Protein 9A7H (pdb70)

B-factor: mean 0.94, std 0.08, range [0.53, 0.99]

Structure (mmCIF, N/CA/C/O backbone):
data_9A7H
#
_entry.id   9A7H
#
loop_
_entity.id
_entity.type
_entity.pdbx_description
1 POLYMER YUND_BACSU
2 POLYMER SP5S_BACSU
#
loop_
_atom_site.group_PDB
_atom_site.id
_atom_site.type_symbol
_atom_site.label_atom_id
_atom_site.label_alt_id
_atom_site.label_comp_id
_atom_site.label_asym_id
_atom_site.label_entity_id
_atom_site.label_seq_id
_atom_site.pdbx_PDB_ins_code
_atom_site.Cartn_x
_atom_site.Cartn_y
_atom_site.Cartn_z
_atom_site.occupancy
_atom_site.B_iso_or_equiv
_atom_site.auth_seq_id
_atom_site.auth_comp_id
_atom_site.auth_asym_id
_atom_site.auth_atom_id
_atom_site.pdbx_PDB_model_num
ATOM 1 N N . MET A 1 1 ? -35.875 22.452 13.143 1.000 0.760 1 MET A N 1
ATOM 2 C CA . MET A 1 1 ? -35.747 23.200 11.864 1.000 0.760 1 MET A CA 1
ATOM 3 C C . MET A 1 1 ? -34.798 22.393 10.994 1.000 0.760 1 MET A C 1
ATOM 4 O O . MET A 1 1 ? -33.962 21.709 11.566 1.000 0.760 1 MET A O 1
ATOM 20 N N . LYS A 1 2 ? -34.957 22.365 9.663 1.000 0.860 2 LYS A N 1
ATOM 21 C CA . LYS A 1 2 ? -34.082 21.544 8.808 1.000 0.860 2 LYS A CA 1
ATOM 22 C C . LYS A 1 2 ? -32.822 22.315 8.445 1.000 0.860 2 LYS A C 1
ATOM 23 O O . LYS A 1 2 ? -32.936 23.408 7.901 1.000 0.860 2 LYS A O 1
ATOM 42 N N . GLU A 1 3 ? -31.668 21.732 8.734 1.000 0.920 3 GLU A N 1
ATOM 43 C CA . GLU A 1 3 ? -30.354 22.335 8.506 1.000 0.920 3 GLU A CA 1
ATOM 44 C C . GLU A 1 3 ? -29.423 21.313 7.858 1.000 0.920 3 GLU A C 1
ATOM 45 O O . GLU A 1 3 ? -29.615 20.103 8.018 1.000 0.920 3 GLU A O 1
ATOM 57 N N . LYS A 1 4 ? -28.438 21.806 7.108 1.000 0.950 4 LYS A N 1
ATOM 58 C CA . LYS A 1 4 ? -27.481 20.972 6.389 1.000 0.950 4 LYS A CA 1
ATOM 59 C C . LYS A 1 4 ? -26.095 21.092 7.001 1.000 0.950 4 LYS A C 1
ATOM 60 O O . LYS A 1 4 ? -25.618 22.188 7.296 1.000 0.950 4 LYS A O 1
ATOM 79 N N . LEU A 1 5 ? -25.474 19.933 7.166 1.000 0.960 5 LEU A N 1
ATOM 80 C CA . LEU A 1 5 ? -24.077 19.761 7.519 1.000 0.960 5 LEU A CA 1
ATOM 81 C C . LEU A 1 5 ? -23.358 19.114 6.333 1.000 0.960 5 LEU A C 1
ATOM 82 O O . LEU A 1 5 ? -23.871 18.165 5.734 1.000 0.960 5 LEU A O 1
ATOM 98 N N . ARG A 1 6 ? -22.173 19.630 6.006 1.000 0.980 6 ARG A N 1
ATOM 99 C CA . ARG A 1 6 ? -21.314 19.143 4.922 1.000 0.980 6 ARG A CA 1
ATOM 100 C C . ARG A 1 6 ? -20.038 18.556 5.500 1.000 0.980 6 ARG A C 1
ATOM 101 O O . ARG A 1 6 ? -19.325 19.256 6.215 1.000 0.980 6 ARG A O 1
ATOM 122 N N . LEU A 1 7 ? -19.737 17.308 5.166 1.000 0.990 7 LEU A N 1
ATOM 123 C CA . LEU A 1 7 ? -18.461 16.671 5.484 1.000 0.990 7 LEU A CA 1
ATOM 124 C C . LEU A 1 7 ? -17.722 16.419 4.170 1.000 0.990 7 LEU A C 1
ATOM 125 O O . LEU A 1 7 ? -18.135 15.568 3.387 1.000 0.990 7 LEU A O 1
ATOM 141 N N . TYR A 1 8 ? -16.662 17.175 3.909 1.000 0.990 8 TYR A N 1
ATOM 142 C CA . TYR A 1 8 ? -15.752 16.907 2.799 1.000 0.990 8 TYR A CA 1
ATOM 143 C C . TYR A 1 8 ? -14.657 15.959 3.251 1.000 0.990 8 TYR A C 1
ATOM 144 O O . TYR A 1 8 ? -14.233 16.020 4.406 1.000 0.990 8 TYR A O 1
ATOM 162 N N . HIS A 1 9 ? -14.179 15.116 2.344 1.000 0.990 9 HIS A N 1
ATOM 163 C CA . HIS A 1 9 ? -13.070 14.235 2.661 1.000 0.990 9 HIS A CA 1
ATOM 164 C C . HIS A 1 9 ? -12.156 13.943 1.479 1.000 0.990 9 HIS A C 1
ATOM 165 O O . HIS A 1 9 ? -12.590 13.864 0.325 1.000 0.990 9 HIS A O 1
ATOM 179 N N . THR A 1 10 ? -10.885 13.759 1.814 1.000 0.990 10 THR A N 1
ATOM 180 C CA . THR A 1 10 ? -9.863 13.128 0.982 1.000 0.990 10 THR A CA 1
ATOM 181 C C . THR A 1 10 ? -9.441 11.821 1.634 1.000 0.990 10 THR A C 1
ATOM 182 O O . THR A 1 10 ? -9.550 11.655 2.846 1.000 0.990 10 THR A O 1
ATOM 193 N N . ASN A 1 11 ? -8.988 10.871 0.834 1.000 0.990 11 ASN A N 1
ATOM 194 C CA . ASN A 1 11 ? -8.418 9.627 1.319 1.000 0.990 11 ASN A CA 1
ATOM 195 C C . ASN A 1 11 ? -7.390 9.129 0.310 1.000 0.990 11 ASN A C 1
ATOM 196 O O . ASN A 1 11 ? -7.507 9.432 -0.882 1.000 0.990 11 ASN A O 1
ATOM 207 N N . ASP A 1 12 ? -6.397 8.376 0.785 1.000 0.980 12 ASP A N 1
ATOM 208 C CA . ASP A 1 12 ? -5.423 7.715 -0.079 1.000 0.980 12 ASP A CA 1
ATOM 209 C C . ASP A 1 12 ? -4.781 8.686 -1.082 1.000 0.980 12 ASP A C 1
ATOM 210 O O . ASP A 1 12 ? -4.699 8.404 -2.283 1.000 0.980 12 ASP A O 1
ATOM 219 N N . LEU A 1 13 ? -4.334 9.859 -0.620 1.000 0.990 13 LEU A N 1
ATOM 220 C CA . LEU A 1 13 ? -3.596 10.771 -1.494 1.000 0.990 13 LEU A CA 1
ATOM 221 C C . LEU A 1 13 ? -2.296 10.110 -1.974 1.000 0.990 13 LEU A C 1
ATOM 222 O O . LEU A 1 13 ? -1.893 10.330 -3.114 1.000 0.990 13 LEU A O 1
ATOM 238 N N . HIS A 1 14 ? -1.653 9.295 -1.127 1.000 0.980 14 HIS A N 1
ATOM 239 C CA . HIS A 1 14 ? -0.345 8.675 -1.365 1.000 0.980 14 HIS A CA 1
ATOM 240 C C . HIS A 1 14 ? 0.665 9.694 -1.899 1.000 0.980 14 HIS A C 1
ATOM 241 O O . HIS A 1 14 ? 1.357 9.432 -2.872 1.000 0.980 14 HIS A O 1
ATOM 255 N N . SER A 1 15 ? 0.704 10.904 -1.336 1.000 0.990 15 SER A N 1
ATOM 256 C CA . SER A 1 15 ? 1.584 11.987 -1.801 1.000 0.990 15 SER A CA 1
ATOM 257 C C . SER A 1 15 ? 1.484 12.370 -3.292 1.000 0.990 15 SER A C 1
ATOM 258 O O . SER A 1 15 ? 2.380 13.031 -3.818 1.000 0.990 15 SER A O 1
ATOM 266 N N . HIS A 1 16 ? 0.398 12.028 -3.988 1.000 0.980 16 HIS A N 1
ATOM 267 C CA . HIS A 1 16 ? 0.110 12.543 -5.329 1.000 0.980 16 HIS A CA 1
ATO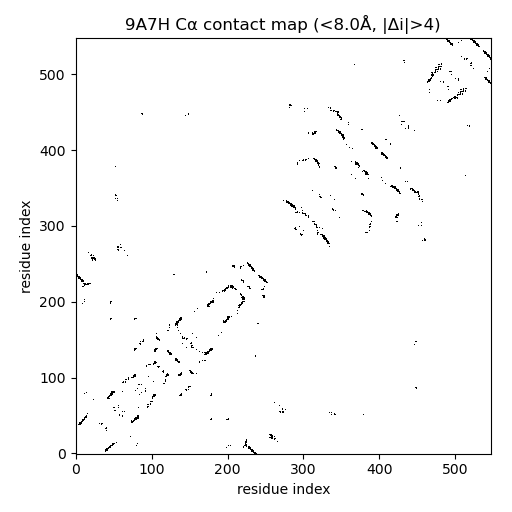M 268 C C . HIS A 1 16 ? -0.364 13.998 -5.259 1.000 0.980 16 HIS A C 1
ATOM 269 O O . HIS A 1 16 ? -1.555 14.312 -5.201 1.000 0.980 16 HIS A O 1
ATOM 283 N N . PHE A 1 17 ? 0.599 14.917 -5.217 1.000 0.980 17 PHE A N 1
ATOM 284 C CA . PHE A 1 17 ? 0.337 16.341 -5.026 1.000 0.980 17 PHE A CA 1
ATOM 285 C C . PHE A 1 17 ? -0.200 17.059 -6.273 1.000 0.980 17 PHE A C 1
ATOM 286 O O . PHE A 1 17 ? -0.555 18.233 -6.185 1.000 0.980 17 PHE A O 1
ATOM 303 N N . GLU A 1 18 ? -0.303 16.393 -7.427 1.000 0.970 18 GLU A N 1
ATOM 304 C CA . GLU A 1 18 ? -0.643 17.013 -8.713 1.000 0.970 18 GLU A CA 1
ATOM 305 C C . GLU A 1 18 ? -2.020 17.693 -8.698 1.000 0.970 18 GLU A C 1
ATOM 306 O O . GLU A 1 18 ? -2.176 18.800 -9.216 1.000 0.970 18 GLU A O 1
ATOM 318 N N . ASN A 1 19 ? -3.015 17.052 -8.075 1.000 0.980 19 ASN A N 1
ATOM 319 C CA . ASN A 1 19 ? -4.360 17.612 -7.919 1.000 0.980 19 ASN A CA 1
ATOM 320 C C . ASN A 1 19 ? -4.551 18.353 -6.590 1.000 0.980 19 ASN A C 1
ATOM 321 O O . ASN A 1 19 ? -5.578 19.007 -6.413 1.000 0.980 19 ASN A O 1
ATOM 332 N N . TRP A 1 20 ? -3.586 18.321 -5.667 1.000 0.990 20 TRP A N 1
ATOM 333 C CA . TRP A 1 20 ? -3.751 18.933 -4.347 1.000 0.990 20 TRP A CA 1
ATOM 334 C C . TRP A 1 20 ? -4.075 20.441 -4.402 1.000 0.990 20 TRP A C 1
ATOM 335 O O . TRP A 1 20 ? -5.016 20.867 -3.731 1.000 0.990 20 TRP A O 1
ATOM 356 N N . PRO A 1 21 ? -3.438 21.269 -5.261 1.000 0.990 21 PRO A N 1
ATOM 357 C CA . PRO A 1 21 ? -3.855 22.662 -5.439 1.000 0.990 21 PRO A CA 1
ATOM 358 C C . PRO A 1 21 ? -5.306 22.838 -5.907 1.000 0.990 21 PRO A C 1
ATOM 359 O O . PRO A 1 21 ? -5.934 23.834 -5.545 1.000 0.990 21 PRO A O 1
ATOM 370 N N . LYS A 1 22 ? -5.841 21.901 -6.704 1.000 0.990 22 LYS A N 1
ATOM 371 C CA . LYS A 1 22 ? -7.249 21.905 -7.137 1.000 0.990 22 LYS A CA 1
ATOM 372 C C . LYS A 1 22 ? -8.182 21.520 -5.999 1.000 0.990 22 LYS A C 1
ATOM 373 O O . LYS A 1 22 ? -9.222 22.147 -5.844 1.000 0.990 22 LYS A O 1
ATOM 392 N N . ILE A 1 23 ? -7.793 20.528 -5.199 1.000 0.990 23 ILE A N 1
ATOM 393 C CA . ILE A 1 23 ? -8.530 20.087 -4.008 1.000 0.990 23 ILE A CA 1
ATOM 394 C C . ILE A 1 23 ? -8.677 21.247 -3.022 1.000 0.990 23 ILE A C 1
ATOM 395 O O . ILE A 1 23 ? -9.789 21.524 -2.571 1.000 0.990 23 ILE A O 1
ATOM 411 N N . VAL A 1 24 ? -7.581 21.964 -2.741 1.000 0.990 24 VAL A N 1
ATOM 412 C CA . VAL A 1 24 ? -7.594 23.138 -1.853 1.000 0.990 24 VAL A CA 1
ATOM 413 C C . VAL A 1 24 ? -8.541 24.211 -2.388 1.000 0.990 24 VAL A C 1
ATOM 414 O O . VAL A 1 24 ? -9.428 24.654 -1.662 1.000 0.990 24 VAL A O 1
ATOM 427 N N . ASP A 1 25 ? -8.420 24.582 -3.665 1.000 0.990 25 ASP A N 1
ATOM 428 C CA . ASP A 1 25 ? -9.303 25.588 -4.269 1.000 0.990 25 ASP A CA 1
ATOM 429 C C . ASP A 1 25 ? -10.781 25.151 -4.260 1.000 0.990 25 ASP A C 1
ATOM 430 O O . ASP A 1 25 ? -11.650 25.935 -3.874 1.000 0.990 25 ASP A O 1
ATOM 439 N N . TYR A 1 26 ? -11.071 23.890 -4.603 1.000 0.990 26 TYR A N 1
ATOM 440 C CA . TYR A 1 26 ? -12.423 23.327 -4.576 1.000 0.990 26 TYR A CA 1
ATOM 441 C C . TYR A 1 26 ? -13.036 23.402 -3.173 1.000 0.990 26 TYR A C 1
ATOM 442 O O . TYR A 1 26 ? -14.144 23.917 -3.007 1.000 0.990 26 TYR A O 1
ATOM 460 N N . ILE A 1 27 ? -12.317 22.943 -2.147 1.000 0.990 27 ILE A N 1
ATOM 461 C CA . ILE A 1 27 ? -12.808 22.931 -0.764 1.000 0.990 27 ILE A CA 1
ATOM 462 C C . ILE A 1 27 ? -12.981 24.351 -0.227 1.000 0.990 27 ILE A C 1
ATOM 463 O O . ILE A 1 27 ? -13.980 24.641 0.432 1.000 0.990 27 ILE A O 1
ATOM 479 N N . GLU A 1 28 ? -12.052 25.259 -0.514 1.000 0.980 28 GLU A N 1
ATOM 480 C CA . GLU A 1 28 ? -12.173 26.655 -0.100 1.000 0.980 28 GLU A CA 1
ATOM 481 C C . GLU A 1 28 ? -13.361 27.362 -0.761 1.000 0.980 28 GLU A C 1
ATOM 482 O O . GLU A 1 28 ? -14.081 28.110 -0.092 1.000 0.980 28 GLU A O 1
ATOM 494 N N . GLN A 1 29 ? -13.588 27.133 -2.059 1.000 0.980 29 GLN A N 1
ATOM 495 C CA . GLN A 1 29 ? -14.762 27.648 -2.768 1.000 0.980 29 GLN A CA 1
ATOM 496 C C . GLN A 1 29 ? -16.045 27.082 -2.159 1.000 0.980 29 GLN A C 1
ATOM 497 O O . GLN A 1 29 ? -16.948 27.847 -1.819 1.000 0.980 29 GLN A O 1
ATOM 511 N N . LYS A 1 30 ? -16.100 25.768 -1.909 1.000 0.980 30 LYS A N 1
ATOM 512 C CA . LYS A 1 30 ? -17.263 25.131 -1.281 1.000 0.980 30 LYS A CA 1
ATOM 513 C C . LYS A 1 30 ? -17.515 25.618 0.139 1.000 0.980 30 LYS A C 1
ATOM 514 O O . LYS A 1 30 ? -18.658 25.902 0.476 1.000 0.980 30 LYS A O 1
ATOM 533 N N . ARG A 1 31 ? -16.477 25.816 0.954 1.000 0.970 31 ARG A N 1
ATOM 534 C CA . ARG A 1 31 ? -16.608 26.443 2.280 1.000 0.970 31 ARG A CA 1
ATOM 535 C C . ARG A 1 31 ? -17.231 27.838 2.190 1.000 0.970 31 ARG A C 1
ATOM 536 O O . ARG A 1 31 ? -18.104 28.148 2.996 1.000 0.970 31 ARG A O 1
ATOM 557 N N . LYS A 1 32 ? -16.822 28.669 1.221 1.000 0.970 32 LYS A N 1
ATOM 558 C CA . LYS A 1 32 ? -17.395 30.014 1.006 1.000 0.970 32 LYS A CA 1
ATOM 559 C C . LYS A 1 32 ? -18.860 29.948 0.559 1.000 0.970 32 LYS A C 1
ATOM 560 O O . LYS A 1 32 ? -19.678 30.687 1.104 1.000 0.970 32 LYS A O 1
ATOM 579 N N . GLU A 1 33 ? -19.187 29.065 -0.387 1.000 0.970 33 GLU A N 1
ATOM 580 C CA . GLU A 1 33 ? -20.563 28.817 -0.846 1.000 0.970 33 GLU A CA 1
ATOM 581 C C . GLU A 1 33 ? -21.463 28.408 0.335 1.000 0.970 33 GLU A C 1
ATOM 582 O O . GLU A 1 33 ? -22.418 29.114 0.657 1.000 0.970 33 GLU A O 1
ATOM 594 N N . HIS A 1 34 ? -21.091 27.359 1.072 1.000 0.960 34 HIS A N 1
ATOM 595 C CA . HIS A 1 34 ? -21.871 26.844 2.205 1.000 0.960 34 HIS A CA 1
ATOM 596 C C . HIS A 1 34 ? -21.987 27.842 3.360 1.000 0.960 34 HIS A C 1
ATOM 597 O O . HIS A 1 34 ? -23.051 27.976 3.961 1.000 0.960 34 HIS A O 1
ATOM 611 N N . GLN A 1 35 ? -20.929 28.610 3.649 1.000 0.930 35 GLN A N 1
ATOM 612 C CA . GLN A 1 35 ? -20.983 29.678 4.652 1.000 0.930 35 GLN A CA 1
ATOM 613 C C . GLN A 1 35 ? -21.999 30.765 4.270 1.000 0.930 35 GLN A C 1
ATOM 614 O O . GLN A 1 35 ? -22.652 31.322 5.157 1.000 0.930 35 GLN A O 1
ATOM 628 N N . SER A 1 36 ? -22.143 31.061 2.974 1.000 0.940 36 SER A N 1
ATOM 629 C CA . SER A 1 36 ? -23.128 32.028 2.481 1.000 0.940 36 SER A CA 1
ATOM 630 C C . SER A 1 36 ? -24.573 31.533 2.628 1.000 0.940 36 SER A C 1
ATOM 631 O O . SER A 1 36 ? -25.457 32.338 2.923 1.000 0.940 36 SER A O 1
ATOM 639 N N . ASP A 1 37 ? -24.780 30.216 2.553 1.000 0.910 37 ASP A N 1
ATOM 640 C CA . ASP A 1 37 ? -26.066 29.550 2.795 1.000 0.910 37 ASP A CA 1
ATOM 641 C C . ASP A 1 37 ? -26.341 29.287 4.291 1.000 0.910 37 ASP A C 1
ATOM 642 O O . ASP A 1 37 ? -27.419 28.825 4.669 1.000 0.910 37 ASP A O 1
ATOM 651 N N . GLY A 1 38 ? -25.389 29.621 5.170 1.000 0.900 38 GLY A N 1
ATOM 652 C CA . GLY A 1 38 ? -25.484 29.383 6.611 1.000 0.900 38 GLY A CA 1
ATOM 653 C C . GLY A 1 38 ? -25.248 27.926 7.022 1.000 0.900 38 GLY A C 1
ATOM 654 O O . GLY A 1 38 ? -25.516 27.570 8.169 1.000 0.900 38 GLY A O 1
ATOM 658 N N . GLU A 1 39 ? -24.735 27.096 6.117 1.000 0.930 39 GLU A N 1
ATOM 659 C CA . GLU A 1 39 ? -24.418 25.689 6.352 1.000 0.930 39 GLU A CA 1
ATOM 660 C C . GLU A 1 39 ? -23.049 25.544 7.045 1.000 0.930 39 GLU A C 1
ATOM 661 O O . GLU A 1 39 ? -22.130 26.355 6.875 1.000 0.930 39 GLU A O 1
ATOM 673 N N . GLU A 1 40 ? -22.894 24.509 7.871 1.000 0.940 40 GLU A N 1
ATOM 674 C CA . GLU A 1 40 ? -21.606 24.173 8.485 1.000 0.940 40 GLU A CA 1
ATOM 675 C C . GLU A 1 40 ? -20.853 23.170 7.609 1.000 0.940 40 GLU A C 1
ATOM 676 O O . GLU A 1 40 ? -21.443 22.247 7.048 1.000 0.940 40 GLU A O 1
ATOM 688 N N . THR A 1 41 ? -19.545 23.375 7.454 1.000 0.970 41 THR A N 1
ATOM 689 C CA . THR A 1 41 ? -18.677 22.542 6.619 1.000 0.970 41 THR A CA 1
ATOM 690 C C . THR A 1 41 ? -17.488 22.082 7.434 1.000 0.970 41 THR A C 1
ATOM 691 O O . THR A 1 41 ? -16.790 22.917 8.007 1.000 0.970 41 THR A O 1
ATOM 702 N N . LEU A 1 42 ? -17.264 20.774 7.448 1.000 0.980 42 LEU A N 1
ATOM 703 C CA . LEU A 1 42 ? -16.113 20.126 8.056 1.000 0.980 42 LEU A CA 1
ATOM 704 C C . LEU A 1 42 ? -15.323 19.385 6.973 1.000 0.980 42 LEU A C 1
ATOM 705 O O . LEU A 1 42 ? -15.912 18.943 5.985 1.000 0.980 42 LEU A O 1
ATOM 721 N N . VAL A 1 43 ? -14.010 19.267 7.137 1.000 0.990 43 VAL A N 1
ATOM 722 C CA . VAL A 1 43 ? -13.112 18.622 6.164 1.000 0.990 43 VAL A CA 1
ATOM 723 C C . VAL A 1 43 ? -12.250 17.584 6.870 1.000 0.990 43 VAL A C 1
ATOM 724 O O . VAL A 1 43 ? -11.682 17.894 7.909 1.000 0.990 43 VAL A O 1
ATOM 737 N N . PHE A 1 44 ? -12.116 16.385 6.310 1.000 0.990 44 PHE A N 1
ATOM 738 C CA . PHE A 1 44 ? -11.323 15.306 6.902 1.000 0.990 44 PHE A CA 1
ATOM 739 C C . PHE A 1 44 ? -10.363 14.678 5.899 1.000 0.990 44 PHE A C 1
ATOM 740 O O . PHE A 1 44 ? -10.654 14.635 4.707 1.000 0.990 44 PHE A O 1
ATOM 757 N N . ASP A 1 45 ? -9.250 14.148 6.393 1.000 0.990 45 ASP A N 1
ATOM 758 C CA . ASP A 1 45 ? -8.421 13.219 5.628 1.000 0.990 45 ASP A CA 1
ATOM 759 C C . ASP A 1 45 ? -8.464 11.825 6.265 1.000 0.990 45 ASP A C 1
ATOM 760 O O . ASP A 1 45 ? -8.338 11.685 7.482 1.000 0.990 45 ASP A O 1
ATOM 769 N N . ILE A 1 46 ? -8.715 10.788 5.468 1.000 0.990 46 ILE A N 1
ATOM 770 C CA . ILE A 1 46 ? -8.959 9.431 5.979 1.000 0.990 46 ILE A CA 1
ATOM 771 C C . ILE A 1 46 ? -7.692 8.565 5.914 1.000 0.990 46 ILE A C 1
ATOM 772 O O . ILE A 1 46 ? -7.789 7.349 5.891 1.000 0.990 46 ILE A O 1
ATOM 788 N N . GLY A 1 47 ? -6.494 9.153 5.916 1.000 0.980 47 GLY A N 1
ATOM 789 C CA . GLY A 1 47 ? -5.234 8.412 5.985 1.000 0.980 47 GLY A CA 1
ATOM 790 C C . GLY A 1 47 ? -4.694 7.965 4.626 1.000 0.980 47 GLY A C 1
ATOM 791 O O . GLY A 1 47 ? -5.324 8.156 3.581 1.000 0.980 47 GLY A O 1
ATOM 795 N N . ASP A 1 48 ? -3.484 7.395 4.648 1.000 0.980 48 ASP A N 1
ATOM 796 C CA . ASP A 1 48 ? -2.613 7.245 3.478 1.000 0.980 48 ASP A CA 1
ATOM 797 C C . ASP A 1 48 ? -2.469 8.577 2.723 1.000 0.980 48 ASP A C 1
ATOM 798 O O . ASP A 1 48 ? -2.468 8.643 1.490 1.000 0.980 48 ASP A O 1
ATOM 807 N N . HIS A 1 49 ? -2.364 9.679 3.467 1.000 0.990 49 HIS A N 1
ATOM 808 C CA . HIS A 1 49 ? -2.093 10.981 2.879 1.000 0.990 49 HIS A CA 1
ATOM 809 C C . HIS A 1 49 ? -0.633 11.063 2.428 1.000 0.990 49 HIS A C 1
ATOM 810 O O . HIS A 1 49 ? -0.318 11.695 1.413 1.000 0.990 49 HIS A O 1
ATOM 824 N N . LEU A 1 50 ? 0.266 10.423 3.180 1.000 0.980 50 LEU A N 1
ATOM 825 C CA . LEU A 1 50 ? 1.676 10.308 2.835 1.000 0.980 50 LEU A CA 1
ATOM 826 C C . LEU A 1 50 ? 1.985 8.995 2.115 1.000 0.980 50 LEU A C 1
ATOM 827 O O . LEU A 1 50 ? 1.427 7.954 2.425 1.000 0.980 50 LEU A O 1
ATOM 843 N N . ASP A 1 51 ? 2.922 9.047 1.176 1.000 0.980 51 ASP A N 1
ATOM 844 C CA . ASP A 1 51 ? 3.643 7.902 0.631 1.000 0.980 51 ASP A CA 1
ATOM 845 C C . ASP A 1 51 ? 5.075 8.349 0.307 1.000 0.980 51 ASP A C 1
ATOM 846 O O . ASP A 1 51 ? 5.319 9.317 -0.422 1.000 0.980 51 ASP A O 1
ATOM 855 N N . ARG A 1 52 ? 6.046 7.636 0.877 1.000 0.980 52 ARG A N 1
ATOM 856 C CA . ARG A 1 52 ? 7.477 7.920 0.733 1.000 0.980 52 ARG A CA 1
ATOM 857 C C . ARG A 1 52 ? 8.025 7.628 -0.668 1.000 0.980 52 ARG A C 1
ATOM 858 O O . ARG A 1 52 ? 9.187 7.935 -0.931 1.000 0.980 52 ARG A O 1
ATOM 879 N N . PHE A 1 53 ? 7.212 7.115 -1.596 1.000 0.970 53 PHE A N 1
ATOM 880 C CA . PHE A 1 53 ? 7.573 7.106 -3.016 1.000 0.970 53 PHE A CA 1
ATOM 881 C C . PHE A 1 53 ? 7.792 8.513 -3.576 1.000 0.970 53 PHE A C 1
ATOM 882 O O . PHE A 1 53 ? 8.529 8.657 -4.547 1.000 0.970 53 PHE A O 1
ATOM 899 N N . GLN A 1 54 ? 7.162 9.538 -2.995 1.000 0.980 54 GLN A N 1
ATOM 900 C CA . GLN A 1 54 ? 7.338 10.923 -3.410 1.000 0.980 54 GLN A CA 1
ATOM 901 C C . GLN A 1 54 ? 8.498 11.544 -2.613 1.000 0.980 54 GLN A C 1
ATOM 902 O O . GLN A 1 54 ? 8.558 11.449 -1.386 1.000 0.980 54 GLN A O 1
ATOM 916 N N . PHE A 1 55 ? 9.458 12.157 -3.308 1.000 0.980 55 PHE A N 1
ATOM 917 C CA . PHE A 1 55 ? 10.737 12.581 -2.724 1.000 0.980 55 PHE A CA 1
ATOM 918 C C . PHE A 1 55 ? 10.626 13.714 -1.683 1.000 0.980 55 PHE A C 1
ATOM 919 O O . PHE A 1 55 ? 11.444 13.786 -0.772 1.000 0.980 55 PHE A O 1
ATOM 936 N N . VAL A 1 56 ? 9.612 14.576 -1.757 1.000 0.990 56 VAL A N 1
ATOM 937 C CA . VAL A 1 56 ? 9.276 15.575 -0.727 1.000 0.990 56 VAL A CA 1
ATOM 938 C C . VAL A 1 56 ? 8.821 14.894 0.555 1.000 0.990 56 VAL A C 1
ATOM 939 O O . VAL A 1 56 ? 9.266 15.253 1.649 1.000 0.990 56 VAL A O 1
ATOM 952 N N . THR A 1 57 ? 7.963 13.883 0.437 1.000 0.990 57 THR A N 1
ATOM 953 C CA . THR A 1 57 ? 7.523 13.078 1.581 1.000 0.990 57 THR A CA 1
ATOM 954 C C . THR A 1 57 ? 8.684 12.293 2.171 1.000 0.990 57 THR A C 1
ATOM 955 O O . THR A 1 57 ? 8.840 12.291 3.389 1.000 0.990 57 THR A O 1
ATOM 966 N N . GLU A 1 58 ? 9.541 11.709 1.330 1.000 0.980 58 GLU A N 1
ATOM 967 C CA . GLU A 1 58 ? 10.784 11.056 1.753 1.000 0.980 58 GLU A CA 1
ATOM 968 C C . GLU A 1 58 ? 11.690 12.018 2.528 1.000 0.980 58 GLU A C 1
ATOM 969 O O . GLU A 1 58 ? 12.089 11.733 3.655 1.000 0.980 58 GLU A O 1
ATOM 981 N N . ALA A 1 59 ? 11.985 13.187 1.956 1.000 0.980 59 ALA A N 1
ATOM 982 C CA . ALA A 1 59 ? 12.886 14.163 2.555 1.000 0.980 59 ALA A CA 1
ATOM 983 C C . ALA A 1 59 ? 12.368 14.700 3.896 1.000 0.980 59 ALA A C 1
ATOM 984 O O . ALA A 1 59 ? 13.155 15.129 4.743 1.000 0.980 59 ALA A O 1
ATOM 991 N N . THR A 1 60 ? 11.053 14.709 4.105 1.000 0.980 60 THR A N 1
ATOM 992 C CA . THR A 1 60 ? 10.419 15.297 5.293 1.000 0.980 60 THR A CA 1
ATOM 993 C C . THR A 1 60 ? 9.838 14.273 6.260 1.000 0.980 60 THR A C 1
ATOM 994 O O . THR A 1 60 ? 9.281 14.688 7.274 1.000 0.980 60 THR A O 1
ATOM 1005 N N . PHE A 1 61 ? 9.954 12.972 5.964 1.000 0.980 61 PHE A N 1
ATOM 1006 C CA . PHE A 1 61 ? 9.244 11.901 6.672 1.000 0.980 61 PHE A CA 1
ATOM 1007 C C . PHE A 1 61 ? 7.746 12.206 6.849 1.000 0.980 61 PHE A C 1
ATOM 1008 O O . PHE A 1 61 ? 7.165 11.962 7.898 1.000 0.980 61 PHE A O 1
ATOM 1025 N N . GLY A 1 62 ? 7.122 12.803 5.829 1.000 0.980 62 GLY A N 1
ATOM 1026 C CA . GLY A 1 62 ? 5.701 13.164 5.849 1.000 0.980 62 GLY A CA 1
ATOM 1027 C C . GLY A 1 62 ? 5.345 14.496 6.510 1.000 0.980 62 GLY A C 1
ATOM 1028 O O . GLY A 1 62 ? 4.189 14.899 6.438 1.000 0.980 62 GLY A O 1
ATOM 1032 N N . LYS A 1 63 ? 6.285 15.252 7.088 1.000 0.990 63 LYS A N 1
ATOM 1033 C CA . LYS A 1 63 ? 5.949 16.555 7.703 1.000 0.990 63 LYS A CA 1
ATOM 1034 C C . LYS A 1 63 ? 5.397 17.568 6.694 1.000 0.990 63 LYS A C 1
ATOM 1035 O O . LYS A 1 63 ? 4.468 18.296 7.018 1.000 0.990 63 LYS A O 1
ATOM 1054 N N . ALA A 1 64 ? 5.874 17.551 5.445 1.000 0.990 64 ALA A N 1
ATOM 1055 C CA . ALA A 1 64 ? 5.281 18.376 4.388 1.000 0.990 64 ALA A CA 1
ATOM 1056 C C . ALA A 1 64 ? 3.808 18.015 4.121 1.000 0.990 64 ALA A C 1
ATOM 1057 O O . ALA A 1 64 ? 3.002 18.894 3.836 1.000 0.990 64 ALA A O 1
ATOM 1064 N N . ASN A 1 65 ? 3.439 16.737 4.241 1.000 0.990 65 ASN A N 1
ATOM 1065 C CA . ASN A 1 65 ? 2.057 16.284 4.110 1.000 0.990 65 ASN A CA 1
ATOM 1066 C C . ASN A 1 65 ? 1.184 16.844 5.247 1.000 0.990 65 ASN A C 1
ATOM 1067 O O . ASN A 1 65 ? 0.067 17.282 4.986 1.000 0.990 65 ASN A O 1
ATOM 1078 N N . VAL A 1 66 ? 1.699 16.902 6.480 1.000 0.990 66 VAL A N 1
ATOM 1079 C CA . VAL A 1 66 ? 1.001 17.533 7.616 1.000 0.990 66 VAL A CA 1
ATOM 1080 C C . VAL A 1 66 ? 0.841 19.041 7.402 1.000 0.990 66 VAL A C 1
ATOM 1081 O O . VAL A 1 66 ? -0.254 19.565 7.598 1.000 0.990 66 VAL A O 1
ATOM 1094 N N . ASP A 1 67 ? 1.870 19.732 6.900 1.000 0.990 67 ASP A N 1
ATOM 1095 C CA . ASP A 1 67 ? 1.777 21.153 6.538 1.000 0.990 67 ASP A CA 1
ATOM 1096 C C . ASP A 1 67 ? 0.688 21.418 5.478 1.000 0.990 67 ASP A C 1
ATOM 1097 O O . ASP A 1 67 ? -0.022 22.424 5.551 1.000 0.990 67 ASP A O 1
ATOM 1106 N N . LEU A 1 68 ? 0.530 20.525 4.491 1.000 0.990 68 LEU A N 1
ATOM 1107 C CA . LEU A 1 68 ? -0.531 20.622 3.482 1.000 0.990 68 LEU A CA 1
ATOM 1108 C C . LEU A 1 68 ? -1.931 20.532 4.108 1.000 0.990 68 LEU A C 1
ATOM 1109 O O . LEU A 1 68 ? -2.813 21.310 3.737 1.000 0.990 68 LEU A O 1
ATOM 1125 N N . LEU A 1 69 ? -2.121 19.627 5.070 1.000 0.990 69 LEU A N 1
ATOM 1126 C CA . LEU A 1 69 ? -3.376 19.473 5.810 1.000 0.990 69 LEU A CA 1
ATOM 1127 C C . LEU A 1 69 ? -3.646 20.669 6.739 1.000 0.990 69 LEU A C 1
ATOM 1128 O O . LEU A 1 69 ? -4.770 21.177 6.777 1.000 0.990 69 LEU A O 1
ATOM 1144 N N . ASN A 1 70 ? -2.613 21.178 7.420 1.000 0.990 70 ASN A N 1
ATOM 1145 C CA . ASN A 1 70 ? -2.689 22.393 8.237 1.000 0.990 70 ASN A CA 1
ATOM 1146 C C . ASN A 1 70 ? -3.142 23.598 7.403 1.000 0.990 70 ASN A C 1
ATOM 1147 O O . ASN A 1 70 ? -4.067 24.309 7.789 1.000 0.990 70 ASN A O 1
ATOM 1158 N N . ARG A 1 71 ? -2.539 23.796 6.223 1.000 0.980 71 ARG A N 1
ATOM 1159 C CA . ARG A 1 71 ? -2.862 24.901 5.302 1.000 0.980 71 ARG A CA 1
ATOM 1160 C C . ARG A 1 71 ? -4.277 24.827 4.733 1.000 0.980 71 ARG A C 1
ATOM 1161 O O . ARG A 1 71 ? -4.871 25.863 4.463 1.000 0.980 71 ARG A O 1
ATOM 1182 N N . LEU A 1 72 ? -4.823 23.622 4.567 1.000 0.990 72 LEU A N 1
ATOM 1183 C CA . LEU A 1 72 ? -6.229 23.426 4.205 1.000 0.990 72 LEU A CA 1
ATOM 1184 C C . LEU A 1 72 ? -7.174 23.607 5.408 1.000 0.990 72 LEU A C 1
ATOM 1185 O O . LEU A 1 72 ? -8.394 23.649 5.237 1.000 0.990 72 LEU A O 1
ATOM 1201 N N . HIS A 1 73 ? -6.640 23.740 6.624 1.000 0.980 73 HIS A N 1
ATOM 1202 C CA . HIS A 1 73 ? -7.394 23.847 7.871 1.000 0.980 73 HIS A CA 1
ATOM 1203 C C . HIS A 1 73 ? -8.420 22.716 8.019 1.000 0.980 73 HIS A C 1
ATOM 1204 O O . HIS A 1 73 ? -9.612 22.988 8.180 1.000 0.980 73 HIS A O 1
ATOM 1218 N N . ILE A 1 74 ? -7.998 21.454 7.873 1.000 0.990 74 ILE A N 1
ATOM 1219 C CA . ILE A 1 74 ? -8.901 20.308 8.064 1.000 0.990 74 ILE A CA 1
ATOM 1220 C C . ILE A 1 74 ? -9.414 20.239 9.514 1.000 0.990 74 ILE A C 1
ATOM 1221 O O . ILE A 1 74 ? -8.794 20.751 10.441 1.000 0.990 74 ILE A O 1
ATOM 1237 N N . ASP A 1 75 ? -10.560 19.602 9.714 1.000 0.990 75 ASP A N 1
ATOM 1238 C CA . ASP A 1 75 ? -11.216 19.439 11.013 1.000 0.990 75 ASP A CA 1
ATOM 1239 C C . ASP A 1 75 ? -10.785 18.158 11.749 1.000 0.990 75 ASP A C 1
ATOM 1240 O O . ASP A 1 75 ? -11.087 18.007 12.933 1.000 0.990 75 ASP A O 1
ATOM 1249 N N . GLY A 1 76 ? -10.071 17.254 11.076 1.000 0.990 76 GLY A N 1
ATOM 1250 C CA . GLY A 1 76 ? -9.452 16.072 11.670 1.000 0.990 76 GLY A CA 1
ATOM 1251 C C . GLY A 1 76 ? -8.928 15.095 10.622 1.000 0.990 76 GLY A C 1
ATOM 1252 O O . GLY A 1 76 ? -9.296 15.180 9.452 1.000 0.990 76 GLY A O 1
ATOM 1256 N N . ALA A 1 77 ? -8.094 14.149 11.041 1.000 0.990 77 ALA A N 1
ATOM 1257 C CA . ALA A 1 77 ? -7.617 13.080 10.169 1.000 0.990 77 ALA A CA 1
ATOM 1258 C C . ALA A 1 77 ? -7.570 11.727 10.884 1.000 0.990 77 ALA A C 1
ATOM 1259 O O . ALA A 1 77 ? -7.406 11.686 12.101 1.000 0.990 77 ALA A O 1
ATOM 1266 N N . ALA A 1 78 ? -7.676 10.635 10.132 1.000 0.990 78 ALA A N 1
ATOM 1267 C CA . ALA A 1 78 ? -7.208 9.316 10.559 1.000 0.990 78 ALA A CA 1
ATOM 1268 C C . ALA A 1 78 ? -5.792 9.064 10.010 1.000 0.990 78 ALA A C 1
ATOM 1269 O O . ALA A 1 78 ? -5.237 9.898 9.298 1.000 0.990 78 ALA A O 1
ATOM 1276 N N . ILE A 1 79 ? -5.203 7.916 10.343 1.000 0.990 79 ILE A N 1
ATOM 1277 C CA . ILE A 1 79 ? -3.944 7.468 9.739 1.000 0.990 79 ILE A CA 1
ATOM 1278 C C . ILE A 1 79 ? -4.178 6.192 8.940 1.000 0.990 79 ILE A C 1
ATOM 1279 O O . ILE A 1 79 ? -4.949 5.321 9.357 1.000 0.990 79 ILE A O 1
ATOM 1295 N N . GLY A 1 80 ? -3.477 6.058 7.825 1.000 0.980 80 GLY A N 1
ATOM 1296 C CA . GLY A 1 80 ? -3.418 4.821 7.075 1.000 0.980 80 GLY A CA 1
ATOM 1297 C C . GLY A 1 80 ? -2.183 4.005 7.418 1.000 0.980 80 GLY A C 1
ATOM 1298 O O . GLY A 1 80 ? -1.390 4.333 8.312 1.000 0.980 80 GLY A O 1
ATOM 1302 N N . ASN A 1 81 ? -2.018 2.900 6.702 1.000 0.960 81 ASN A N 1
ATOM 1303 C CA . ASN A 1 81 ? -0.827 2.075 6.848 1.000 0.960 81 ASN A CA 1
ATOM 1304 C C . ASN A 1 81 ? 0.426 2.801 6.347 1.000 0.960 81 ASN A C 1
ATOM 1305 O O . ASN A 1 81 ? 1.506 2.542 6.859 1.000 0.960 81 ASN A O 1
ATOM 1316 N N . ASN A 1 82 ? 0.344 3.716 5.384 1.000 0.970 82 ASN A N 1
ATOM 1317 C CA . ASN A 1 82 ? 1.529 4.443 4.950 1.000 0.970 82 ASN A CA 1
ATOM 1318 C C . ASN A 1 82 ? 2.076 5.327 6.068 1.000 0.970 82 ASN A C 1
ATOM 1319 O O . ASN A 1 82 ? 3.272 5.272 6.335 1.000 0.970 82 ASN A O 1
ATOM 1330 N N . GLU A 1 83 ? 1.240 6.044 6.815 1.000 0.980 83 GLU A N 1
ATOM 1331 C CA . GLU A 1 83 ? 1.702 6.694 8.045 1.000 0.980 83 GLU A CA 1
ATOM 1332 C C . GLU A 1 83 ? 2.236 5.661 9.054 1.000 0.980 83 GLU A C 1
ATOM 1333 O O . GLU A 1 83 ? 3.327 5.818 9.601 1.000 0.980 83 GLU A O 1
ATOM 1345 N N . GLY A 1 84 ? 1.471 4.591 9.289 1.000 0.970 84 GLY A N 1
ATOM 1346 C CA . GLY A 1 84 ? 1.699 3.661 10.394 1.000 0.970 84 GLY A CA 1
ATOM 1347 C C . GLY A 1 84 ? 2.893 2.713 10.257 1.000 0.970 84 GLY A C 1
ATOM 1348 O O . GLY A 1 84 ? 3.500 2.359 11.268 1.000 0.970 84 GLY A O 1
ATOM 1352 N N . ILE A 1 85 ? 3.213 2.275 9.034 1.000 0.960 85 ILE A N 1
ATOM 1353 C CA . ILE A 1 85 ? 4.191 1.205 8.780 1.000 0.960 85 ILE A CA 1
ATOM 1354 C C . ILE A 1 85 ? 5.309 1.558 7.789 1.000 0.960 85 ILE A C 1
ATOM 1355 O O . ILE A 1 85 ? 6.142 0.703 7.501 1.000 0.960 85 ILE A O 1
ATOM 1371 N N . THR A 1 86 ? 5.376 2.792 7.275 1.000 0.980 86 THR A N 1
ATOM 1372 C CA . THR A 1 86 ? 6.466 3.213 6.358 1.000 0.980 86 THR A CA 1
ATOM 1373 C C . THR A 1 86 ? 7.474 4.171 6.997 1.000 0.980 86 THR A C 1
ATOM 1374 O O . THR A 1 86 ? 8.484 4.534 6.381 1.000 0.980 86 THR A O 1
ATOM 1385 N N . LEU A 1 87 ? 7.216 4.582 8.238 1.000 0.980 87 LEU A N 1
ATOM 1386 C CA . LEU A 1 87 ? 8.060 5.484 9.006 1.000 0.980 87 LEU A CA 1
ATOM 1387 C C . LEU A 1 87 ? 8.800 4.725 10.115 1.000 0.980 87 LEU A C 1
ATOM 1388 O O . LEU A 1 87 ? 8.204 3.860 10.764 1.000 0.980 87 LEU A O 1
ATOM 1404 N N . PRO A 1 88 ? 10.073 5.071 10.385 1.000 0.980 88 PRO A N 1
ATOM 1405 C CA . PRO A 1 88 ? 10.722 4.708 11.638 1.000 0.980 88 PRO A CA 1
ATOM 1406 C C . PRO A 1 88 ? 9.883 5.133 12.847 1.000 0.980 88 PRO A C 1
ATOM 1407 O O . PRO A 1 88 ? 9.108 6.092 12.780 1.000 0.980 88 PRO A O 1
ATOM 1418 N N . HIS A 1 89 ? 10.064 4.436 13.969 1.000 0.980 89 HIS A N 1
ATOM 1419 C CA . HIS A 1 89 ? 9.271 4.644 15.179 1.000 0.980 89 HIS A CA 1
ATOM 1420 C C . HIS A 1 89 ? 9.244 6.115 15.618 1.000 0.980 89 HIS A C 1
ATOM 1421 O O . HIS A 1 89 ? 8.181 6.689 15.836 1.000 0.980 89 HIS A O 1
ATOM 1435 N N . GLU A 1 90 ? 10.420 6.729 15.713 1.000 0.980 90 GLU A N 1
ATOM 1436 C CA . GLU A 1 90 ? 10.624 8.112 16.128 1.000 0.980 90 GLU A CA 1
ATOM 1437 C C . GLU A 1 90 ? 10.022 9.132 15.156 1.000 0.980 90 GLU A C 1
ATOM 1438 O O . GLU A 1 90 ? 9.548 10.178 15.596 1.000 0.980 90 GLU A O 1
ATOM 1450 N N . GLU A 1 91 ? 9.988 8.822 13.858 1.000 0.980 91 GLU A N 1
ATOM 1451 C CA . GLU A 1 91 ? 9.417 9.716 12.851 1.000 0.980 91 GLU A CA 1
ATOM 1452 C C . GLU A 1 91 ? 7.887 9.692 12.907 1.000 0.980 91 GLU A C 1
ATOM 1453 O O . GLU A 1 91 ? 7.275 10.756 12.896 1.000 0.980 91 GLU A O 1
ATOM 1465 N N . LEU A 1 92 ? 7.250 8.523 13.081 1.000 0.980 92 LEU A N 1
ATOM 1466 C CA . LEU A 1 92 ? 5.803 8.472 13.336 1.000 0.980 92 LEU A CA 1
ATOM 1467 C C . LEU A 1 92 ? 5.450 9.084 14.699 1.000 0.980 92 LEU A C 1
ATOM 1468 O O . LEU A 1 92 ? 4.463 9.811 14.822 1.000 0.980 92 LEU A O 1
ATOM 1484 N N . ALA A 1 93 ? 6.266 8.838 15.726 1.000 0.980 93 ALA A N 1
ATOM 1485 C CA . ALA A 1 93 ? 6.059 9.414 17.051 1.000 0.980 93 ALA A CA 1
ATOM 1486 C C . ALA A 1 93 ? 6.057 10.953 17.028 1.000 0.980 93 ALA A C 1
ATOM 1487 O O . ALA A 1 93 ? 5.373 11.549 17.855 1.000 0.980 93 ALA A O 1
ATOM 1494 N N . ALA A 1 94 ? 6.754 11.568 16.064 1.000 0.980 94 ALA A N 1
ATOM 1495 C CA . ALA A 1 94 ? 6.865 13.017 15.901 1.000 0.980 94 ALA A CA 1
ATOM 1496 C C . ALA A 1 94 ? 6.142 13.588 14.659 1.000 0.980 94 ALA A C 1
ATOM 1497 O O . ALA A 1 94 ? 6.223 14.794 14.405 1.000 0.980 94 ALA A O 1
ATOM 1504 N N . LEU A 1 95 ? 5.462 12.760 13.853 1.000 0.990 95 LEU A N 1
ATOM 1505 C CA . LEU A 1 95 ? 4.884 13.168 12.562 1.000 0.990 95 LEU A CA 1
ATOM 1506 C C . LEU A 1 95 ? 3.896 14.329 12.726 1.000 0.990 95 LEU A C 1
ATOM 1507 O O . LEU A 1 95 ? 3.988 15.340 12.028 1.000 0.990 95 LEU A O 1
ATOM 1523 N N . TYR A 1 96 ? 2.991 14.195 13.694 1.000 0.990 96 TYR A N 1
ATOM 1524 C CA . TYR A 1 96 ? 1.878 15.114 13.923 1.000 0.990 96 TYR A CA 1
ATOM 1525 C C . TYR A 1 96 ? 2.107 16.098 15.082 1.000 0.990 96 TYR A C 1
ATOM 1526 O O . TYR A 1 96 ? 1.160 16.743 15.521 1.000 0.990 96 TYR A O 1
ATOM 1544 N N . ASP A 1 97 ? 3.346 16.281 15.557 1.000 0.970 97 ASP A N 1
ATOM 1545 C CA . ASP A 1 97 ? 3.669 17.207 16.666 1.000 0.970 97 ASP A CA 1
ATOM 1546 C C . ASP A 1 97 ? 3.209 18.655 16.422 1.000 0.970 97 ASP A C 1
ATOM 1547 O O . ASP A 1 97 ? 2.985 19.418 17.361 1.000 0.970 97 ASP A O 1
ATOM 1556 N N . HIS A 1 98 ? 3.091 19.036 15.150 1.000 0.970 98 HIS A N 1
ATOM 1557 C CA . HIS A 1 98 ? 2.693 20.366 14.692 1.000 0.970 98 HIS A CA 1
ATOM 1558 C C . HIS A 1 98 ? 1.355 20.353 13.939 1.000 0.970 98 HIS A C 1
ATOM 1559 O O . HIS A 1 98 ? 1.040 21.312 13.236 1.000 0.970 98 HIS A O 1
ATOM 1573 N N . ALA A 1 99 ? 0.575 19.274 14.042 1.000 0.990 99 ALA A N 1
ATOM 1574 C CA . ALA A 1 99 ? -0.759 19.237 13.463 1.000 0.990 99 ALA A CA 1
ATOM 1575 C C . ALA A 1 99 ? -1.672 20.255 14.165 1.000 0.990 99 ALA A C 1
ATOM 1576 O O . ALA A 1 99 ? -1.735 20.328 15.392 1.000 0.990 99 ALA A O 1
ATOM 1583 N N . GLU A 1 100 ? -2.409 21.031 13.377 1.000 0.990 100 GLU A N 1
ATOM 1584 C CA . GLU A 1 100 ? -3.395 22.011 13.848 1.000 0.990 100 GLU A CA 1
ATOM 1585 C C . GLU A 1 100 ? -4.813 21.416 13.918 1.000 0.990 100 GLU A C 1
ATOM 1586 O O . GLU A 1 100 ? -5.798 22.127 14.123 1.000 0.990 100 GLU A O 1
ATOM 1598 N N . PHE A 1 101 ? -4.918 20.097 13.765 1.000 0.990 101 PHE A N 1
ATOM 1599 C CA . PHE A 1 101 ? -6.151 19.326 13.724 1.000 0.990 101 PHE A CA 1
ATOM 1600 C C . PHE A 1 101 ? -6.024 18.071 14.596 1.000 0.990 101 PHE A C 1
ATOM 1601 O O . PHE A 1 101 ? -4.920 17.564 14.807 1.000 0.990 101 PHE A O 1
ATOM 1618 N N . PRO A 1 102 ? -7.141 17.540 15.118 1.000 0.990 102 PRO A N 1
ATOM 1619 C CA . PRO A 1 102 ? -7.112 16.287 15.853 1.000 0.990 102 PRO A CA 1
ATOM 1620 C C . PRO A 1 102 ? -6.779 15.120 14.916 1.000 0.990 102 PRO A C 1
ATOM 1621 O O . PRO A 1 102 ? -7.429 14.937 13.885 1.000 0.990 102 PRO A O 1
ATOM 1632 N N . VAL A 1 103 ? -5.814 14.291 15.311 1.000 0.990 103 VAL A N 1
ATOM 1633 C CA . VAL A 1 103 ? -5.557 12.997 14.668 1.000 0.990 103 VAL A CA 1
ATOM 1634 C C . VAL A 1 103 ? -6.278 11.917 15.460 1.000 0.990 103 VAL A C 1
ATOM 1635 O O . VAL A 1 103 ? -6.034 11.732 16.652 1.000 0.990 103 VAL A O 1
ATOM 1648 N N . ILE A 1 104 ? -7.209 11.230 14.814 1.000 0.990 104 ILE A N 1
ATOM 1649 C CA . ILE A 1 104 ? -8.168 10.335 15.446 1.000 0.990 104 ILE A CA 1
ATOM 1650 C C . ILE A 1 104 ? -7.801 8.901 15.082 1.000 0.990 104 ILE A C 1
ATOM 1651 O O . ILE A 1 104 ? -7.985 8.464 13.949 1.000 0.990 104 ILE A O 1
ATOM 1667 N N . VAL A 1 105 ? -7.269 8.165 16.054 1.000 0.990 105 VAL A N 1
ATOM 1668 C CA . VAL A 1 105 ? -6.948 6.743 15.914 1.000 0.990 105 VAL A CA 1
ATOM 1669 C C . VAL A 1 105 ? -7.065 6.061 17.271 1.000 0.990 105 VAL A C 1
ATOM 1670 O O . VAL A 1 105 ? -6.351 6.371 18.229 1.000 0.990 105 VAL A O 1
ATOM 1683 N N . SER A 1 106 ? -8.004 5.131 17.382 1.000 0.990 106 SER A N 1
ATOM 1684 C CA . SER A 1 106 ? -8.316 4.473 18.647 1.000 0.990 106 SER A CA 1
ATOM 1685 C C . SER A 1 106 ? -7.470 3.230 18.905 1.000 0.990 106 SER A C 1
ATOM 1686 O O . SER A 1 106 ? -7.203 2.928 20.070 1.000 0.990 106 SER A O 1
ATOM 1694 N N . ASN A 1 107 ? -7.010 2.558 17.844 1.000 0.990 107 ASN A N 1
ATOM 1695 C CA . ASN A 1 107 ? -6.403 1.230 17.895 1.000 0.990 107 ASN A CA 1
ATOM 1696 C C . ASN A 1 107 ? -4.869 1.200 17.758 1.000 0.990 107 ASN A C 1
ATOM 1697 O O . ASN A 1 107 ? -4.327 0.131 17.500 1.000 0.990 107 ASN A O 1
ATOM 1708 N N . LEU A 1 108 ? -4.163 2.326 17.936 1.000 0.990 108 LEU A N 1
ATOM 1709 C CA . LEU A 1 108 ? -2.694 2.407 17.889 1.000 0.990 108 LEU A CA 1
ATOM 1710 C C . LEU A 1 108 ? -2.101 2.793 19.256 1.000 0.990 108 LEU A C 1
ATOM 1711 O O . LEU A 1 108 ? -2.494 3.799 19.850 1.000 0.990 108 LEU A O 1
ATOM 1727 N N . PHE A 1 109 ? -1.110 2.028 19.718 1.000 0.990 109 PHE A N 1
ATOM 1728 C CA . PHE A 1 109 ? -0.413 2.217 20.993 1.000 0.990 109 PHE A CA 1
ATOM 1729 C C . PHE A 1 109 ? 1.096 1.980 20.850 1.000 0.990 109 PHE A C 1
ATOM 1730 O O . PHE A 1 109 ? 1.535 1.211 20.001 1.000 0.990 109 PHE A O 1
ATOM 1747 N N . ASP A 1 110 ? 1.905 2.598 21.702 1.000 0.970 110 ASP A N 1
ATOM 1748 C CA . ASP A 1 110 ? 3.315 2.256 21.890 1.000 0.970 110 ASP A CA 1
ATOM 1749 C C . ASP A 1 110 ? 3.475 0.895 22.616 1.000 0.970 110 ASP A C 1
ATOM 1750 O O . ASP A 1 110 ? 2.501 0.243 23.013 1.000 0.970 110 ASP A O 1
ATOM 1759 N N . LYS A 1 111 ? 4.717 0.442 22.838 1.000 0.960 111 LYS A N 1
ATOM 1760 C CA . LYS A 1 111 ? 4.992 -0.797 23.603 1.000 0.960 111 LYS A CA 1
ATOM 1761 C C . LYS A 1 111 ? 4.643 -0.730 25.091 1.000 0.960 111 LYS A C 1
ATOM 1762 O O . LYS A 1 111 ? 4.606 -1.766 25.750 1.000 0.960 111 LYS A O 1
ATOM 1781 N N . ASN A 1 112 ? 4.406 0.460 25.628 1.000 0.970 112 ASN A N 1
ATOM 1782 C CA . ASN A 1 112 ? 3.998 0.653 27.014 1.000 0.970 112 ASN A CA 1
ATOM 1783 C C . ASN A 1 112 ? 2.467 0.664 27.169 1.000 0.970 112 ASN A C 1
ATOM 1784 O O . ASN A 1 1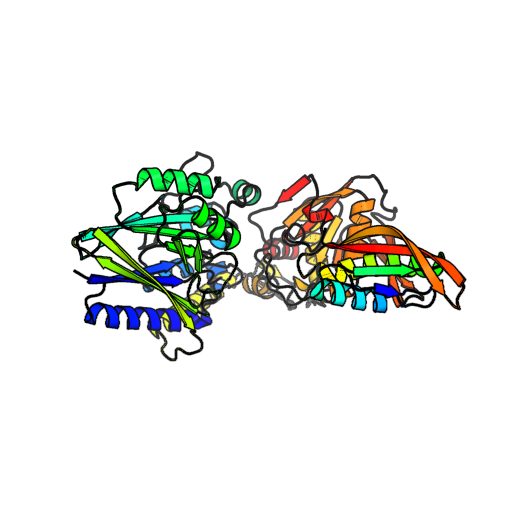12 ? 1.979 0.787 28.292 1.000 0.970 112 ASN A O 1
ATOM 1795 N N . GLY A 1 113 ? 1.712 0.530 26.073 1.000 0.970 113 GLY A N 1
ATOM 1796 C CA . GLY A 1 113 ? 0.251 0.593 26.065 1.000 0.970 113 GLY A CA 1
ATOM 1797 C C . GLY A 1 113 ? -0.307 2.018 26.063 1.000 0.970 113 GLY A C 1
ATOM 1798 O O . GLY A 1 113 ? -1.501 2.203 26.288 1.000 0.970 113 GLY A O 1
ATOM 1802 N N . ASN A 1 114 ? 0.526 3.032 25.815 1.000 0.970 114 ASN A N 1
ATOM 1803 C CA . ASN A 1 114 ? 0.080 4.413 25.680 1.000 0.970 114 ASN A CA 1
ATOM 1804 C C . ASN A 1 114 ? -0.236 4.724 24.222 1.000 0.970 114 ASN A C 1
ATOM 1805 O O . ASN A 1 114 ? 0.480 4.318 23.312 1.000 0.970 114 ASN A O 1
ATOM 1816 N N . ARG A 1 115 ? -1.281 5.510 23.990 1.000 0.960 115 ARG A N 1
ATOM 1817 C CA . ARG A 1 115 ? -1.546 6.080 22.667 1.000 0.960 115 ARG A CA 1
ATOM 1818 C C . ARG A 1 115 ? -0.479 7.139 22.331 1.000 0.960 115 ARG A C 1
ATOM 1819 O O . ARG A 1 115 ? -0.029 7.813 23.263 1.000 0.960 115 ARG A O 1
ATOM 1840 N N . PRO A 1 116 ? -0.086 7.321 21.052 1.000 0.970 116 PRO A N 1
ATOM 1841 C CA . PRO A 1 116 ? 0.776 8.434 20.660 1.000 0.970 116 PRO A CA 1
ATOM 1842 C C . PRO A 1 116 ? 0.241 9.768 21.190 1.000 0.970 116 PRO A C 1
ATOM 1843 O O . PRO A 1 116 ? -0.969 9.988 21.199 1.000 0.970 116 PRO A O 1
ATOM 1854 N N . SER A 1 117 ? 1.122 10.676 21.613 1.000 0.970 117 SER A N 1
ATOM 1855 C CA . SER A 1 117 ? 0.714 11.952 22.225 1.000 0.970 117 SER A CA 1
ATOM 1856 C C . SER A 1 117 ? -0.102 12.851 21.296 1.000 0.970 117 SER A C 1
ATOM 1857 O O . SER A 1 117 ? -0.887 13.665 21.776 1.000 0.970 117 SER A O 1
ATOM 1865 N N . TRP A 1 118 ? 0.079 12.705 19.984 1.000 0.980 118 TRP A N 1
ATOM 1866 C CA . TRP A 1 118 ? -0.662 13.430 18.952 1.000 0.980 118 TRP A CA 1
ATOM 1867 C C . TRP A 1 118 ? -2.020 12.796 18.601 1.000 0.980 118 TRP A C 1
ATOM 1868 O O . TRP A 1 118 ? -2.820 13.426 17.914 1.000 0.980 118 TRP A O 1
ATOM 1889 N N . ALA A 1 119 ? -2.302 11.571 19.059 1.000 0.980 119 ALA A N 1
ATOM 1890 C CA . ALA A 1 119 ? -3.514 10.829 18.718 1.000 0.980 119 ALA A CA 1
ATOM 1891 C C . ALA A 1 119 ? -4.577 10.885 19.823 1.000 0.980 119 ALA A C 1
ATOM 1892 O O . ALA A 1 119 ? -4.297 10.672 21.006 1.000 0.980 119 ALA A O 1
ATOM 1899 N N . VAL A 1 120 ? -5.837 11.055 19.424 1.000 0.990 120 VAL A N 1
ATOM 1900 C CA . VAL A 1 120 ? -7.014 10.909 20.291 1.000 0.990 120 VAL A CA 1
ATOM 1901 C C . VAL A 1 120 ? -7.854 9.696 19.872 1.000 0.990 120 VAL A C 1
ATOM 1902 O O . VAL A 1 120 ? -7.935 9.398 18.681 1.000 0.990 120 VAL A O 1
ATOM 1915 N N . PRO A 1 121 ? -8.501 8.981 20.817 1.000 0.980 121 PRO A N 1
ATOM 1916 C CA . PRO A 1 121 ? -9.338 7.829 20.467 1.000 0.980 121 PRO A CA 1
ATOM 1917 C C . PRO A 1 121 ? -10.606 8.228 19.701 1.000 0.980 121 PRO A C 1
ATOM 1918 O O . PRO A 1 121 ? -11.138 7.443 18.925 1.000 0.980 121 PRO A O 1
ATOM 1929 N N . TYR A 1 122 ? -11.095 9.443 19.932 1.000 0.990 122 TYR A N 1
ATOM 1930 C CA . TYR A 1 122 ? -12.227 10.059 19.253 1.000 0.990 122 TYR A CA 1
ATOM 1931 C C . TYR A 1 122 ? -12.173 11.574 19.459 1.000 0.990 122 TYR A C 1
ATOM 1932 O O . TYR A 1 122 ? -11.464 12.076 20.336 1.000 0.990 122 TYR A O 1
ATOM 1950 N N . HIS A 1 123 ? -12.963 12.307 18.684 1.000 0.990 123 HIS A N 1
ATOM 1951 C CA . HIS A 1 123 ? -13.139 13.745 18.831 1.000 0.990 123 HIS A CA 1
ATOM 1952 C C . HIS A 1 123 ? -14.626 14.105 18.796 1.000 0.990 123 HIS A C 1
ATOM 1953 O O . HIS A 1 123 ? -15.331 13.714 17.873 1.000 0.990 123 HIS A O 1
ATOM 1967 N N . ILE A 1 124 ? -15.118 14.856 19.785 1.000 0.990 124 ILE A N 1
ATOM 1968 C CA . ILE A 1 124 ? -16.506 15.343 19.808 1.000 0.990 124 ILE A CA 1
ATOM 1969 C C . ILE A 1 124 ? -16.509 16.842 19.528 1.000 0.990 124 ILE A C 1
ATOM 1970 O O . ILE A 1 124 ? -15.838 17.608 20.222 1.000 0.990 124 ILE A O 1
ATOM 1986 N N . LYS A 1 125 ? -17.308 17.263 18.546 1.000 0.970 125 LYS A N 1
ATOM 1987 C CA . LYS A 1 125 ? -17.480 18.664 18.157 1.000 0.970 125 LYS A CA 1
ATOM 1988 C C . LYS A 1 125 ? -18.923 19.111 18.371 1.000 0.970 125 LYS A C 1
ATOM 1989 O O . LYS A 1 125 ? -19.871 18.415 18.008 1.000 0.970 125 LYS A O 1
ATOM 2008 N N . SER A 1 126 ? -19.080 20.302 18.940 1.000 0.960 126 SER A N 1
ATOM 2009 C CA . SER A 1 126 ? -20.371 20.991 19.007 1.000 0.960 126 SER A CA 1
ATOM 2010 C C . SER A 1 126 ? -20.601 21.777 17.719 1.000 0.960 126 SER A C 1
ATOM 2011 O O . SER A 1 126 ? -19.764 22.601 17.350 1.000 0.960 126 SER A O 1
ATOM 2019 N N . LEU A 1 127 ? -21.736 21.537 17.064 1.000 0.940 127 LEU A N 1
ATOM 2020 C CA . LEU A 1 127 ? -22.163 22.222 15.846 1.000 0.940 127 LEU A CA 1
ATOM 2021 C C . LEU A 1 127 ? -22.832 23.562 16.170 1.000 0.940 127 LEU A C 1
ATOM 2022 O O . LEU A 1 127 ? -23.334 23.789 17.276 1.000 0.940 127 LEU A O 1
ATOM 2038 N N . LYS A 1 128 ? -22.915 24.449 15.176 1.000 0.910 128 LYS A N 1
ATOM 2039 C CA . LYS A 1 128 ? -23.554 25.774 15.305 1.000 0.910 128 LYS A CA 1
ATOM 2040 C C . LYS A 1 128 ? -25.024 25.699 15.711 1.000 0.910 128 LYS A C 1
ATOM 2041 O O . LYS A 1 128 ? -25.529 26.597 16.381 1.000 0.910 128 LYS A O 1
ATOM 2060 N N . ASN A 1 129 ? -25.700 24.624 15.325 1.000 0.900 129 ASN A N 1
ATOM 2061 C CA . ASN A 1 129 ? -27.100 24.374 15.654 1.000 0.900 129 ASN A CA 1
ATOM 2062 C C . ASN A 1 129 ? -27.303 23.766 17.057 1.000 0.900 129 ASN A C 1
ATOM 2063 O O . ASN A 1 129 ? -28.434 23.491 17.455 1.000 0.900 129 ASN A O 1
ATOM 2074 N N . GLY A 1 130 ? -26.218 23.553 17.811 1.000 0.920 130 GLY A N 1
ATOM 2075 C CA . GLY A 1 130 ? -26.238 22.987 19.159 1.000 0.920 130 GLY A CA 1
ATOM 2076 C C . GLY A 1 130 ? -26.353 21.461 19.216 1.000 0.920 130 GLY A C 1
ATOM 2077 O O . GLY A 1 130 ? -26.431 20.906 20.318 1.000 0.920 130 GLY A O 1
ATOM 2081 N N . MET A 1 131 ? -26.377 20.773 18.073 1.000 0.940 131 MET A N 1
ATOM 2082 C CA . MET A 1 131 ? -26.158 19.328 18.024 1.000 0.940 131 MET A CA 1
ATOM 2083 C C . MET A 1 131 ? -24.674 19.008 18.238 1.000 0.940 131 MET A C 1
ATOM 2084 O O . MET A 1 131 ? -23.803 19.858 18.043 1.000 0.940 131 MET A O 1
ATOM 2098 N N . SER A 1 132 ? -24.383 17.783 18.654 1.000 0.970 132 SER A N 1
ATOM 2099 C CA . SER A 1 132 ? -23.029 17.257 18.804 1.000 0.970 132 SER A CA 1
ATOM 2100 C C . SER A 1 132 ? -22.767 16.133 17.808 1.000 0.970 132 SER A C 1
ATOM 2101 O O . SER A 1 132 ? -23.642 15.320 17.515 1.000 0.970 132 SER A O 1
ATOM 2109 N N . ILE A 1 133 ? -21.540 16.083 17.297 1.000 0.980 133 ILE A N 1
ATOM 2110 C CA . ILE A 1 133 ? -21.059 15.048 16.382 1.000 0.980 133 ILE A CA 1
ATOM 2111 C C . ILE A 1 133 ? -19.778 14.431 16.948 1.000 0.980 133 ILE A C 1
ATOM 2112 O O . ILE A 1 133 ? -18.895 15.158 17.405 1.000 0.980 133 ILE A O 1
ATOM 2128 N N . ALA A 1 134 ? -19.693 13.103 16.962 1.000 0.990 134 ALA A N 1
ATOM 2129 C CA . ALA A 1 134 ? -18.497 12.359 17.340 1.000 0.990 134 ALA A CA 1
ATOM 2130 C C . ALA A 1 134 ? -17.803 11.808 16.095 1.000 0.990 134 ALA A C 1
ATOM 2131 O O . ALA A 1 134 ? -18.447 11.226 15.224 1.000 0.990 134 ALA A O 1
ATOM 2138 N N . PHE A 1 135 ? -16.487 11.956 16.059 1.000 0.990 135 PHE A N 1
ATOM 2139 C CA . PHE A 1 135 ? -15.599 11.378 15.065 1.000 0.990 135 PHE A CA 1
ATOM 2140 C C . PHE A 1 135 ? -14.768 10.295 15.738 1.000 0.990 135 PHE A C 1
ATOM 2141 O O . PHE A 1 135 ? -14.047 10.560 16.701 1.000 0.990 135 PHE A O 1
ATOM 2158 N N . LEU A 1 136 ? -14.909 9.077 15.243 1.000 0.990 136 LEU A N 1
ATOM 2159 C CA . LEU A 1 136 ? -14.120 7.908 15.606 1.000 0.990 136 LEU A CA 1
ATOM 2160 C C . LEU A 1 136 ? -13.068 7.688 14.519 1.000 0.990 136 LEU A C 1
ATOM 2161 O O . LEU A 1 136 ? -13.271 8.129 13.390 1.000 0.990 136 LEU A O 1
ATOM 2177 N N . GLY A 1 137 ? -11.977 6.992 14.818 1.000 0.990 137 GLY A N 1
ATOM 2178 C CA . GLY A 1 137 ? -10.955 6.723 13.810 1.000 0.990 137 GLY A CA 1
ATOM 2179 C C . GLY A 1 137 ? -10.185 5.445 14.082 1.000 0.990 137 GLY A C 1
ATOM 2180 O O . GLY A 1 137 ? -9.866 5.152 15.232 1.000 0.990 137 GLY A O 1
ATOM 2184 N N . VAL A 1 138 ? -9.891 4.687 13.030 1.000 0.990 138 VAL A N 1
ATOM 2185 C CA . VAL A 1 138 ? -9.154 3.418 13.103 1.000 0.990 138 VAL A CA 1
ATOM 2186 C C . VAL A 1 138 ? -8.240 3.244 11.903 1.000 0.990 138 VAL A C 1
ATOM 2187 O O . VAL A 1 138 ? -8.524 3.736 10.812 1.000 0.990 138 VAL A O 1
ATOM 2200 N N . THR A 1 139 ? -7.162 2.493 12.111 1.000 0.990 139 THR A N 1
ATOM 2201 C CA . THR A 1 139 ? -6.212 2.118 11.062 1.000 0.990 139 THR A CA 1
ATOM 2202 C C . THR A 1 139 ? -6.156 0.602 10.877 1.000 0.990 139 THR A C 1
ATOM 2203 O O . THR A 1 139 ? -6.412 -0.147 11.827 1.000 0.990 139 THR A O 1
ATOM 2214 N N . VAL A 1 140 ? -5.836 0.136 9.668 1.000 0.970 140 VAL A N 1
ATOM 2215 C CA . VAL A 1 140 ? -5.743 -1.296 9.343 1.000 0.970 140 VAL A CA 1
ATOM 2216 C C . VAL A 1 140 ? -4.704 -2.004 10.233 1.000 0.970 140 VAL A C 1
ATOM 2217 O O . VAL A 1 140 ? -3.542 -1.593 10.295 1.000 0.970 140 VAL A O 1
ATOM 2230 N N . PRO A 1 141 ? -5.073 -3.086 10.946 1.000 0.970 141 PRO A N 1
ATOM 2231 C CA . PRO A 1 141 ? -4.207 -3.675 11.959 1.000 0.970 141 PRO A CA 1
ATOM 2232 C C . PRO A 1 141 ? -3.201 -4.679 11.375 1.000 0.970 141 PRO A C 1
ATOM 2233 O O . PRO A 1 141 ? -3.315 -5.891 11.566 1.000 0.970 141 PRO A O 1
ATOM 2244 N N . TYR A 1 142 ? -2.156 -4.192 10.700 1.000 0.930 142 TYR A N 1
ATOM 2245 C CA . TYR A 1 142 ? -1.029 -5.027 10.252 1.000 0.930 142 TYR A CA 1
ATOM 2246 C C . TYR A 1 142 ? -0.103 -5.436 11.416 1.000 0.930 142 TYR A C 1
ATOM 2247 O O . TYR A 1 142 ? 1.059 -5.032 11.479 1.000 0.930 142 TYR A O 1
ATOM 2265 N N . TYR A 1 143 ? -0.622 -6.261 12.336 1.000 0.940 143 TYR A N 1
ATOM 2266 C CA . TYR A 1 143 ? 0.003 -6.639 13.613 1.000 0.940 143 TYR A CA 1
ATOM 2267 C C . TYR A 1 143 ? 1.526 -6.875 13.565 1.000 0.940 143 TYR A C 1
ATOM 2268 O O . TYR A 1 143 ? 2.232 -6.187 14.301 1.000 0.940 143 TYR A O 1
ATOM 2286 N N . PRO A 1 144 ? 2.077 -7.781 12.725 1.000 0.900 144 PRO A N 1
ATOM 2287 C CA . PRO A 1 144 ? 3.515 -8.066 12.748 1.000 0.900 144 PRO A CA 1
ATOM 2288 C C . PRO A 1 144 ? 4.378 -6.887 12.277 1.000 0.900 144 PRO A C 1
ATOM 2289 O O . PRO A 1 144 ? 5.508 -6.739 12.735 1.000 0.900 144 PRO A O 1
ATOM 2300 N N . VAL A 1 145 ? 3.857 -6.050 11.376 1.000 0.930 145 VAL A N 1
ATOM 2301 C CA . VAL A 1 145 ? 4.592 -4.922 10.790 1.000 0.930 145 VAL A CA 1
ATOM 2302 C C . VAL A 1 145 ? 4.645 -3.758 11.783 1.000 0.930 145 VAL A C 1
ATOM 2303 O O . VAL A 1 145 ? 5.724 -3.244 12.073 1.000 0.930 145 VAL A O 1
ATOM 2316 N N . TYR A 1 146 ? 3.507 -3.417 12.406 1.000 0.960 146 TYR A N 1
ATOM 2317 C CA . TYR A 1 146 ? 3.475 -2.456 13.517 1.000 0.960 146 TYR A CA 1
ATOM 2318 C C . TYR A 1 146 ? 4.355 -2.921 14.685 1.000 0.960 146 TYR A C 1
ATOM 2319 O O . TYR A 1 146 ? 5.084 -2.112 15.264 1.000 0.960 146 TYR A O 1
ATOM 2337 N N . ASP A 1 147 ? 4.340 -4.222 15.007 1.000 0.960 147 ASP A N 1
ATOM 2338 C CA . ASP A 1 147 ? 5.142 -4.772 16.100 1.000 0.960 147 ASP A CA 1
ATOM 2339 C C . ASP A 1 147 ? 6.644 -4.521 15.904 1.000 0.960 147 ASP A C 1
ATOM 2340 O O . ASP A 1 147 ? 7.299 -4.037 16.836 1.000 0.960 147 ASP A O 1
ATOM 2349 N N . LYS A 1 148 ? 7.151 -4.760 14.684 1.000 0.960 148 LYS A N 1
ATOM 2350 C CA . LYS A 1 148 ? 8.548 -4.513 14.291 1.000 0.960 148 LYS A CA 1
ATOM 2351 C C . LYS A 1 148 ? 8.953 -3.042 14.348 1.000 0.960 148 LYS A C 1
ATOM 2352 O O . LYS A 1 148 ? 10.117 -2.758 14.609 1.000 0.960 148 LYS A O 1
ATOM 2371 N N . LEU A 1 149 ? 8.006 -2.123 14.179 1.000 0.980 149 LEU A N 1
ATOM 2372 C CA . LEU A 1 149 ? 8.232 -0.678 14.264 1.000 0.980 149 LEU A CA 1
ATOM 2373 C C . LEU A 1 149 ? 8.015 -0.100 15.668 1.000 0.980 149 LEU A C 1
ATOM 2374 O O . LEU A 1 149 ? 7.893 1.111 15.836 1.000 0.980 149 LEU A O 1
ATOM 2390 N N . GLY A 1 150 ? 7.956 -0.938 16.704 1.000 0.980 150 GLY A N 1
ATOM 2391 C CA . GLY A 1 150 ? 7.816 -0.447 18.076 1.000 0.980 150 GLY A CA 1
ATOM 2392 C C . GLY A 1 150 ? 6.385 -0.048 18.455 1.000 0.980 150 GLY A C 1
ATOM 2393 O O . GLY A 1 150 ? 6.185 0.570 19.499 1.000 0.980 150 GLY A O 1
ATOM 2397 N N . TRP A 1 151 ? 5.390 -0.422 17.652 1.000 0.980 151 TRP A N 1
ATOM 2398 C CA . TRP A 1 151 ? 3.980 -0.121 17.892 1.000 0.980 151 TRP A CA 1
ATOM 2399 C C . TRP A 1 151 ? 3.190 -1.380 18.247 1.000 0.980 151 TRP A C 1
ATOM 2400 O O . TRP A 1 151 ? 3.634 -2.511 18.056 1.000 0.980 151 TRP A O 1
ATOM 2421 N N . THR A 1 152 ? 2.007 -1.177 18.797 1.000 0.980 152 THR A N 1
ATOM 2422 C CA . THR A 1 152 ? 0.994 -2.191 19.048 1.000 0.980 152 THR A CA 1
ATOM 2423 C C . THR A 1 152 ? -0.285 -1.681 18.415 1.000 0.980 152 THR A C 1
ATOM 2424 O O . THR A 1 152 ? -0.780 -0.618 18.785 1.000 0.980 152 THR A O 1
ATOM 2435 N N . VAL A 1 153 ? -0.820 -2.436 17.464 1.000 0.980 153 VAL A N 1
ATOM 2436 C CA . VAL A 1 153 ? -2.141 -2.172 16.896 1.000 0.980 153 VAL A CA 1
ATOM 2437 C C . VAL A 1 153 ? -3.121 -3.202 17.444 1.000 0.980 153 VAL A C 1
ATOM 2438 O O . VAL A 1 153 ? -2.757 -4.366 17.626 1.000 0.980 153 VAL A O 1
ATOM 2451 N N . THR A 1 154 ? -4.337 -2.779 17.769 1.000 0.980 154 THR A N 1
ATOM 2452 C CA . THR A 1 154 ? -5.394 -3.660 18.286 1.000 0.980 154 THR A CA 1
ATOM 2453 C C . THR A 1 154 ? -6.467 -3.907 17.233 1.00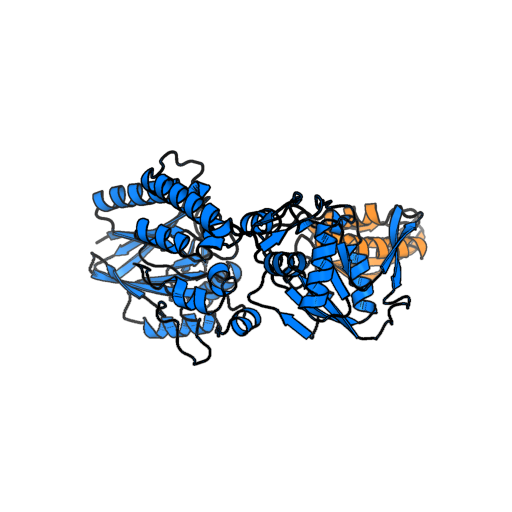0 0.980 154 THR A C 1
ATOM 2454 O O . THR A 1 154 ? -6.521 -3.218 16.210 1.000 0.980 154 THR A O 1
ATOM 2465 N N . ASP A 1 155 ? -7.336 -4.884 17.496 1.000 0.980 155 ASP A N 1
ATOM 2466 C CA . ASP A 1 155 ? -8.467 -5.185 16.621 1.000 0.980 155 ASP A CA 1
ATOM 2467 C C . ASP A 1 155 ? -9.335 -3.941 16.396 1.000 0.980 155 ASP A C 1
ATOM 2468 O O . ASP A 1 155 ? -9.731 -3.249 17.341 1.000 0.980 155 ASP A O 1
ATOM 2477 N N . ALA A 1 156 ? -9.590 -3.632 15.125 1.000 0.980 156 ALA A N 1
ATOM 2478 C CA . ALA A 1 156 ? -10.276 -2.407 14.748 1.000 0.980 156 ALA A CA 1
ATOM 2479 C C . ALA A 1 156 ? -11.762 -2.446 15.122 1.000 0.980 156 ALA A C 1
ATOM 2480 O O . ALA A 1 156 ? -12.284 -1.463 15.646 1.000 0.980 156 ALA A O 1
ATOM 2487 N N . LEU A 1 157 ? -12.441 -3.579 14.913 1.000 0.980 157 LEU A N 1
ATOM 2488 C CA . LEU A 1 157 ? -13.864 -3.715 15.219 1.000 0.980 157 LEU A CA 1
ATOM 2489 C C . LEU A 1 157 ? -14.118 -3.660 16.731 1.000 0.980 157 LEU A C 1
ATOM 2490 O O . LEU A 1 157 ? -15.096 -3.045 17.162 1.000 0.980 157 LEU A O 1
ATOM 2506 N N . GLU A 1 158 ? -13.259 -4.279 17.546 1.000 0.980 158 GLU A N 1
ATOM 2507 C CA . GLU A 1 158 ? -13.322 -4.133 19.005 1.000 0.980 158 GLU A CA 1
ATOM 2508 C C . GLU A 1 158 ? -13.085 -2.681 19.431 1.000 0.980 158 GLU A C 1
ATOM 2509 O O . GLU A 1 158 ? -13.891 -2.133 20.184 1.000 0.980 158 GLU A O 1
ATOM 2521 N N . SER A 1 159 ? -12.067 -2.018 18.876 1.000 0.980 159 SER A N 1
ATOM 2522 C CA . SER A 1 159 ? -11.764 -0.619 19.203 1.000 0.980 159 SER A CA 1
ATOM 2523 C C . SER A 1 159 ? -12.895 0.351 18.819 1.000 0.980 159 SER A C 1
ATOM 2524 O O . SER A 1 159 ? -13.202 1.294 19.555 1.000 0.980 159 SER A O 1
ATOM 2532 N N . ILE A 1 160 ? -13.591 0.093 17.707 1.000 0.980 160 ILE A N 1
ATOM 2533 C CA . ILE A 1 160 ? -14.801 0.834 17.324 1.000 0.980 160 ILE A CA 1
ATOM 2534 C C . ILE A 1 160 ? -15.898 0.647 18.376 1.000 0.980 160 ILE A C 1
ATOM 2535 O O . ILE A 1 160 ? -16.480 1.623 18.840 1.000 0.980 160 ILE A O 1
ATOM 2551 N N . LYS A 1 161 ? -16.188 -0.590 18.799 1.000 0.980 161 LYS A N 1
ATOM 2552 C CA . LYS A 1 161 ? -17.235 -0.858 19.803 1.000 0.980 161 LYS A CA 1
ATOM 2553 C C . LYS A 1 161 ? -16.934 -0.194 21.147 1.000 0.980 161 LYS A C 1
ATOM 2554 O O . LYS A 1 161 ? -17.852 0.307 21.799 1.000 0.980 161 LYS A O 1
ATOM 2573 N N . GLU A 1 162 ? -15.666 -0.179 21.552 1.000 0.980 162 GLU A N 1
ATOM 2574 C CA . GLU A 1 162 ? -15.209 0.503 22.765 1.000 0.980 162 GLU A CA 1
ATOM 2575 C C . GLU A 1 162 ? -15.426 2.015 22.678 1.000 0.980 162 GLU A C 1
ATOM 2576 O O . GLU A 1 162 ? -16.074 2.600 23.547 1.000 0.980 162 GLU A O 1
ATOM 2588 N N . THR A 1 163 ? -14.970 2.650 21.597 1.000 0.980 163 THR A N 1
ATOM 2589 C CA . THR A 1 163 ? -15.143 4.098 21.420 1.000 0.980 163 THR A CA 1
ATOM 2590 C C . THR A 1 163 ? -16.609 4.504 21.240 1.000 0.980 163 THR A C 1
ATOM 2591 O O . THR A 1 163 ? -17.020 5.542 21.761 1.000 0.980 163 THR A O 1
ATOM 2602 N N . ILE A 1 164 ? -17.444 3.662 20.618 1.000 0.980 164 ILE A N 1
ATOM 2603 C CA . ILE A 1 164 ? -18.906 3.840 20.559 1.000 0.980 164 ILE A CA 1
ATOM 2604 C C . ILE A 1 164 ? -19.517 3.886 21.961 1.000 0.980 164 ILE A C 1
ATOM 2605 O O . ILE A 1 164 ? -20.350 4.751 22.232 1.000 0.980 164 ILE A O 1
ATOM 2621 N N . LEU A 1 165 ? -19.117 2.980 22.863 1.000 0.970 165 LEU A N 1
ATOM 2622 C CA . LEU A 1 165 ? -19.594 2.975 24.249 1.000 0.970 165 LEU A CA 1
ATOM 2623 C C . LEU A 1 165 ? -19.210 4.259 24.992 1.000 0.970 165 LEU A C 1
ATOM 2624 O O . LEU A 1 165 ? -20.005 4.737 25.803 1.000 0.970 165 LEU A O 1
ATOM 2640 N N . GLU A 1 166 ? -18.036 4.825 24.703 1.000 0.970 166 GLU A N 1
ATOM 2641 C CA . GLU A 1 166 ? -17.579 6.080 25.304 1.000 0.970 166 GLU A CA 1
ATOM 2642 C C . GLU A 1 166 ? -18.356 7.299 24.798 1.000 0.970 166 GLU A C 1
ATOM 2643 O O . GLU A 1 166 ? -18.806 8.111 25.605 1.000 0.970 166 GLU A O 1
ATOM 2655 N N . VAL A 1 167 ? -18.575 7.432 23.486 1.000 0.970 167 VAL A N 1
ATOM 2656 C CA . VAL A 1 167 ? -19.294 8.590 22.913 1.000 0.970 167 VAL A CA 1
ATOM 2657 C C . VAL A 1 167 ? -20.817 8.478 23.046 1.000 0.970 167 VAL A C 1
ATOM 2658 O O . VAL A 1 167 ? -21.549 9.437 22.773 1.000 0.970 167 VAL A O 1
ATOM 2671 N N . LYS A 1 168 ? -21.317 7.319 23.492 1.000 0.900 168 LYS A N 1
ATOM 2672 C CA . LYS A 1 168 ? -22.745 7.039 23.645 1.000 0.900 168 LYS A CA 1
ATOM 2673 C C . LYS A 1 168 ? -23.423 8.069 24.547 1.000 0.900 168 LYS A C 1
ATOM 2674 O O . LYS A 1 168 ? -23.076 8.234 25.713 1.000 0.900 168 LYS A O 1
ATOM 2693 N N . GLY A 1 169 ? -24.443 8.740 24.011 1.000 0.910 169 GLY A N 1
ATOM 2694 C CA . GLY A 1 169 ? -25.194 9.781 24.722 1.000 0.910 169 GLY A CA 1
ATOM 2695 C C . GLY A 1 169 ? -24.493 11.143 24.802 1.000 0.910 169 GLY A C 1
ATOM 2696 O O . GLY A 1 169 ? -25.057 12.062 25.392 1.000 0.910 169 GLY A O 1
ATOM 2700 N N . GLN A 1 170 ? -23.301 11.287 24.212 1.000 0.950 170 GLN A N 1
ATOM 2701 C CA . GLN A 1 170 ? -22.569 12.557 24.115 1.000 0.950 170 GLN A CA 1
ATOM 2702 C C . GLN A 1 170 ? -22.684 13.196 22.724 1.000 0.950 170 GLN A C 1
ATOM 2703 O O . GLN A 1 170 ? -22.540 14.412 22.584 1.000 0.950 170 GLN A O 1
ATOM 2717 N N . ALA A 1 171 ? -22.972 12.388 21.706 1.000 0.960 171 ALA A N 1
ATOM 2718 C CA . ALA A 1 171 ? -23.127 12.813 20.323 1.000 0.960 171 ALA A CA 1
ATOM 2719 C C . ALA A 1 171 ? -24.518 12.468 19.776 1.000 0.960 171 ALA A C 1
ATOM 2720 O O . ALA A 1 171 ? -25.071 11.417 20.099 1.000 0.960 171 ALA A O 1
ATOM 2727 N N . ASP A 1 172 ? -25.068 13.354 18.943 1.000 0.970 172 ASP A N 1
ATOM 2728 C CA . ASP A 1 172 ? -26.294 13.109 18.175 1.000 0.970 172 ASP A CA 1
ATOM 2729 C C . ASP A 1 172 ? -26.007 12.460 16.808 1.000 0.970 172 ASP A C 1
ATOM 2730 O O . ASP A 1 172 ? -26.919 11.925 16.185 1.000 0.970 172 ASP A O 1
ATOM 2739 N N . ILE A 1 173 ? -24.763 12.566 16.326 1.000 0.980 173 ILE A N 1
ATOM 2740 C CA . ILE A 1 173 ? -24.285 12.020 15.049 1.000 0.980 173 ILE A CA 1
ATOM 2741 C C . ILE A 1 173 ? -22.940 11.329 15.293 1.000 0.980 173 ILE A C 1
ATOM 2742 O O . ILE A 1 173 ? -22.084 11.905 15.969 1.000 0.980 173 ILE A O 1
ATOM 2758 N N . ILE A 1 174 ? -22.721 10.138 14.732 1.000 0.990 174 ILE A N 1
ATOM 2759 C CA . ILE A 1 174 ? -21.444 9.410 14.838 1.000 0.990 174 ILE A CA 1
ATOM 2760 C C . ILE A 1 174 ? -20.861 9.145 13.446 1.000 0.990 174 ILE A C 1
ATOM 2761 O O . ILE A 1 174 ? -21.492 8.506 12.606 1.000 0.990 174 ILE A O 1
ATOM 2777 N N . VAL A 1 175 ? -19.633 9.607 13.212 1.000 0.990 175 VAL A N 1
ATOM 2778 C CA . VAL A 1 175 ? -18.879 9.398 11.970 1.000 0.990 175 VAL A CA 1
ATOM 2779 C C . VAL A 1 175 ? -17.621 8.593 12.270 1.000 0.990 175 VAL A C 1
ATOM 2780 O O . VAL A 1 175 ? -16.875 8.936 13.185 1.000 0.990 175 VAL A O 1
ATOM 2793 N N . LEU A 1 176 ? -17.364 7.542 11.499 1.000 0.990 176 LEU A N 1
ATOM 2794 C CA . LEU A 1 176 ? -16.121 6.778 11.556 1.000 0.990 176 LEU A CA 1
ATOM 2795 C C . LEU A 1 176 ? -15.205 7.201 10.405 1.000 0.990 176 LEU A C 1
ATOM 2796 O O . LEU A 1 176 ? -15.593 7.121 9.243 1.000 0.990 176 LEU A O 1
ATOM 2812 N N . LEU A 1 177 ? -13.991 7.627 10.735 1.000 0.990 177 LEU A N 1
ATOM 2813 C CA . LEU A 1 177 ? -12.891 7.808 9.795 1.000 0.990 177 LEU A CA 1
ATOM 2814 C C . LEU A 1 177 ? -12.148 6.469 9.700 1.000 0.990 177 LEU A C 1
ATOM 2815 O O . LEU A 1 177 ? -11.404 6.105 10.612 1.000 0.990 177 LEU A O 1
ATOM 2831 N N . SER A 1 178 ? -12.410 5.693 8.652 1.000 0.990 178 SER A N 1
ATOM 2832 C CA . SER A 1 178 ? -11.963 4.304 8.577 1.000 0.990 178 SER A CA 1
ATOM 2833 C C . SER A 1 178 ? -10.897 4.085 7.520 1.000 0.990 178 SER A C 1
ATOM 2834 O O . SER A 1 178 ? -11.142 4.273 6.327 1.000 0.990 178 SER A O 1
ATOM 2842 N N . HIS A 1 179 ? -9.739 3.598 7.962 1.000 0.990 179 HIS A N 1
ATOM 2843 C CA . HIS A 1 179 ? -8.688 3.094 7.086 1.000 0.990 179 HIS A CA 1
ATOM 2844 C C . HIS A 1 179 ? -8.602 1.565 7.120 1.000 0.990 179 HIS A C 1
ATOM 2845 O O . HIS A 1 179 ? -7.520 1.008 7.285 1.000 0.990 179 HIS A O 1
ATOM 2859 N N . LEU A 1 180 ? -9.751 0.882 7.027 1.000 0.970 180 LEU A N 1
ATOM 2860 C CA . LEU A 1 180 ? -9.839 -0.586 7.040 1.000 0.970 180 LEU A CA 1
ATOM 2861 C C . LEU A 1 180 ? -10.040 -1.199 5.655 1.000 0.970 180 LEU A C 1
ATOM 2862 O O . LEU A 1 180 ? -9.532 -2.284 5.389 1.000 0.970 180 LEU A O 1
ATOM 2878 N N . GLY A 1 181 ? -10.746 -0.505 4.764 1.000 0.950 181 GLY A N 1
ATOM 2879 C CA . GLY A 1 181 ? -11.108 -1.031 3.455 1.000 0.950 181 GLY A CA 1
ATOM 2880 C C . GLY A 1 181 ? -12.564 -1.465 3.371 1.000 0.950 181 GLY A C 1
ATOM 2881 O O . GLY A 1 181 ? -13.198 -1.817 4.363 1.000 0.950 181 GLY A O 1
ATOM 2885 N N . ILE A 1 182 ? -13.093 -1.491 2.146 1.000 0.950 182 ILE A N 1
ATOM 2886 C CA . ILE A 1 182 ? -14.541 -1.549 1.922 1.000 0.950 182 ILE A CA 1
ATOM 2887 C C . ILE A 1 182 ? -15.225 -2.796 2.499 1.000 0.950 182 ILE A C 1
ATOM 2888 O O . ILE A 1 182 ? -16.362 -2.715 2.952 1.000 0.950 182 ILE A O 1
ATOM 2904 N N . LEU A 1 183 ? -14.560 -3.958 2.495 1.000 0.890 183 LEU A N 1
ATOM 2905 C CA . LEU A 1 183 ? -15.152 -5.196 3.017 1.000 0.890 183 LEU A CA 1
ATOM 2906 C C . LEU A 1 183 ? -15.278 -5.152 4.542 1.000 0.890 183 LEU A C 1
ATOM 2907 O O . LEU A 1 183 ? -16.306 -5.556 5.088 1.000 0.890 183 LEU A O 1
ATOM 2923 N N . ASP A 1 184 ? -14.254 -4.635 5.214 1.000 0.940 184 ASP A N 1
ATOM 2924 C CA . ASP A 1 184 ? -14.255 -4.459 6.661 1.000 0.940 184 ASP A CA 1
ATOM 2925 C C . ASP A 1 184 ? -15.240 -3.359 7.073 1.000 0.940 184 ASP A C 1
ATOM 2926 O O . ASP A 1 184 ? -16.014 -3.554 8.007 1.000 0.940 184 ASP A O 1
ATOM 2935 N N . ASP A 1 185 ? -15.323 -2.261 6.319 1.000 0.970 185 ASP A N 1
ATOM 2936 C CA . ASP A 1 185 ? -16.280 -1.177 6.570 1.000 0.970 185 ASP A CA 1
ATOM 2937 C C . ASP A 1 185 ? -17.738 -1.606 6.375 1.000 0.970 185 ASP A C 1
ATOM 2938 O O . ASP A 1 185 ? -18.618 -1.229 7.154 1.000 0.970 185 ASP A O 1
ATOM 2947 N N . GLN A 1 186 ? -18.011 -2.461 5.386 1.000 0.950 186 GLN A N 1
ATOM 2948 C CA . GLN A 1 186 ? -19.319 -3.099 5.235 1.000 0.950 186 GLN A CA 1
ATOM 2949 C C . GLN A 1 186 ? -19.644 -3.998 6.437 1.000 0.950 186 GLN A C 1
ATOM 2950 O O . GLN A 1 186 ? -20.769 -3.970 6.940 1.000 0.950 186 GLN A O 1
ATOM 2964 N N . ALA A 1 187 ? -18.671 -4.766 6.934 1.000 0.950 187 ALA A N 1
ATOM 2965 C CA . ALA A 1 187 ? -18.856 -5.596 8.122 1.000 0.950 187 ALA A CA 1
ATOM 2966 C C . ALA A 1 187 ? -19.074 -4.754 9.394 1.000 0.950 187 ALA A C 1
ATOM 2967 O O . ALA A 1 187 ? -19.912 -5.111 10.226 1.000 0.950 187 ALA A O 1
ATOM 2974 N N . VAL A 1 188 ? -18.376 -3.621 9.533 1.000 0.980 188 VAL A N 1
ATOM 2975 C CA . VAL A 1 188 ? -18.576 -2.646 10.616 1.000 0.980 188 VAL A CA 1
ATOM 2976 C C . VAL A 1 188 ? -19.982 -2.059 10.555 1.000 0.980 188 VAL A C 1
ATOM 2977 O O . VAL A 1 188 ? -20.670 -2.062 11.572 1.000 0.980 188 VAL A O 1
ATOM 2990 N N . ALA A 1 189 ? -20.436 -1.609 9.384 1.000 0.980 189 ALA A N 1
ATOM 2991 C CA . ALA A 1 189 ? -21.774 -1.050 9.207 1.000 0.980 189 ALA A CA 1
ATOM 2992 C C . ALA A 1 189 ? -22.883 -2.044 9.583 1.000 0.980 189 ALA A C 1
ATOM 2993 O O . ALA A 1 189 ? -23.862 -1.680 10.236 1.000 0.980 189 ALA A O 1
ATOM 3000 N N . GLU A 1 190 ? -22.719 -3.319 9.227 1.000 0.970 190 GLU A N 1
ATOM 3001 C CA . GLU A 1 190 ? -23.666 -4.367 9.606 1.000 0.970 190 GLU A CA 1
ATOM 3002 C C . GLU A 1 190 ? -23.646 -4.630 11.124 1.000 0.970 190 GLU A C 1
ATOM 3003 O O . GLU A 1 190 ? -24.697 -4.810 11.742 1.000 0.970 190 GLU A O 1
ATOM 3015 N N . ALA A 1 191 ? -22.458 -4.625 11.738 1.000 0.970 191 ALA A N 1
ATOM 3016 C CA . ALA A 1 191 ? -22.259 -4.963 13.146 1.000 0.970 191 ALA A CA 1
ATOM 3017 C C . ALA A 1 191 ? -22.507 -3.808 14.135 1.000 0.970 191 ALA A C 1
ATOM 3018 O O . ALA A 1 191 ? -22.756 -4.079 15.312 1.000 0.970 191 ALA A O 1
ATOM 3025 N N . VAL A 1 192 ? -22.404 -2.552 13.692 1.000 0.970 192 VAL A N 1
ATOM 3026 C CA . VAL A 1 192 ? -22.453 -1.340 14.529 1.000 0.970 192 VAL A CA 1
ATOM 3027 C C . VAL A 1 192 ? -23.372 -0.287 13.883 1.000 0.970 192 VAL A C 1
ATOM 3028 O O . VAL A 1 192 ? -22.909 0.761 13.424 1.000 0.970 192 VAL A O 1
ATOM 3041 N N . PRO A 1 193 ? -24.695 -0.538 13.840 1.000 0.960 193 PRO A N 1
ATOM 3042 C CA . PRO A 1 193 ? -25.663 0.376 13.228 1.000 0.960 193 PRO A CA 1
ATOM 3043 C C . PRO A 1 193 ? -25.812 1.711 13.978 1.000 0.960 193 PRO A C 1
ATOM 3044 O O . PRO A 1 193 ? -26.547 2.584 13.524 1.000 0.960 193 PRO A O 1
ATOM 3055 N N . GLU A 1 194 ? -25.154 1.885 15.131 1.000 0.970 194 GLU A N 1
ATOM 3056 C CA . GLU A 1 194 ? -25.025 3.178 15.809 1.000 0.970 194 GLU A CA 1
ATOM 3057 C C . GLU A 1 194 ? -24.177 4.201 15.038 1.000 0.970 194 GLU A C 1
ATOM 3058 O O . GLU A 1 194 ? -24.273 5.392 15.329 1.000 0.970 194 GLU A O 1
ATOM 3070 N N . ILE A 1 195 ? -23.345 3.766 14.087 1.000 0.980 195 ILE A N 1
ATOM 3071 C CA . ILE A 1 195 ? -22.578 4.674 13.229 1.000 0.980 195 ILE A CA 1
ATOM 3072 C C . ILE A 1 195 ? -23.503 5.251 12.157 1.000 0.980 195 ILE A C 1
ATOM 3073 O O . ILE A 1 195 ? -24.218 4.528 11.468 1.000 0.980 195 ILE A O 1
ATOM 3089 N N . ASP A 1 196 ? -23.467 6.565 11.955 1.000 0.990 196 ASP A N 1
ATOM 3090 C CA . ASP A 1 196 ? -24.269 7.200 10.918 1.000 0.990 196 ASP A CA 1
ATOM 3091 C C . ASP A 1 196 ? -23.568 7.201 9.565 1.000 0.990 196 ASP A C 1
ATOM 3092 O O . ASP A 1 196 ? -24.204 6.946 8.535 1.000 0.990 196 ASP A O 1
ATOM 3101 N N . VAL A 1 197 ? -22.275 7.512 9.562 1.000 0.990 197 VAL A N 1
ATOM 3102 C CA . VAL A 1 197 ? -21.468 7.650 8.350 1.000 0.990 197 VAL A CA 1
ATOM 3103 C C . VAL A 1 197 ? -20.115 6.988 8.566 1.000 0.990 197 VAL A C 1
ATOM 3104 O O . VAL A 1 197 ? -19.482 7.198 9.597 1.000 0.990 197 VAL A O 1
ATOM 3117 N N . ILE A 1 198 ? -19.659 6.225 7.580 1.000 0.990 198 ILE A N 1
ATOM 3118 C CA . ILE A 1 198 ? -18.285 5.739 7.488 1.000 0.990 198 ILE A CA 1
ATOM 3119 C C . ILE A 1 198 ? -17.642 6.453 6.302 1.000 0.990 198 ILE A C 1
ATOM 3120 O O . ILE A 1 198 ? -18.104 6.329 5.168 1.000 0.990 198 ILE A O 1
ATOM 3136 N N . LEU A 1 199 ? -16.596 7.225 6.579 1.000 0.990 199 LEU A N 1
ATOM 3137 C CA . LEU A 1 199 ? -15.685 7.711 5.553 1.000 0.990 199 LEU A CA 1
ATOM 3138 C C . LEU A 1 199 ? -14.638 6.612 5.363 1.000 0.990 199 LEU A C 1
ATOM 3139 O O . LEU A 1 199 ? -13.844 6.360 6.265 1.000 0.990 199 LEU A O 1
ATOM 3155 N N . GLU A 1 200 ? -14.741 5.907 4.244 1.000 0.960 200 GLU A N 1
ATOM 3156 C CA . GLU A 1 200 ? -13.985 4.704 3.885 1.000 0.960 200 GLU A CA 1
ATOM 3157 C C . GLU A 1 200 ? -12.750 5.070 3.052 1.000 0.960 200 GLU A C 1
ATOM 3158 O O . GLU A 1 200 ? -12.726 6.088 2.358 1.000 0.960 200 GLU A O 1
ATOM 3170 N N . SER A 1 201 ? -11.705 4.247 3.153 1.000 0.970 201 SER A N 1
ATOM 3171 C CA . SER A 1 201 ? -10.430 4.420 2.449 1.000 0.970 201 SER A CA 1
ATOM 3172 C C . SER A 1 201 ? -9.690 3.078 2.310 1.000 0.970 201 SER A C 1
ATOM 3173 O O . SER A 1 201 ? -10.325 2.019 2.315 1.000 0.970 201 SER A O 1
ATOM 3181 N N . HIS A 1 202 ? -8.363 3.084 2.158 1.000 0.950 202 HIS A N 1
ATOM 3182 C CA . HIS A 1 202 ? -7.458 1.923 2.131 1.000 0.950 202 HIS A CA 1
ATOM 3183 C C . HIS A 1 202 ? -7.511 1.073 0.852 1.000 0.950 202 HIS A C 1
ATOM 3184 O O . HIS A 1 202 ? -6.488 0.698 0.280 1.000 0.950 202 HIS A O 1
ATOM 3198 N N . THR A 1 203 ? -8.715 0.750 0.377 1.000 0.900 203 THR A N 1
ATOM 3199 C CA . THR A 1 203 ? -8.927 -0.143 -0.782 1.000 0.900 203 THR A CA 1
ATOM 3200 C C . THR A 1 203 ? -9.178 0.587 -2.100 1.000 0.900 203 THR A C 1
ATOM 3201 O O . THR A 1 203 ? -9.338 -0.064 -3.133 1.000 0.900 203 THR A O 1
ATOM 3212 N N . HIS A 1 204 ? -9.170 1.923 -2.077 1.000 0.940 204 HIS A N 1
ATOM 3213 C CA . HIS A 1 204 ? -9.241 2.807 -3.252 1.000 0.940 204 HIS A CA 1
ATOM 3214 C C . HIS A 1 204 ? -10.539 2.696 -4.054 1.000 0.940 204 HIS A C 1
ATOM 3215 O O . HIS A 1 204 ? -10.532 2.862 -5.277 1.000 0.940 204 HIS A O 1
ATOM 3229 N N . HIS A 1 205 ? -11.651 2.381 -3.390 1.000 0.950 205 HIS A N 1
ATOM 3230 C CA . HIS A 1 205 ? -12.949 2.326 -4.051 1.000 0.950 205 HIS A CA 1
ATOM 3231 C C . HIS A 1 205 ? -13.474 3.732 -4.329 1.000 0.950 205 HIS A C 1
ATOM 3232 O O . HIS A 1 205 ? -13.246 4.672 -3.577 1.000 0.950 205 HIS A O 1
ATOM 3246 N N . LEU A 1 206 ? -14.205 3.873 -5.432 1.000 0.970 206 LEU A N 1
ATOM 3247 C CA . LEU A 1 206 ? -14.979 5.072 -5.708 1.000 0.970 206 LEU A CA 1
ATOM 3248 C C . LEU A 1 206 ? -16.446 4.773 -5.413 1.000 0.970 206 LEU A C 1
ATOM 3249 O O . LEU A 1 206 ? -17.052 3.939 -6.088 1.000 0.970 206 LEU A O 1
ATOM 3265 N N . LEU A 1 207 ? -17.015 5.466 -4.430 1.000 0.980 207 LEU A N 1
ATOM 3266 C CA . LEU A 1 207 ? -18.443 5.407 -4.134 1.000 0.980 207 LEU A CA 1
ATOM 3267 C C . LEU A 1 207 ? -19.111 6.704 -4.599 1.000 0.980 207 LEU A C 1
ATOM 3268 O O . LEU A 1 207 ? -19.373 7.588 -3.787 1.000 0.980 207 LEU A O 1
ATOM 3284 N N . GLU A 1 208 ? -19.390 6.809 -5.906 1.000 0.980 208 GLU A N 1
ATOM 3285 C CA . GLU A 1 208 ? -19.915 8.041 -6.527 1.000 0.980 208 GLU A CA 1
ATOM 3286 C C . GLU A 1 208 ? -21.165 8.596 -5.823 1.000 0.980 208 GLU A C 1
ATOM 3287 O O . GLU A 1 208 ? -21.233 9.798 -5.584 1.000 0.980 208 GLU A O 1
ATOM 3299 N N . ASP A 1 209 ? -22.102 7.724 -5.433 1.000 0.980 209 ASP A N 1
ATOM 3300 C CA . ASP A 1 209 ? -23.349 8.067 -4.723 1.000 0.980 209 ASP A CA 1
ATOM 3301 C C . ASP A 1 209 ? -23.373 7.551 -3.264 1.000 0.980 209 ASP A C 1
ATOM 3302 O O . ASP A 1 209 ? -24.413 7.547 -2.594 1.000 0.980 209 ASP A O 1
ATOM 3311 N N . GLY A 1 210 ? -22.231 7.070 -2.762 1.000 0.980 210 GLY A N 1
ATOM 3312 C CA . GLY A 1 210 ? -22.147 6.319 -1.509 1.000 0.980 210 GLY A CA 1
ATOM 3313 C C . GLY A 1 210 ? -22.767 4.920 -1.575 1.000 0.980 210 GLY A C 1
ATOM 3314 O O . GLY A 1 210 ? -23.266 4.458 -2.602 1.000 0.980 210 GLY A O 1
ATOM 3318 N N . GLN A 1 211 ? -22.761 4.232 -0.437 1.000 0.980 211 GLN A N 1
ATOM 3319 C CA . GLN A 1 211 ? -23.423 2.940 -0.257 1.000 0.980 211 GLN A CA 1
ATOM 3320 C C . GLN A 1 211 ? -24.111 2.910 1.108 1.000 0.980 211 GLN A C 1
ATOM 3321 O O . GLN A 1 211 ? -23.517 3.301 2.105 1.000 0.980 211 GLN A O 1
ATOM 3335 N N . VAL A 1 212 ? -25.355 2.431 1.186 1.000 0.980 212 VAL A N 1
ATOM 3336 C CA . VAL A 1 212 ? -26.044 2.258 2.475 1.000 0.980 212 VAL A CA 1
ATOM 3337 C C . VAL A 1 212 ? -26.006 0.790 2.889 1.000 0.980 212 VAL A C 1
ATOM 3338 O O . VAL A 1 212 ? -26.552 -0.058 2.183 1.000 0.980 212 VAL A O 1
ATOM 3351 N N . VAL A 1 213 ? -25.402 0.501 4.042 1.000 0.970 213 VAL A N 1
ATOM 3352 C CA . VAL A 1 213 ? -25.319 -0.841 4.646 1.000 0.970 213 VAL A CA 1
ATOM 3353 C C . VAL A 1 213 ? -25.893 -0.770 6.056 1.000 0.970 213 VAL A C 1
ATOM 3354 O O . VAL A 1 213 ? -25.463 0.054 6.851 1.000 0.970 213 VAL A O 1
ATOM 3367 N N . ASN A 1 214 ? -26.935 -1.557 6.340 1.000 0.970 214 ASN A N 1
ATOM 3368 C CA . ASN A 1 214 ? -27.673 -1.543 7.615 1.000 0.970 214 ASN A CA 1
ATOM 3369 C C . ASN A 1 214 ? -28.059 -0.134 8.141 1.000 0.970 214 ASN A C 1
ATOM 3370 O O . ASN A 1 214 ? -28.076 0.132 9.339 1.000 0.970 214 ASN A O 1
ATOM 3381 N N . GLY A 1 215 ? -28.366 0.799 7.232 1.000 0.980 215 GLY A N 1
ATOM 3382 C CA . GLY A 1 215 ? -28.700 2.188 7.570 1.000 0.980 215 GLY A CA 1
ATOM 3383 C C . GLY A 1 215 ? -27.499 3.124 7.759 1.000 0.980 215 GLY A C 1
ATOM 3384 O O . GLY A 1 215 ? -27.711 4.331 7.877 1.000 0.980 215 GLY A O 1
ATOM 3388 N N . VAL A 1 216 ? -26.264 2.620 7.726 1.000 0.990 216 VAL A N 1
ATOM 3389 C CA . VAL A 1 216 ? -25.008 3.389 7.755 1.000 0.990 216 VAL A CA 1
ATOM 3390 C C . VAL A 1 216 ? -24.631 3.817 6.336 1.000 0.990 216 VAL A C 1
ATOM 3391 O O . VAL A 1 216 ? -24.726 3.013 5.410 1.000 0.990 216 VAL A O 1
ATOM 3404 N N . LEU A 1 217 ? -24.231 5.077 6.142 1.000 0.990 217 LEU A N 1
ATOM 3405 C CA . LEU A 1 217 ? -23.775 5.576 4.840 1.000 0.990 217 LEU A CA 1
ATOM 3406 C C . LEU A 1 217 ? -22.254 5.449 4.731 1.000 0.990 217 LEU A C 1
ATOM 3407 O O . LEU A 1 217 ? -21.539 6.091 5.490 1.000 0.990 217 LEU A O 1
ATOM 3423 N N . LEU A 1 218 ? -21.776 4.680 3.764 1.000 0.990 218 LEU A N 1
ATOM 3424 C CA . LEU A 1 218 ? -20.372 4.605 3.380 1.000 0.990 218 LEU A CA 1
ATOM 3425 C C . LEU A 1 218 ? -20.103 5.611 2.254 1.000 0.990 218 LEU A C 1
ATOM 3426 O O . LEU A 1 218 ? -20.906 5.728 1.321 1.000 0.990 218 LEU A O 1
ATOM 3442 N N . ALA A 1 219 ? -18.980 6.321 2.338 1.000 0.990 219 ALA A N 1
ATOM 3443 C CA . ALA A 1 219 ? -18.508 7.263 1.327 1.000 0.990 219 ALA A CA 1
ATOM 3444 C C . ALA A 1 219 ? -16.988 7.152 1.157 1.000 0.990 219 ALA A C 1
ATOM 3445 O O . ALA A 1 219 ? -16.274 7.055 2.148 1.000 0.990 219 ALA A O 1
ATOM 3452 N N . SER A 1 220 ? -16.501 7.206 -0.085 1.000 0.980 220 SER A N 1
ATOM 3453 C CA . SER A 1 220 ? -15.075 7.093 -0.413 1.000 0.980 220 SER A CA 1
ATOM 3454 C C . SER A 1 220 ? -14.761 7.746 -1.748 1.000 0.980 220 SER A C 1
ATOM 3455 O O . SER A 1 220 ? -15.589 7.739 -2.667 1.000 0.980 220 SER A O 1
ATOM 3463 N N . ALA A 1 221 ? -13.581 8.354 -1.826 1.000 0.980 221 ALA A N 1
ATOM 3464 C CA . ALA A 1 221 ? -13.160 9.227 -2.913 1.000 0.980 221 ALA A CA 1
ATOM 3465 C C . ALA A 1 221 ? -11.976 8.647 -3.711 1.000 0.980 221 ALA A C 1
ATOM 3466 O O . ALA A 1 221 ? -11.092 9.385 -4.143 1.000 0.980 221 ALA A O 1
ATOM 3473 N N . GLU A 1 222 ? -11.979 7.333 -3.958 1.000 0.970 222 GLU A N 1
ATOM 3474 C CA . GLU A 1 222 ? -10.959 6.630 -4.746 1.000 0.970 222 GLU A CA 1
ATOM 3475 C C . GLU A 1 222 ? -9.548 6.784 -4.152 1.000 0.970 222 GLU A C 1
ATOM 3476 O O . GLU A 1 222 ? -9.273 6.197 -3.109 1.000 0.970 222 GLU A O 1
ATOM 3488 N N . LYS A 1 223 ? -8.641 7.495 -4.838 1.000 0.960 223 LYS A N 1
ATOM 3489 C CA . LYS A 1 223 ? -7.240 7.704 -4.449 1.000 0.960 223 LYS A CA 1
ATOM 3490 C C . LYS A 1 223 ? -6.581 8.835 -5.235 1.000 0.960 223 LYS A C 1
ATOM 3491 O O . LYS A 1 223 ? -7.155 9.376 -6.181 1.000 0.960 223 LYS A O 1
ATOM 3510 N N . TYR A 1 224 ? -5.332 9.133 -4.881 1.000 0.980 224 TYR A N 1
ATOM 3511 C CA . TYR A 1 224 ? -4.400 10.022 -5.589 1.000 0.980 224 TYR A CA 1
ATOM 3512 C C . TYR A 1 224 ? -4.941 11.442 -5.803 1.000 0.980 224 TYR A C 1
ATOM 3513 O O . TYR A 1 224 ? -4.525 12.163 -6.711 1.000 0.980 224 TYR A O 1
ATOM 3531 N N . GLY A 1 225 ? -5.926 11.842 -4.994 1.000 0.980 225 GLY A N 1
ATOM 3532 C CA . GLY A 1 225 ? -6.603 13.124 -5.143 1.000 0.980 225 GLY A CA 1
ATOM 3533 C C . GLY A 1 225 ? -7.367 13.268 -6.464 1.000 0.980 225 GLY A C 1
ATOM 3534 O O . GLY A 1 225 ? -7.580 14.389 -6.926 1.000 0.980 225 GLY A O 1
ATOM 3538 N N . HIS A 1 226 ? -7.756 12.168 -7.117 1.000 0.990 226 HIS A N 1
ATOM 3539 C CA . HIS A 1 226 ? -8.597 12.232 -8.314 1.000 0.990 226 HIS A CA 1
ATOM 3540 C C . HIS A 1 226 ? -10.003 12.747 -7.997 1.000 0.990 226 HIS A C 1
ATOM 3541 O O . HIS A 1 226 ? -10.600 13.439 -8.823 1.000 0.990 226 HIS A O 1
ATOM 3555 N N . TYR A 1 227 ? -10.513 12.437 -6.804 1.000 0.990 227 TYR A N 1
ATOM 3556 C CA . TYR A 1 227 ? -11.827 12.854 -6.341 1.000 0.990 227 TYR A CA 1
ATOM 3557 C C . TYR A 1 227 ? -11.750 13.508 -4.962 1.000 0.990 227 TYR A C 1
ATOM 3558 O O . TYR A 1 227 ? -10.870 13.213 -4.158 1.000 0.990 227 TYR A O 1
ATOM 3576 N N . VAL A 1 228 ? -12.708 14.393 -4.689 1.000 0.990 228 VAL A N 1
ATOM 3577 C CA . VAL A 1 228 ? -13.017 14.871 -3.335 1.000 0.990 228 VAL A CA 1
ATOM 3578 C C . VAL A 1 228 ? -14.425 14.419 -2.996 1.000 0.990 228 VAL A C 1
ATOM 3579 O O . VAL A 1 228 ? -15.364 14.729 -3.734 1.000 0.990 228 VAL A O 1
ATOM 3592 N N . GLY A 1 229 ? -14.577 13.701 -1.888 1.000 0.990 229 GLY A N 1
ATOM 3593 C CA . GLY A 1 229 ? -15.876 13.245 -1.417 1.000 0.990 229 GLY A CA 1
ATOM 3594 C C . GLY A 1 229 ? -16.613 14.317 -0.618 1.000 0.990 229 GLY A C 1
ATOM 3595 O O . GLY A 1 229 ? -16.005 15.197 -0.006 1.000 0.990 229 GLY A O 1
ATOM 3599 N N . CYS A 1 230 ? -17.942 14.264 -0.647 1.000 0.990 230 CYS A N 1
ATOM 3600 C CA . CYS A 1 230 ? -18.830 15.136 0.110 1.000 0.990 230 CYS A CA 1
ATOM 3601 C C . CYS A 1 230 ? -20.044 14.352 0.609 1.000 0.990 230 CYS A C 1
ATOM 3602 O O . CYS A 1 230 ? -20.870 13.886 -0.181 1.000 0.990 230 CYS A O 1
ATOM 3610 N N . VAL A 1 231 ? -20.177 14.268 1.930 1.000 0.990 231 VAL A N 1
ATOM 3611 C CA . VAL A 1 231 ? -21.370 13.765 2.605 1.000 0.990 231 VAL A CA 1
ATOM 3612 C C . VAL A 1 231 ? -22.240 14.946 3.041 1.000 0.990 231 VAL A C 1
ATOM 3613 O O . VAL A 1 231 ? -21.810 15.811 3.806 1.000 0.990 231 VAL A O 1
ATOM 3626 N N . GLU A 1 232 ? -23.485 14.979 2.563 1.000 0.980 232 GLU A N 1
ATOM 3627 C CA . GLU A 1 232 ? -24.529 15.906 3.010 1.000 0.980 232 GLU A CA 1
ATOM 3628 C C . GLU A 1 232 ? -25.400 15.216 4.063 1.000 0.980 232 GLU A C 1
ATOM 3629 O O . GLU A 1 232 ? -26.073 14.227 3.768 1.000 0.980 232 GLU A O 1
ATOM 3641 N N . ILE A 1 233 ? -25.438 15.771 5.275 1.000 0.980 233 ILE A N 1
ATOM 3642 C CA . ILE A 1 233 ? -26.325 15.322 6.352 1.000 0.980 233 ILE A CA 1
ATOM 3643 C C . ILE A 1 233 ? -27.381 16.406 6.594 1.000 0.980 233 ILE A C 1
ATOM 3644 O O . ILE A 1 233 ? -27.062 17.526 6.992 1.000 0.980 233 ILE A O 1
ATOM 3660 N N . THR A 1 234 ? -28.657 16.082 6.372 1.000 0.970 234 THR A N 1
ATOM 3661 C CA . THR A 1 234 ? -29.788 16.948 6.743 1.000 0.970 234 THR A CA 1
ATOM 3662 C C . THR A 1 234 ? -30.303 16.543 8.118 1.000 0.970 234 THR A C 1
ATOM 3663 O O . THR A 1 234 ? -30.742 15.407 8.305 1.000 0.970 234 THR A O 1
ATOM 3674 N N . VAL A 1 235 ? -30.331 17.480 9.064 1.000 0.960 235 VAL A N 1
ATOM 3675 C CA . VAL A 1 235 ? -30.743 17.247 10.460 1.000 0.960 235 VAL A CA 1
ATOM 3676 C C . VAL A 1 235 ? -32.003 18.035 10.827 1.000 0.960 235 VAL A C 1
ATOM 3677 O O . VAL A 1 235 ? -32.292 19.070 10.226 1.000 0.960 235 VAL A O 1
ATOM 3690 N N . ASP A 1 236 ? -32.778 17.553 11.803 1.000 0.930 236 ASP A N 1
ATOM 3691 C CA . ASP A 1 236 ? -33.758 18.364 12.535 1.000 0.930 236 ASP A CA 1
ATOM 3692 C C . ASP A 1 236 ? -33.175 18.773 13.890 1.000 0.930 236 ASP A C 1
ATOM 3693 O O . ASP A 1 236 ? -33.148 17.979 14.830 1.000 0.930 236 ASP A O 1
ATOM 3702 N N . SER A 1 237 ? -32.764 20.036 14.003 1.000 0.890 237 SER A N 1
ATOM 3703 C CA . SER A 1 237 ? -32.150 20.596 15.214 1.000 0.890 237 SER A CA 1
ATOM 3704 C C . SER A 1 237 ? -33.070 20.612 16.440 1.000 0.890 237 SER A C 1
ATOM 3705 O O . SER A 1 237 ? -32.594 20.664 17.571 1.000 0.890 237 SER A O 1
ATOM 3713 N N . VAL A 1 238 ? -34.393 20.534 16.253 1.000 0.900 238 VAL A N 1
ATOM 3714 C CA . VAL A 1 238 ? -35.347 20.514 17.375 1.000 0.900 238 VAL A CA 1
ATOM 3715 C C . VAL A 1 238 ? -35.484 19.104 17.937 1.000 0.900 238 VAL A C 1
ATOM 3716 O O . VAL A 1 238 ? -35.457 18.924 19.150 1.000 0.900 238 VAL A O 1
ATOM 3729 N N . GLN A 1 239 ? -35.635 18.110 17.059 1.000 0.900 239 GLN A N 1
ATOM 3730 C CA . GLN A 1 239 ? -35.728 16.701 17.457 1.000 0.900 239 GLN A CA 1
ATOM 3731 C C . GLN A 1 239 ? -34.355 16.074 17.739 1.000 0.900 239 GLN A C 1
ATOM 3732 O O . GLN A 1 239 ? -34.309 14.989 18.309 1.000 0.900 239 GLN A O 1
ATOM 3746 N N . ARG A 1 240 ? -33.262 16.762 17.367 1.000 0.910 240 ARG A N 1
ATOM 3747 C CA . ARG A 1 240 ? -31.869 16.288 17.437 1.000 0.910 240 ARG A CA 1
ATOM 3748 C C . ARG A 1 240 ? -31.692 14.954 16.711 1.000 0.910 240 ARG A C 1
ATOM 3749 O O . ARG A 1 240 ? -31.154 13.999 17.255 1.000 0.910 240 ARG A O 1
ATOM 3770 N N . SER A 1 241 ? -32.199 14.886 15.481 1.000 0.930 241 SER A N 1
ATOM 3771 C CA . SER A 1 241 ? -32.231 13.656 14.686 1.000 0.930 241 SER A CA 1
ATOM 3772 C C . SER A 1 241 ? -31.834 13.896 13.235 1.000 0.930 241 SER A C 1
ATOM 3773 O O . SER A 1 241 ? -32.119 14.954 12.668 1.000 0.930 241 SER A O 1
ATOM 3781 N N . ILE A 1 242 ? -31.251 12.884 12.596 1.000 0.960 242 ILE A N 1
ATOM 3782 C CA . ILE A 1 242 ? -30.950 12.904 11.161 1.000 0.960 242 ILE A CA 1
ATOM 3783 C C . ILE A 1 242 ? -32.234 12.657 10.356 1.000 0.960 242 ILE A C 1
ATOM 3784 O O . ILE A 1 242 ? -32.971 11.708 10.612 1.000 0.960 242 ILE A O 1
ATOM 3800 N N . ASN A 1 243 ? -32.496 13.514 9.367 1.000 0.950 243 ASN A N 1
ATOM 3801 C CA . ASN A 1 243 ? -33.578 13.342 8.392 1.000 0.950 243 ASN A CA 1
ATOM 3802 C C . ASN A 1 243 ? -33.107 12.601 7.136 1.000 0.950 243 ASN A C 1
ATOM 3803 O O . ASN A 1 243 ? -33.865 11.818 6.569 1.000 0.950 243 ASN A O 1
ATOM 3814 N N . SER A 1 244 ? -31.890 12.881 6.667 1.000 0.970 244 SER A N 1
ATOM 3815 C CA . SER A 1 244 ? -31.291 12.208 5.513 1.000 0.970 244 SER A CA 1
ATOM 3816 C C . SER A 1 244 ? -29.777 12.373 5.506 1.000 0.970 244 SER A C 1
ATOM 3817 O O . SER A 1 244 ? -29.248 13.331 6.069 1.000 0.970 244 SER A O 1
ATOM 3825 N N . LYS A 1 245 ? -29.098 11.452 4.828 1.000 0.980 245 LYS A N 1
ATOM 3826 C CA . LYS A 1 245 ? -27.657 11.467 4.592 1.000 0.980 245 LYS A CA 1
ATOM 3827 C C . LYS A 1 245 ? -27.390 10.935 3.186 1.000 0.980 245 LYS A C 1
ATOM 3828 O O . LYS A 1 245 ? -27.965 9.915 2.810 1.000 0.980 245 LYS A O 1
ATOM 3847 N N . THR A 1 246 ? -26.590 11.648 2.408 1.000 0.980 246 THR A N 1
ATOM 3848 C CA . THR A 1 246 ? -26.250 11.309 1.016 1.000 0.980 246 THR A CA 1
ATOM 3849 C C . THR A 1 246 ? -24.777 11.592 0.771 1.000 0.980 246 THR A C 1
ATOM 3850 O O . THR A 1 246 ? -24.255 12.552 1.336 1.000 0.980 246 THR A O 1
ATOM 3861 N N . ALA A 1 247 ? -24.122 10.805 -0.076 1.000 0.990 247 ALA A N 1
ATOM 3862 C CA . ALA A 1 247 ? -22.743 11.038 -0.487 1.000 0.990 247 ALA A CA 1
ATOM 3863 C C . ALA A 1 247 ? -22.681 11.423 -1.967 1.000 0.990 247 ALA A C 1
ATOM 3864 O O . ALA A 1 247 ? -23.599 11.147 -2.735 1.000 0.990 247 ALA A O 1
ATOM 3871 N N . SER A 1 248 ? -21.608 12.109 -2.330 1.000 0.990 248 SER A N 1
ATOM 3872 C CA . SER A 1 248 ? -21.278 12.511 -3.692 1.000 0.990 248 SER A CA 1
ATOM 3873 C C . SER A 1 248 ? -19.771 12.714 -3.799 1.000 0.990 248 SER A C 1
ATOM 3874 O O . SER A 1 248 ? -19.098 12.898 -2.782 1.000 0.990 248 SER A O 1
ATOM 3882 N N . VAL A 1 249 ? -19.239 12.745 -5.016 1.000 0.990 249 VAL A N 1
ATOM 3883 C CA . VAL A 1 249 ? -17.822 13.017 -5.286 1.000 0.990 249 VAL A CA 1
ATOM 3884 C C . VAL A 1 249 ? -17.678 14.082 -6.368 1.000 0.990 249 VAL A C 1
ATOM 3885 O O . VAL A 1 249 ? -18.501 14.178 -7.276 1.000 0.990 249 VAL A O 1
ATOM 3898 N N . GLN A 1 250 ? -16.618 14.882 -6.295 1.000 0.990 250 GLN A N 1
ATOM 3899 C CA . GLN A 1 250 ? -16.214 15.782 -7.373 1.000 0.990 250 GLN A CA 1
ATOM 3900 C C . GLN A 1 250 ? -14.944 15.250 -8.018 1.000 0.990 250 GLN A C 1
ATOM 3901 O O . GLN A 1 250 ? -13.927 15.113 -7.344 1.000 0.990 250 GLN A O 1
ATOM 3915 N N . ASN A 1 251 ? -14.983 15.028 -9.330 1.000 0.980 251 ASN A N 1
ATOM 3916 C CA . ASN A 1 251 ? -13.793 14.707 -10.106 1.000 0.980 251 ASN A CA 1
ATOM 3917 C C . ASN A 1 251 ? -12.904 15.952 -10.249 1.000 0.980 251 ASN A C 1
ATOM 3918 O O . ASN A 1 251 ? -13.341 16.981 -10.774 1.000 0.980 251 ASN A O 1
ATOM 3929 N N . MET A 1 252 ? -11.652 15.861 -9.806 1.000 0.980 252 MET A N 1
ATOM 3930 C CA . MET A 1 252 ? -10.673 16.951 -9.868 1.000 0.980 252 MET A CA 1
ATOM 3931 C C . MET A 1 252 ? -10.139 17.196 -11.285 1.000 0.980 252 MET A C 1
ATOM 3932 O O . MET A 1 252 ? -9.610 18.271 -11.576 1.000 0.980 252 MET A O 1
ATOM 3946 N N . ALA A 1 253 ? -10.310 16.249 -12.210 1.000 0.970 253 ALA A N 1
ATOM 3947 C CA . ALA A 1 253 ? -10.034 16.482 -13.625 1.000 0.970 253 ALA A CA 1
ATOM 3948 C C . ALA A 1 253 ? -10.997 17.514 -14.244 1.000 0.970 253 ALA A C 1
ATOM 3949 O O . ALA A 1 253 ? -10.614 18.210 -15.184 1.000 0.970 253 ALA A O 1
ATOM 3956 N N . GLU A 1 254 ? -12.214 17.644 -13.706 1.000 0.970 254 GLU A N 1
ATOM 3957 C CA . GLU A 1 254 ? -13.242 18.587 -14.176 1.000 0.970 254 GLU A CA 1
ATOM 3958 C C . GLU A 1 254 ? -13.138 19.968 -13.512 1.000 0.970 254 GLU A C 1
ATOM 3959 O O . GLU A 1 254 ? -13.723 20.940 -13.993 1.000 0.970 254 GLU A O 1
ATOM 3971 N N . TRP A 1 255 ? -12.371 20.077 -12.424 1.000 0.970 255 TRP A N 1
ATOM 3972 C CA . TRP A 1 255 ? -12.146 21.338 -11.731 1.000 0.970 255 TRP A CA 1
ATOM 3973 C C . TRP A 1 255 ? -10.987 22.119 -12.362 1.000 0.970 255 TRP A C 1
ATOM 3974 O O . TRP A 1 255 ? -9.879 21.603 -12.536 1.000 0.970 255 TRP A O 1
ATOM 3995 N N . THR A 1 256 ? -11.236 23.384 -12.709 1.000 0.960 256 THR A N 1
ATOM 3996 C CA . THR A 1 256 ? -10.245 24.251 -13.372 1.000 0.960 256 THR A CA 1
ATOM 3997 C C . THR A 1 256 ? -9.505 25.192 -12.427 1.000 0.960 256 THR A C 1
ATOM 3998 O O . THR A 1 256 ? -8.506 25.778 -12.836 1.000 0.960 256 THR A O 1
ATOM 4009 N N . GLY A 1 257 ? -10.020 25.410 -11.215 1.000 0.970 257 GLY A N 1
ATOM 4010 C CA . GLY A 1 257 ? -9.419 26.316 -10.238 1.000 0.970 257 GLY A CA 1
ATOM 4011 C C . GLY A 1 257 ? -8.251 25.669 -9.496 1.000 0.970 257 GLY A C 1
ATOM 4012 O O . GLY A 1 257 ? -8.193 24.449 -9.361 1.000 0.970 257 GLY A O 1
ATOM 4016 N N . GLU A 1 258 ? -7.295 26.485 -9.054 1.000 0.980 258 GLU A N 1
ATOM 4017 C CA . GLU A 1 258 ? -6.087 26.019 -8.373 1.000 0.980 258 GLU A CA 1
ATOM 4018 C C . GLU A 1 258 ? -5.597 27.048 -7.355 1.000 0.980 258 GLU A C 1
ATOM 4019 O O . GLU A 1 258 ? -5.462 28.236 -7.665 1.000 0.980 258 GLU A O 1
ATOM 4031 N N . SER A 1 259 ? -5.238 26.572 -6.163 1.000 0.980 259 SER A N 1
ATOM 4032 C CA . SER A 1 259 ? -4.611 27.405 -5.145 1.000 0.980 259 SER A CA 1
ATOM 4033 C C . SER A 1 259 ? -3.174 27.734 -5.543 1.000 0.980 259 SER A C 1
ATOM 4034 O O . SER A 1 259 ? -2.268 26.895 -5.497 1.000 0.980 259 SER A O 1
ATOM 4042 N N . ALA A 1 260 ? -2.954 28.990 -5.934 1.000 0.980 260 ALA A N 1
ATOM 4043 C CA . ALA A 1 260 ? -1.624 29.504 -6.247 1.000 0.980 260 ALA A CA 1
ATOM 4044 C C . ALA A 1 260 ? -0.683 29.453 -5.031 1.000 0.980 260 ALA A C 1
ATOM 4045 O O . ALA A 1 260 ? 0.515 29.232 -5.199 1.000 0.980 260 ALA A O 1
ATOM 4052 N N . GLU A 1 261 ? -1.219 29.620 -3.817 1.000 0.980 261 GLU A N 1
ATOM 4053 C CA . GLU A 1 261 ? -0.443 29.509 -2.581 1.000 0.980 261 GLU A CA 1
ATOM 4054 C C . GLU A 1 261 ? 0.031 28.071 -2.358 1.000 0.980 261 GLU A C 1
ATOM 4055 O O . GLU A 1 261 ? 1.217 27.846 -2.125 1.000 0.980 261 GLU A O 1
ATOM 4067 N N . THR A 1 262 ? -0.861 27.090 -2.515 1.000 0.980 262 THR A N 1
ATOM 4068 C CA . THR A 1 262 ? -0.511 25.670 -2.391 1.000 0.980 262 THR A CA 1
ATOM 4069 C C . THR A 1 262 ? 0.525 25.259 -3.434 1.000 0.980 262 THR A C 1
ATOM 4070 O O . THR A 1 262 ? 1.464 24.540 -3.102 1.000 0.980 262 THR A O 1
ATOM 4081 N N . LYS A 1 263 ? 0.425 25.761 -4.673 1.000 0.980 263 LYS A N 1
ATOM 4082 C CA . LYS A 1 263 ? 1.465 25.552 -5.696 1.000 0.980 263 LYS A CA 1
ATOM 4083 C C . LYS A 1 263 ? 2.808 26.151 -5.302 1.000 0.980 263 LYS A C 1
ATOM 4084 O O . LYS A 1 263 ? 3.831 25.495 -5.461 1.000 0.980 263 LYS A O 1
ATOM 4103 N N . ALA A 1 264 ? 2.816 27.392 -4.814 1.000 0.990 264 ALA A N 1
ATOM 4104 C CA . ALA A 1 264 ? 4.045 28.048 -4.379 1.000 0.990 264 ALA A CA 1
ATOM 4105 C C . ALA A 1 264 ? 4.710 27.278 -3.227 1.000 0.990 264 ALA A C 1
ATOM 4106 O O . ALA A 1 264 ? 5.921 27.079 -3.257 1.000 0.990 264 ALA A O 1
ATOM 4113 N N . PHE A 1 265 ? 3.911 26.789 -2.276 1.000 0.990 265 PHE A N 1
ATOM 4114 C CA . PHE A 1 265 ? 4.379 25.962 -1.169 1.000 0.990 265 PHE A CA 1
ATOM 4115 C C . PHE A 1 265 ? 4.936 24.606 -1.630 1.000 0.990 265 PHE A C 1
ATOM 4116 O O . PHE A 1 265 ? 6.019 24.220 -1.200 1.000 0.990 265 PHE A O 1
ATOM 4133 N N . LEU A 1 266 ? 4.248 23.896 -2.532 1.000 0.990 266 LEU A N 1
ATOM 4134 C CA . LEU A 1 266 ? 4.745 22.632 -3.090 1.000 0.990 266 LEU A CA 1
ATOM 4135 C C . LEU A 1 266 ? 6.077 22.829 -3.825 1.000 0.990 266 LEU A C 1
ATOM 4136 O O . LEU A 1 266 ? 7.021 22.092 -3.564 1.000 0.990 266 LEU A O 1
ATOM 4152 N N . ASN A 1 267 ? 6.195 23.874 -4.651 1.000 0.980 267 ASN A N 1
ATOM 4153 C CA . ASN A 1 267 ? 7.446 24.207 -5.343 1.000 0.980 267 ASN A CA 1
ATOM 4154 C C . ASN A 1 267 ? 8.591 24.527 -4.361 1.000 0.980 267 ASN A C 1
ATOM 4155 O O . ASN A 1 267 ? 9.748 24.188 -4.611 1.000 0.980 267 ASN A O 1
ATOM 4166 N N . GLU A 1 268 ? 8.291 25.204 -3.249 1.000 0.990 268 GLU A N 1
ATOM 4167 C CA . GLU A 1 268 ? 9.260 25.453 -2.177 1.000 0.990 268 GLU A CA 1
ATOM 4168 C C . GLU A 1 268 ? 9.719 24.136 -1.533 1.000 0.990 268 GLU A C 1
ATOM 4169 O O . GLU A 1 268 ? 10.925 23.922 -1.395 1.000 0.990 268 GLU A O 1
ATOM 4181 N N . LYS A 1 269 ? 8.783 23.227 -1.222 1.000 0.990 269 LYS A N 1
ATOM 4182 C CA . LYS A 1 269 ? 9.070 21.922 -0.606 1.000 0.990 269 LYS A CA 1
ATOM 4183 C C . LYS A 1 269 ? 9.819 20.962 -1.524 1.000 0.990 269 LYS A C 1
ATOM 4184 O O . LYS A 1 269 ? 10.693 20.249 -1.040 1.000 0.990 269 LYS A O 1
ATOM 4203 N N . GLU A 1 270 ? 9.544 20.975 -2.825 1.000 0.980 270 GLU A N 1
ATOM 4204 C CA . GLU A 1 270 ? 10.336 20.249 -3.823 1.000 0.980 270 GLU A CA 1
ATOM 4205 C C . GLU A 1 270 ? 11.797 20.709 -3.806 1.000 0.980 270 GLU A C 1
ATOM 4206 O O . GLU A 1 270 ? 12.698 19.881 -3.692 1.000 0.980 270 GLU A O 1
ATOM 4218 N N . ARG A 1 271 ? 12.046 22.025 -3.803 1.000 0.980 271 ARG A N 1
ATOM 4219 C CA . ARG A 1 271 ? 13.409 22.577 -3.776 1.000 0.980 271 ARG A CA 1
ATOM 4220 C C . ARG A 1 271 ? 14.154 22.255 -2.473 1.000 0.980 271 ARG A C 1
ATOM 4221 O O . ARG A 1 271 ? 15.341 21.942 -2.508 1.000 0.980 271 ARG A O 1
ATOM 4242 N N . GLU A 1 272 ? 13.471 22.324 -1.328 1.000 0.980 272 GLU A N 1
ATOM 4243 C CA . GLU A 1 272 ? 14.031 21.916 -0.028 1.000 0.980 272 GLU A CA 1
ATOM 4244 C C . GLU A 1 272 ? 14.356 20.416 0.010 1.000 0.980 272 GLU A C 1
ATOM 4245 O O . GLU A 1 272 ? 15.384 20.009 0.554 1.000 0.980 272 GLU A O 1
ATOM 4257 N N . ALA A 1 273 ? 13.490 19.587 -0.573 1.000 0.980 273 ALA A N 1
ATOM 4258 C CA . ALA A 1 273 ? 13.678 18.146 -0.627 1.000 0.980 273 ALA A CA 1
ATOM 4259 C C . ALA A 1 273 ? 14.839 17.747 -1.544 1.000 0.980 273 ALA A C 1
ATOM 4260 O O . ALA A 1 273 ? 15.642 16.898 -1.158 1.000 0.980 273 ALA A O 1
ATOM 4267 N N . GLU A 1 274 ? 14.969 18.382 -2.715 1.000 0.980 274 GLU A N 1
ATOM 4268 C CA . GLU A 1 274 ? 16.116 18.196 -3.611 1.000 0.980 274 GLU A CA 1
ATOM 4269 C C . GLU A 1 274 ? 17.431 18.504 -2.893 1.000 0.980 274 GLU A C 1
ATOM 4270 O O . GLU A 1 274 ? 18.361 17.702 -2.940 1.000 0.980 274 GLU A O 1
ATOM 4282 N N . GLU A 1 275 ? 17.496 19.628 -2.173 1.000 0.980 275 GLU A N 1
ATOM 4283 C CA . GLU A 1 275 ? 18.679 20.007 -1.400 1.000 0.980 275 GLU A CA 1
ATOM 4284 C C . GLU A 1 275 ? 18.980 18.974 -0.306 1.000 0.980 275 GLU A C 1
ATOM 4285 O O . GLU A 1 275 ? 20.109 18.494 -0.195 1.000 0.980 275 GLU A O 1
ATOM 4297 N N . LYS A 1 276 ? 17.965 18.550 0.452 1.000 0.980 276 LYS A N 1
ATOM 4298 C CA . LYS A 1 276 ? 18.132 17.596 1.557 1.000 0.980 276 LYS A CA 1
ATOM 4299 C C . LYS A 1 276 ? 18.512 16.178 1.106 1.000 0.980 276 LYS A C 1
ATOM 4300 O O . LYS A 1 276 ? 19.165 15.455 1.855 1.000 0.980 276 LYS A O 1
ATOM 4319 N N . LEU A 1 277 ? 18.106 15.760 -0.091 1.000 0.980 277 LEU A N 1
ATOM 4320 C CA . LEU A 1 277 ? 18.427 14.446 -0.660 1.000 0.980 277 LEU A CA 1
ATOM 4321 C C . LEU A 1 277 ? 19.649 14.478 -1.594 1.000 0.980 277 LEU A C 1
ATOM 4322 O O . LEU A 1 277 ? 20.046 13.431 -2.112 1.000 0.980 277 LEU A O 1
ATOM 4338 N N . SER A 1 278 ? 20.267 15.649 -1.781 1.000 0.970 278 SER A N 1
ATOM 4339 C CA . SER A 1 278 ? 21.458 15.824 -2.622 1.000 0.970 278 SER A CA 1
ATOM 4340 C C . SER A 1 278 ? 22.751 15.278 -2.005 1.000 0.970 278 SER A C 1
ATOM 4341 O O . SER A 1 278 ? 23.771 15.203 -2.691 1.000 0.970 278 SER A O 1
ATOM 4349 N N . ASP A 1 279 ? 22.722 14.857 -0.737 1.000 0.940 279 ASP A N 1
ATOM 4350 C CA . ASP A 1 279 ? 23.868 14.243 -0.070 1.000 0.940 279 ASP A CA 1
ATOM 4351 C C . ASP A 1 279 ? 24.315 12.967 -0.799 1.000 0.940 279 ASP A C 1
ATOM 4352 O O . ASP A 1 279 ? 23.539 12.018 -0.975 1.000 0.940 279 ASP A O 1
ATOM 4361 N N . ALA A 1 280 ? 25.592 12.938 -1.192 1.000 0.960 280 ALA A N 1
ATOM 4362 C CA . ALA A 1 280 ? 26.224 11.769 -1.788 1.000 0.960 280 ALA A CA 1
ATOM 4363 C C . ALA A 1 280 ? 26.453 10.683 -0.728 1.000 0.960 280 ALA A C 1
ATOM 4364 O O . ALA A 1 280 ? 27.056 10.935 0.316 1.000 0.960 280 ALA A O 1
ATOM 4371 N N . VAL A 1 281 ? 25.997 9.468 -1.022 1.000 0.960 281 VAL A N 1
ATOM 4372 C CA . VAL A 1 281 ? 26.136 8.296 -0.144 1.000 0.960 281 VAL A CA 1
ATOM 4373 C C . VAL A 1 281 ? 27.145 7.275 -0.669 1.000 0.960 281 VAL A C 1
ATOM 4374 O O . VAL A 1 281 ? 27.618 6.450 0.103 1.000 0.960 281 VAL A O 1
ATOM 4387 N N . ALA A 1 282 ? 27.501 7.343 -1.956 1.000 0.970 282 ALA A N 1
ATOM 4388 C CA . ALA A 1 282 ? 28.482 6.471 -2.599 1.000 0.970 282 ALA A CA 1
ATOM 4389 C C . ALA A 1 282 ? 29.107 7.136 -3.839 1.000 0.970 282 ALA A C 1
ATOM 4390 O O . ALA A 1 282 ? 28.649 8.189 -4.290 1.000 0.970 282 ALA A O 1
ATOM 4397 N N . GLU A 1 283 ? 30.130 6.503 -4.419 1.000 0.970 283 GLU A N 1
ATOM 4398 C CA . GLU A 1 283 ? 30.751 6.916 -5.683 1.000 0.970 283 GLU A CA 1
ATOM 4399 C C . GLU A 1 283 ? 30.866 5.717 -6.638 1.000 0.970 283 GLU A C 1
ATOM 4400 O O . GLU A 1 283 ? 31.526 4.724 -6.337 1.000 0.970 283 GLU A O 1
ATOM 4412 N N . LEU A 1 284 ? 30.216 5.801 -7.802 1.000 0.960 284 LEU A N 1
ATOM 4413 C CA . LEU A 1 284 ? 30.250 4.767 -8.835 1.000 0.960 284 LEU A CA 1
ATOM 4414 C C . LEU A 1 284 ? 31.418 4.982 -9.800 1.000 0.960 284 LEU A C 1
ATOM 4415 O O . LEU A 1 284 ? 31.519 6.018 -10.455 1.000 0.960 284 LEU A O 1
ATOM 4431 N N . ALA A 1 285 ? 32.258 3.960 -9.964 1.000 0.950 285 ALA A N 1
ATOM 4432 C CA . ALA A 1 285 ? 33.382 4.003 -10.904 1.000 0.950 285 ALA A CA 1
ATOM 4433 C C . ALA A 1 285 ? 32.949 3.969 -12.384 1.000 0.950 285 ALA A C 1
ATOM 4434 O O . ALA A 1 285 ? 33.654 4.480 -13.254 1.000 0.950 285 ALA A O 1
ATOM 4441 N N . GLN A 1 286 ? 31.807 3.351 -12.675 1.000 0.960 286 GLN A N 1
ATOM 4442 C CA . GLN A 1 286 ? 31.240 3.203 -14.014 1.000 0.960 286 GLN A CA 1
ATOM 4443 C C . GLN A 1 286 ? 29.713 3.308 -13.944 1.000 0.960 286 GLN A C 1
ATOM 4444 O O . GLN A 1 286 ? 29.134 3.138 -12.872 1.000 0.960 286 GLN A O 1
ATOM 4458 N N . ASP A 1 287 ? 29.074 3.600 -15.078 1.000 0.960 287 ASP A N 1
ATOM 4459 C CA . ASP A 1 287 ? 27.614 3.563 -15.188 1.000 0.960 287 ASP A CA 1
ATOM 4460 C C . ASP A 1 287 ? 27.106 2.168 -14.797 1.000 0.960 287 ASP A C 1
ATOM 4461 O O . ASP A 1 287 ? 27.709 1.167 -15.181 1.000 0.960 287 ASP A O 1
ATOM 4470 N N . ALA A 1 288 ? 25.999 2.120 -14.058 1.000 0.960 288 ALA A N 1
ATOM 4471 C CA . ALA A 1 288 ? 25.340 0.882 -13.668 1.000 0.960 288 ALA A CA 1
ATOM 4472 C C . ALA A 1 288 ? 23.986 0.797 -14.375 1.000 0.960 288 ALA A C 1
ATOM 4473 O O . ALA A 1 288 ? 23.096 1.634 -14.167 1.000 0.960 288 ALA A O 1
ATOM 4480 N N . GLU A 1 289 ? 23.841 -0.201 -15.243 1.000 0.950 289 GLU A N 1
ATOM 4481 C CA . GLU A 1 289 ? 22.635 -0.358 -16.051 1.000 0.950 289 GLU A CA 1
ATOM 4482 C C . GLU A 1 289 ? 21.533 -1.151 -15.334 1.000 0.950 289 GLU A C 1
ATOM 4483 O O . GLU A 1 289 ? 21.766 -1.932 -14.406 1.000 0.950 289 GLU A O 1
ATOM 4495 N N . VAL A 1 290 ? 20.305 -0.977 -15.830 1.000 0.950 290 VAL A N 1
ATOM 4496 C CA . VAL A 1 290 ? 19.158 -1.820 -15.498 1.000 0.950 290 VAL A CA 1
ATOM 4497 C C . VAL A 1 290 ? 18.493 -2.326 -16.770 1.000 0.950 290 VAL A C 1
ATOM 4498 O O . VAL A 1 290 ? 18.245 -1.575 -17.714 1.000 0.950 290 VAL A O 1
ATOM 4511 N N . LYS A 1 291 ? 18.163 -3.614 -16.771 1.000 0.960 291 LYS A N 1
ATOM 4512 C CA . LYS A 1 291 ? 17.324 -4.256 -17.778 1.000 0.960 291 LYS A CA 1
ATOM 4513 C C . LYS A 1 291 ? 16.260 -5.080 -17.073 1.000 0.960 291 LYS A C 1
ATOM 4514 O O . LYS A 1 291 ? 16.571 -5.928 -16.247 1.000 0.960 291 LYS A O 1
ATOM 4533 N N . TRP A 1 292 ? 14.997 -4.871 -17.427 1.000 0.950 292 TRP A N 1
ATOM 4534 C CA . TRP A 1 292 ? 13.902 -5.580 -16.764 1.000 0.950 292 TRP A CA 1
ATOM 4535 C C . TRP A 1 292 ? 13.743 -7.031 -17.206 1.000 0.950 292 TRP A C 1
ATOM 4536 O O . TRP A 1 292 ? 13.212 -7.813 -16.438 1.000 0.950 292 TRP A O 1
ATOM 4557 N N . PHE A 1 293 ? 14.200 -7.413 -18.401 1.000 0.950 293 PHE A N 1
ATOM 4558 C CA . PHE A 1 293 ? 14.011 -8.769 -18.952 1.000 0.950 293 PHE A CA 1
ATOM 4559 C C . PHE A 1 293 ? 15.324 -9.537 -19.155 1.000 0.950 293 PHE A C 1
ATOM 4560 O O . PHE A 1 293 ? 15.356 -10.606 -19.757 1.000 0.950 293 PHE A O 1
ATOM 4577 N N . GLU A 1 294 ? 16.424 -8.994 -18.643 1.000 0.930 294 GLU A N 1
ATOM 4578 C CA . GLU A 1 294 ? 17.746 -9.607 -18.662 1.000 0.930 294 GLU A CA 1
ATOM 4579 C C . GLU A 1 294 ? 18.396 -9.397 -17.298 1.000 0.930 294 GLU A C 1
ATOM 4580 O O . GLU A 1 294 ? 17.973 -8.553 -16.510 1.000 0.930 294 GLU A O 1
ATOM 4592 N N . GLU A 1 295 ? 19.430 -10.178 -17.011 1.000 0.920 295 GLU A N 1
ATOM 4593 C CA . GLU A 1 295 ? 20.246 -9.894 -15.838 1.000 0.920 295 GLU A CA 1
ATOM 4594 C C . GLU A 1 295 ? 21.037 -8.601 -16.075 1.000 0.920 295 GLU A C 1
ATOM 4595 O O . GLU A 1 295 ? 21.507 -8.340 -17.186 1.000 0.920 295 GLU A O 1
ATOM 4607 N N . SER A 1 296 ? 21.132 -7.766 -15.043 1.000 0.960 296 SER A N 1
ATOM 4608 C CA . SER A 1 296 ? 21.806 -6.469 -15.099 1.000 0.960 296 SER A CA 1
ATOM 4609 C C . SER A 1 296 ? 22.344 -6.087 -13.723 1.000 0.960 296 SER A C 1
ATOM 4610 O O . SER A 1 296 ? 21.947 -6.670 -12.711 1.000 0.960 296 SER A O 1
ATOM 4618 N N . GLU A 1 297 ? 23.270 -5.132 -13.694 1.000 0.970 297 GLU A N 1
ATOM 4619 C CA . GLU A 1 297 ? 24.091 -4.830 -12.517 1.000 0.970 297 GLU A CA 1
ATOM 4620 C C . GLU A 1 297 ? 23.272 -4.392 -11.307 1.000 0.970 297 GLU A C 1
ATOM 4621 O O . GLU A 1 297 ? 23.469 -4.939 -10.227 1.000 0.970 297 GLU A O 1
ATOM 4633 N N . LEU A 1 298 ? 22.342 -3.445 -11.464 1.000 0.980 298 LEU A N 1
ATOM 4634 C CA . LEU A 1 298 ? 21.620 -2.884 -10.317 1.000 0.980 298 LEU A CA 1
ATOM 4635 C C . LEU A 1 298 ? 20.685 -3.898 -9.624 1.000 0.980 298 LEU A C 1
ATOM 4636 O O . LEU A 1 298 ? 20.790 -4.038 -8.403 1.000 0.980 298 LEU A O 1
ATOM 4652 N N . PRO A 1 299 ? 19.822 -4.658 -10.334 1.000 0.980 299 PRO A N 1
ATOM 4653 C CA . PRO A 1 299 ? 19.060 -5.747 -9.717 1.000 0.980 299 PRO A CA 1
ATOM 4654 C C . PRO A 1 299 ? 19.938 -6.810 -9.050 1.000 0.980 299 PRO A C 1
ATOM 4655 O O . PRO A 1 299 ? 19.605 -7.290 -7.967 1.000 0.980 299 PRO A O 1
ATOM 4666 N N . LEU A 1 300 ? 21.071 -7.165 -9.668 1.000 0.980 300 LEU A N 1
ATOM 4667 C CA . LEU A 1 300 ? 21.995 -8.148 -9.104 1.000 0.980 300 LEU A CA 1
ATOM 4668 C C . LEU A 1 300 ? 22.671 -7.618 -7.832 1.000 0.980 300 LEU A C 1
ATOM 4669 O O . LEU A 1 300 ? 22.771 -8.340 -6.841 1.000 0.980 300 LEU A O 1
ATOM 4685 N N . LEU A 1 301 ? 23.075 -6.346 -7.822 1.000 0.980 301 LEU A N 1
ATOM 4686 C CA . LEU A 1 301 ? 23.608 -5.669 -6.643 1.000 0.980 301 LEU A CA 1
ATOM 4687 C C . LEU A 1 301 ? 22.587 -5.661 -5.498 1.000 0.980 301 LEU A C 1
ATOM 4688 O O . LEU A 1 301 ? 22.949 -5.994 -4.370 1.000 0.980 301 LEU A O 1
ATOM 4704 N N . LEU A 1 302 ? 21.316 -5.347 -5.786 1.000 0.990 302 LEU A N 1
ATOM 4705 C CA . LEU A 1 302 ? 20.239 -5.404 -4.793 1.000 0.990 302 LEU A CA 1
ATOM 4706 C C . LEU A 1 302 ? 20.028 -6.831 -4.270 1.000 0.990 302 LEU A C 1
ATOM 4707 O O . LEU A 1 302 ? 19.848 -7.003 -3.070 1.000 0.990 302 LEU A O 1
ATOM 4723 N N . ALA A 1 303 ? 20.109 -7.861 -5.119 1.000 0.990 303 ALA A N 1
ATOM 4724 C CA . ALA A 1 303 ? 20.036 -9.250 -4.667 1.000 0.990 303 ALA A CA 1
ATOM 4725 C C . ALA A 1 303 ? 21.181 -9.589 -3.693 1.000 0.990 303 ALA A C 1
ATOM 4726 O O . ALA A 1 303 ? 20.928 -10.146 -2.621 1.000 0.990 303 ALA A O 1
ATOM 4733 N N . TYR A 1 304 ? 22.426 -9.208 -3.996 1.000 0.980 304 TYR A N 1
ATOM 4734 C CA . TYR A 1 304 ? 23.546 -9.405 -3.066 1.000 0.980 304 TYR A CA 1
ATOM 4735 C C . TYR A 1 304 ? 23.369 -8.622 -1.758 1.000 0.980 304 TYR A C 1
ATOM 4736 O O . TYR A 1 304 ? 23.593 -9.190 -0.690 1.000 0.980 304 TYR A O 1
ATOM 4754 N N . ALA A 1 305 ? 22.927 -7.361 -1.828 1.000 0.990 305 ALA A N 1
ATOM 4755 C CA . ALA A 1 305 ? 22.648 -6.538 -0.652 1.000 0.990 305 ALA A CA 1
ATOM 4756 C C . ALA A 1 305 ? 21.560 -7.167 0.229 1.000 0.990 305 ALA A C 1
ATOM 4757 O O . ALA A 1 305 ? 21.745 -7.299 1.433 1.000 0.990 305 ALA A O 1
ATOM 4764 N N . LEU A 1 306 ? 20.465 -7.624 -0.382 1.000 0.990 306 LEU A N 1
ATOM 4765 C CA . LEU A 1 306 ? 19.339 -8.258 0.299 1.000 0.990 306 LEU A CA 1
ATOM 4766 C C . LEU A 1 306 ? 19.759 -9.548 1.015 1.000 0.990 306 LEU A C 1
ATOM 4767 O O . LEU A 1 306 ? 19.386 -9.767 2.167 1.000 0.990 306 LEU A O 1
ATOM 4783 N N . LYS A 1 307 ? 20.583 -10.373 0.356 1.000 0.990 307 LYS A N 1
ATOM 4784 C CA . LYS A 1 307 ? 21.121 -11.613 0.930 1.000 0.990 307 LYS A CA 1
ATOM 4785 C C . LYS A 1 307 ? 21.995 -11.347 2.156 1.000 0.990 307 LYS A C 1
ATOM 4786 O O . LYS A 1 307 ? 21.879 -12.063 3.147 1.000 0.990 307 LYS A O 1
ATOM 4805 N N . GLU A 1 308 ? 22.886 -10.362 2.058 1.000 0.990 308 GLU A N 1
ATOM 4806 C CA . GLU A 1 308 ? 23.824 -10.001 3.125 1.000 0.990 308 GLU A CA 1
ATOM 4807 C C . GLU A 1 308 ? 23.110 -9.316 4.295 1.000 0.990 308 GLU A C 1
ATOM 4808 O O . GLU A 1 308 ? 23.346 -9.694 5.435 1.000 0.990 308 GLU A O 1
ATOM 4820 N N . TRP A 1 309 ? 22.180 -8.394 4.016 1.000 0.980 309 TRP A N 1
ATOM 4821 C CA . TRP A 1 309 ? 21.407 -7.665 5.028 1.000 0.980 309 TRP A CA 1
ATOM 4822 C C . TRP A 1 309 ? 20.533 -8.584 5.883 1.000 0.980 309 TRP A C 1
ATOM 4823 O O . TRP A 1 309 ? 20.462 -8.429 7.096 1.000 0.980 309 TRP A O 1
ATOM 4844 N N . CYS A 1 310 ? 19.877 -9.558 5.248 1.000 0.980 310 CYS A N 1
ATOM 4845 C CA . CYS A 1 310 ? 19.008 -10.504 5.944 1.000 0.980 310 CYS A CA 1
ATOM 4846 C C . CYS A 1 310 ? 19.752 -11.754 6.454 1.000 0.980 310 CYS A C 1
ATOM 4847 O O . CYS A 1 310 ? 19.108 -12.668 6.961 1.000 0.980 310 CYS A O 1
ATOM 4855 N N . GLU A 1 311 ? 21.074 -11.841 6.255 1.000 0.980 311 GLU A N 1
ATOM 4856 C CA . GLU A 1 311 ? 21.916 -12.992 6.623 1.000 0.980 311 GLU A CA 1
ATOM 4857 C C . GLU A 1 311 ? 21.383 -14.351 6.123 1.000 0.980 311 GLU A C 1
ATOM 4858 O O . GLU A 1 311 ? 21.289 -15.331 6.862 1.000 0.980 311 GLU A O 1
ATOM 4870 N N . THR A 1 312 ? 21.042 -14.428 4.834 1.000 0.980 312 THR A N 1
ATOM 4871 C CA . THR A 1 312 ? 20.385 -15.611 4.244 1.000 0.980 312 THR A CA 1
ATOM 4872 C C . THR A 1 312 ? 21.275 -16.421 3.296 1.000 0.980 312 THR A C 1
ATOM 4873 O O . THR A 1 312 ? 22.281 -15.951 2.744 1.000 0.980 312 THR A O 1
ATOM 4884 N N . ASP A 1 313 ? 20.876 -17.676 3.072 1.000 0.980 313 ASP A N 1
ATOM 4885 C CA . ASP A 1 313 ? 21.490 -18.586 2.103 1.000 0.980 313 ASP A CA 1
ATOM 4886 C C . ASP A 1 313 ? 21.292 -18.078 0.671 1.000 0.980 313 ASP A C 1
ATOM 4887 O O . ASP A 1 313 ? 22.156 -18.274 -0.187 1.000 0.980 313 ASP A O 1
ATOM 4896 N N . ILE A 1 314 ? 20.151 -17.435 0.411 1.000 0.980 314 ILE A N 1
ATOM 4897 C CA . ILE A 1 314 ? 19.668 -17.071 -0.920 1.000 0.980 314 ILE A CA 1
ATOM 4898 C C . ILE A 1 314 ? 18.944 -15.732 -0.839 1.000 0.980 314 ILE A C 1
ATOM 4899 O O . ILE A 1 314 ? 18.284 -15.450 0.153 1.000 0.980 314 ILE A O 1
ATOM 4915 N N . SER A 1 315 ? 18.974 -14.942 -1.905 1.000 0.990 315 SER A N 1
ATOM 4916 C CA . SER A 1 315 ? 17.997 -13.868 -2.093 1.000 0.990 315 SER A CA 1
ATOM 4917 C C . SER A 1 315 ? 17.318 -13.937 -3.454 1.000 0.990 315 SER A C 1
ATOM 4918 O O . SER A 1 315 ? 17.826 -14.563 -4.387 1.000 0.990 315 SER A O 1
ATOM 4926 N N . MET A 1 316 ? 16.157 -13.294 -3.552 1.000 0.980 316 MET A N 1
ATOM 4927 C CA . MET A 1 316 ? 15.317 -13.253 -4.743 1.000 0.980 316 MET A CA 1
ATOM 4928 C C . MET A 1 316 ? 14.751 -11.841 -4.926 1.000 0.980 316 MET A C 1
ATOM 4929 O O . MET A 1 316 ? 14.030 -11.342 -4.063 1.000 0.980 316 MET A O 1
ATOM 4943 N N . VAL A 1 317 ? 15.071 -11.211 -6.058 1.000 0.980 317 VAL A N 1
ATOM 4944 C CA . VAL A 1 317 ? 14.703 -9.827 -6.392 1.000 0.980 317 VAL A CA 1
ATOM 4945 C C . VAL A 1 317 ? 14.195 -9.753 -7.825 1.000 0.980 317 VAL A C 1
ATOM 4946 O O . VAL A 1 317 ? 14.836 -10.272 -8.734 1.000 0.980 317 VAL A O 1
ATOM 4959 N N . ASN A 1 318 ? 13.067 -9.088 -8.070 1.000 0.970 318 ASN A N 1
ATOM 4960 C CA . ASN A 1 318 ? 12.570 -8.891 -9.432 1.000 0.970 318 ASN A CA 1
ATOM 4961 C C . ASN A 1 318 ? 13.213 -7.658 -10.080 1.000 0.970 318 ASN A C 1
ATOM 4962 O O . ASN A 1 318 ? 13.185 -6.578 -9.504 1.000 0.970 318 ASN A O 1
ATOM 4973 N N . SER A 1 319 ? 13.744 -7.765 -11.300 1.000 0.980 319 SER A N 1
ATOM 4974 C CA . SER A 1 319 ? 14.450 -6.652 -11.958 1.000 0.980 319 SER A CA 1
ATOM 4975 C C . SER A 1 319 ? 13.619 -5.371 -12.094 1.000 0.980 319 SER A C 1
ATOM 4976 O O . SER A 1 319 ? 14.186 -4.284 -12.172 1.000 0.980 319 SER A O 1
ATOM 4984 N N . GLY A 1 320 ? 12.288 -5.475 -12.109 1.000 0.980 320 GLY A N 1
ATOM 4985 C CA . GLY A 1 320 ? 11.380 -4.336 -12.198 1.000 0.980 320 GLY A CA 1
ATOM 4986 C C . GLY A 1 320 ? 11.344 -3.400 -10.984 1.000 0.980 320 GLY A C 1
ATOM 4987 O O . GLY A 1 320 ? 10.761 -2.325 -11.105 1.000 0.980 320 GLY A O 1
ATOM 4991 N N . VAL A 1 321 ? 11.955 -3.750 -9.837 1.000 0.980 321 VAL A N 1
ATOM 4992 C CA . VAL A 1 321 ? 12.083 -2.817 -8.686 1.000 0.980 321 VAL A CA 1
ATOM 4993 C C . VAL A 1 321 ? 13.168 -1.762 -8.868 1.000 0.980 321 VAL A C 1
ATOM 4994 O O . VAL A 1 321 ? 13.281 -0.843 -8.060 1.000 0.980 321 VAL A O 1
ATOM 5007 N N . ILE A 1 322 ? 13.988 -1.893 -9.911 1.000 0.990 322 ILE A N 1
ATOM 5008 C CA . ILE A 1 322 ? 14.92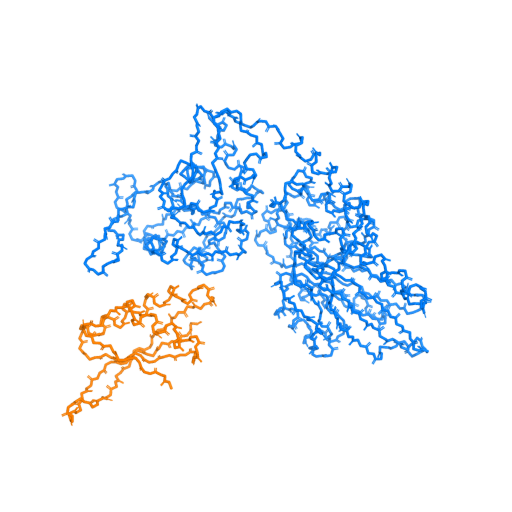9 -0.856 -10.315 1.000 0.990 322 ILE A CA 1
ATOM 5009 C C . ILE A 1 322 ? 14.362 -0.177 -11.560 1.000 0.990 322 ILE A C 1
ATOM 5010 O O . ILE A 1 322 ? 14.239 -0.779 -12.626 1.000 0.990 322 ILE A O 1
ATOM 5026 N N . LEU A 1 323 ? 13.997 1.094 -11.431 1.000 0.980 323 LEU A N 1
ATOM 5027 C CA . LEU A 1 323 ? 13.275 1.843 -12.461 1.000 0.980 323 LEU A CA 1
ATOM 5028 C C . LEU A 1 323 ? 14.191 2.518 -13.481 1.000 0.980 323 LEU A C 1
ATOM 5029 O O . LEU A 1 323 ? 13.745 2.882 -14.567 1.000 0.980 323 LEU A O 1
ATOM 5045 N N . GLY A 1 324 ? 15.467 2.702 -13.150 1.000 0.980 324 GLY A N 1
ATOM 5046 C CA . GLY A 1 324 ? 16.405 3.390 -14.024 1.000 0.980 324 GLY A CA 1
ATOM 5047 C C . GLY A 1 324 ? 17.868 3.146 -13.660 1.000 0.980 324 GLY A C 1
ATOM 5048 O O . GLY A 1 324 ? 18.159 2.552 -12.624 1.000 0.980 324 GLY A O 1
ATOM 5052 N N . PRO A 1 325 ? 18.792 3.593 -14.525 1.000 0.980 325 PRO A N 1
ATOM 5053 C CA . PRO A 1 325 ? 20.223 3.412 -14.324 1.000 0.980 325 PRO A CA 1
ATOM 5054 C C . PRO A 1 325 ? 20.813 4.446 -13.352 1.000 0.980 325 PRO A C 1
ATOM 5055 O O . PRO A 1 325 ? 20.218 5.504 -13.100 1.000 0.980 325 PRO A O 1
ATOM 5066 N N . LEU A 1 326 ? 22.038 4.170 -12.893 1.000 0.980 326 LEU A N 1
ATOM 5067 C CA . LEU A 1 326 ? 22.910 5.130 -12.212 1.000 0.980 326 LEU A CA 1
ATOM 5068 C C . LEU A 1 326 ? 24.099 5.493 -13.102 1.000 0.980 326 LEU A C 1
ATOM 5069 O O . LEU A 1 326 ? 24.618 4.664 -13.851 1.000 0.980 326 LEU A O 1
ATOM 5085 N N . LYS A 1 327 ? 24.520 6.753 -13.026 1.000 0.960 327 LYS A N 1
ATOM 5086 C CA . LYS A 1 327 ? 25.684 7.260 -13.753 1.000 0.960 327 LYS A CA 1
ATOM 5087 C C . LYS A 1 327 ? 26.938 7.164 -12.903 1.000 0.960 327 LYS A C 1
ATOM 5088 O O . LYS A 1 327 ? 26.860 7.253 -11.681 1.000 0.960 327 LYS A O 1
ATOM 5107 N N . ALA A 1 328 ? 28.079 7.009 -13.568 1.000 0.970 328 ALA A N 1
ATOM 5108 C CA . ALA A 1 328 ? 29.380 7.107 -12.928 1.000 0.970 328 ALA A CA 1
ATOM 5109 C C . ALA A 1 328 ? 29.525 8.456 -12.203 1.000 0.970 328 ALA A C 1
ATOM 5110 O O . ALA A 1 328 ? 29.115 9.500 -12.720 1.000 0.970 328 ALA A O 1
ATOM 5117 N N . GLY A 1 329 ? 30.157 8.424 -11.032 1.000 0.970 329 GLY A N 1
ATOM 5118 C CA . GLY A 1 329 ? 30.330 9.565 -10.142 1.000 0.970 329 GLY A CA 1
ATOM 5119 C C . GLY A 1 329 ? 29.533 9.442 -8.838 1.000 0.970 329 GLY A C 1
ATOM 5120 O O . GLY A 1 329 ? 29.133 8.341 -8.453 1.000 0.970 329 GLY A O 1
ATOM 5124 N N . PRO A 1 330 ? 29.337 10.563 -8.125 1.000 0.980 330 PRO A N 1
ATOM 5125 C CA . PRO A 1 330 ? 28.611 10.578 -6.860 1.000 0.980 330 PRO A CA 1
ATOM 5126 C C . PRO A 1 330 ? 27.161 10.107 -7.030 1.000 0.980 330 PRO A C 1
ATOM 5127 O O . PRO A 1 330 ? 26.451 10.601 -7.904 1.000 0.980 330 PRO A O 1
ATOM 5138 N N . VAL A 1 331 ? 26.717 9.191 -6.168 1.000 0.980 331 VAL A N 1
ATOM 5139 C CA . VAL A 1 331 ? 25.325 8.731 -6.083 1.000 0.980 331 VAL A CA 1
ATOM 5140 C C . VAL A 1 331 ? 24.683 9.364 -4.861 1.000 0.980 331 VAL A C 1
ATOM 5141 O O . VAL A 1 331 ? 25.153 9.176 -3.736 1.000 0.980 331 VAL A O 1
ATOM 5154 N N . THR A 1 332 ? 23.611 10.116 -5.078 1.000 0.980 332 THR A N 1
ATOM 5155 C CA . THR A 1 332 ? 22.885 10.813 -4.010 1.000 0.980 332 THR A CA 1
ATOM 5156 C C . THR A 1 332 ? 21.713 9.989 -3.473 1.000 0.980 332 THR A C 1
ATOM 5157 O O . THR A 1 332 ? 21.270 9.025 -4.106 1.000 0.980 332 THR A O 1
ATOM 5168 N N . LYS A 1 333 ? 21.149 10.381 -2.322 1.000 0.980 333 LYS A N 1
ATOM 5169 C CA . LYS A 1 333 ? 19.881 9.795 -1.843 1.000 0.980 333 LYS A CA 1
ATOM 5170 C C . LYS A 1 333 ? 18.741 10.026 -2.836 1.000 0.980 333 LYS A C 1
ATOM 5171 O O . LYS A 1 333 ? 17.912 9.137 -3.015 1.000 0.980 333 LYS A O 1
ATOM 5190 N N . LEU A 1 334 ? 18.723 11.180 -3.510 1.000 0.980 334 LEU A N 1
ATOM 5191 C CA . LEU A 1 334 ? 17.742 11.493 -4.551 1.000 0.980 334 LEU A CA 1
ATOM 5192 C C . LEU A 1 334 ? 17.872 10.556 -5.761 1.000 0.980 334 LEU A C 1
ATOM 5193 O O . LEU A 1 334 ? 16.862 10.122 -6.310 1.000 0.980 334 LEU A O 1
ATOM 5209 N N . ASP A 1 335 ? 19.097 10.189 -6.153 1.000 0.980 335 ASP A N 1
ATOM 5210 C CA . ASP A 1 335 ? 19.322 9.211 -7.223 1.000 0.980 335 ASP A CA 1
ATOM 5211 C C . ASP A 1 335 ? 18.778 7.830 -6.863 1.000 0.980 335 ASP A C 1
ATOM 5212 O O . ASP A 1 335 ? 18.075 7.218 -7.669 1.000 0.980 335 ASP A O 1
ATOM 5221 N N . LEU A 1 336 ? 19.075 7.353 -5.650 1.000 0.980 336 LEU A N 1
ATOM 5222 C CA . LEU A 1 336 ? 18.592 6.060 -5.163 1.000 0.980 336 LEU A CA 1
ATOM 5223 C C . LEU A 1 336 ? 17.073 6.034 -5.015 1.000 0.980 336 LEU A C 1
ATOM 5224 O O . LEU A 1 336 ? 16.438 5.053 -5.399 1.000 0.980 336 LEU A O 1
ATOM 5240 N N . HIS A 1 337 ? 16.486 7.121 -4.516 1.000 0.980 337 HIS A N 1
ATOM 5241 C CA . HIS A 1 337 ? 15.039 7.279 -4.431 1.000 0.980 337 HIS A CA 1
ATOM 5242 C C . HIS A 1 337 ? 14.390 7.255 -5.821 1.000 0.980 337 HIS A C 1
ATOM 5243 O O . HIS A 1 337 ? 13.469 6.478 -6.047 1.000 0.980 337 HIS A O 1
ATOM 5257 N N . ARG A 1 338 ? 14.939 7.987 -6.798 1.000 0.980 338 ARG A N 1
ATOM 5258 C CA . ARG A 1 338 ? 14.452 7.996 -8.188 1.000 0.980 338 ARG A CA 1
ATOM 5259 C C . ARG A 1 338 ? 14.451 6.607 -8.833 1.000 0.980 338 ARG A C 1
ATOM 5260 O O . ARG A 1 338 ? 13.527 6.293 -9.583 1.000 0.980 338 ARG A O 1
ATOM 5281 N N . ILE A 1 339 ? 15.487 5.793 -8.607 1.000 0.980 339 ILE A N 1
ATOM 5282 C CA . ILE A 1 339 ? 15.578 4.456 -9.220 1.000 0.980 339 ILE A CA 1
ATOM 5283 C C . ILE A 1 339 ? 14.864 3.365 -8.417 1.000 0.980 339 ILE A C 1
ATOM 5284 O O . ILE A 1 339 ? 14.541 2.332 -8.994 1.000 0.980 339 ILE A O 1
ATOM 5300 N N . CYS A 1 340 ? 14.629 3.560 -7.118 1.000 0.980 340 CYS A N 1
ATOM 5301 C CA . CYS A 1 340 ? 13.997 2.578 -6.238 1.000 0.980 340 CYS A CA 1
ATOM 5302 C C . CYS A 1 340 ? 13.099 3.271 -5.184 1.000 0.980 340 CYS A C 1
ATOM 5303 O O . CYS A 1 340 ? 13.392 3.247 -3.984 1.000 0.980 340 CYS A O 1
ATOM 5311 N N . PRO A 1 341 ? 11.985 3.899 -5.607 1.000 0.980 341 PRO A N 1
ATOM 5312 C CA . PRO A 1 341 ? 11.146 4.722 -4.726 1.000 0.980 341 PRO A CA 1
ATOM 5313 C C . PRO A 1 341 ? 10.227 3.892 -3.817 1.000 0.980 341 PRO A C 1
ATOM 5314 O O . PRO A 1 341 ? 9.459 4.437 -3.034 1.000 0.980 341 PRO A O 1
ATOM 5325 N N . HIS A 1 342 ? 10.238 2.568 -3.942 1.000 0.970 342 HIS A N 1
ATOM 5326 C CA . HIS A 1 342 ? 9.230 1.698 -3.345 1.000 0.970 342 HIS A CA 1
ATOM 5327 C C . HIS A 1 342 ? 9.311 1.693 -1.808 1.000 0.970 342 HIS A C 1
ATOM 5328 O O . HIS A 1 342 ? 10.406 1.487 -1.270 1.000 0.970 342 HIS A O 1
ATOM 5342 N N . PRO A 1 343 ? 8.190 1.854 -1.082 1.000 0.970 343 PRO A N 1
ATOM 5343 C CA . PRO A 1 343 ? 8.110 1.538 0.343 1.000 0.970 343 PRO A CA 1
ATOM 5344 C C . PRO A 1 343 ? 8.035 0.014 0.541 1.000 0.970 343 PRO A C 1
ATOM 5345 O O . PRO A 1 343 ? 7.023 -0.512 0.986 1.000 0.970 343 PRO A O 1
ATOM 5356 N N . ILE A 1 344 ? 9.082 -0.697 0.114 1.000 0.970 344 ILE A N 1
ATOM 5357 C CA . ILE A 1 344 ? 9.192 -2.156 0.212 1.000 0.970 344 ILE A CA 1
ATOM 5358 C C . ILE A 1 344 ? 10.334 -2.504 1.157 1.000 0.970 344 ILE A C 1
ATOM 5359 O O . ILE A 1 344 ? 11.477 -2.084 0.943 1.000 0.970 344 ILE A O 1
ATOM 5375 N N . ASN A 1 345 ? 10.019 -3.297 2.174 1.000 0.980 345 ASN A N 1
ATOM 5376 C CA . ASN A 1 345 ? 10.966 -3.777 3.164 1.000 0.980 345 ASN A CA 1
ATOM 5377 C C . ASN A 1 345 ? 11.572 -5.140 2.774 1.000 0.980 345 ASN A C 1
ATOM 5378 O O . ASN A 1 345 ? 10.933 -5.950 2.084 1.000 0.980 345 ASN A O 1
ATOM 5389 N N . PRO A 1 346 ? 12.801 -5.434 3.231 1.000 0.980 346 PRO A N 1
ATOM 5390 C CA . PRO A 1 346 ? 13.358 -6.778 3.190 1.000 0.980 346 PRO A CA 1
ATOM 5391 C C . PRO A 1 346 ? 12.611 -7.744 4.113 1.000 0.980 346 PRO A C 1
ATOM 5392 O O . PRO A 1 346 ? 12.230 -7.401 5.235 1.000 0.980 346 PRO A O 1
ATOM 5403 N N . VAL A 1 347 ? 12.470 -8.993 3.670 1.000 0.980 347 VAL A N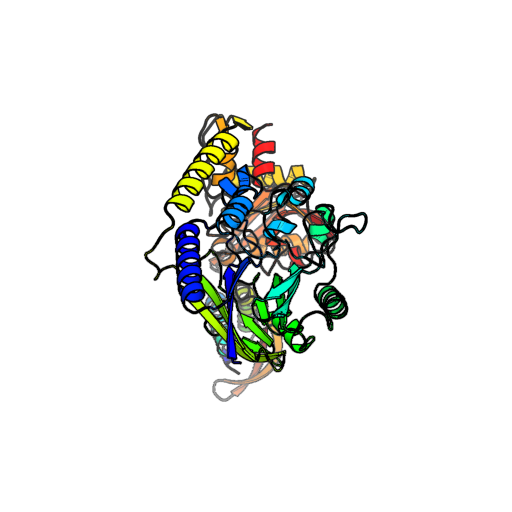 1
ATOM 5404 C CA . VAL A 1 347 ? 11.923 -10.076 4.493 1.000 0.980 347 VAL A CA 1
ATOM 5405 C C . VAL A 1 347 ? 12.756 -11.335 4.315 1.000 0.980 347 VAL A C 1
ATOM 5406 O O . VAL A 1 347 ? 13.008 -11.744 3.187 1.000 0.980 347 VAL A O 1
ATOM 5419 N N . ALA A 1 348 ? 13.139 -11.997 5.402 1.000 0.990 348 ALA A N 1
ATOM 5420 C CA . ALA A 1 348 ? 13.656 -13.360 5.343 1.000 0.990 348 ALA A CA 1
ATOM 5421 C C . ALA A 1 348 ? 12.517 -14.355 5.552 1.000 0.990 348 ALA A C 1
ATOM 5422 O O . ALA A 1 348 ? 11.749 -14.254 6.508 1.000 0.990 348 ALA A O 1
ATOM 5429 N N . VAL A 1 349 ? 12.423 -15.343 4.672 1.000 0.980 349 VAL A N 1
ATOM 5430 C CA . VAL A 1 349 ? 11.526 -16.490 4.826 1.000 0.980 349 VAL A CA 1
ATOM 5431 C C . VAL A 1 349 ? 12.334 -17.780 4.830 1.000 0.980 349 VAL A C 1
ATOM 5432 O O . VAL A 1 349 ? 13.480 -17.813 4.377 1.000 0.980 349 VAL A O 1
ATOM 5445 N N . ARG A 1 350 ? 11.741 -18.867 5.324 1.000 0.980 350 ARG A N 1
ATOM 5446 C CA . ARG A 1 350 ? 12.328 -20.208 5.210 1.000 0.980 350 ARG A CA 1
ATOM 5447 C C . ARG A 1 350 ? 11.474 -21.087 4.314 1.000 0.980 350 ARG A C 1
ATOM 5448 O O . ARG A 1 350 ? 10.268 -21.176 4.520 1.000 0.980 350 ARG A O 1
ATOM 5469 N N . LEU A 1 351 ? 12.113 -21.729 3.339 1.000 0.960 351 LEU A N 1
ATOM 5470 C CA . LEU A 1 351 ? 11.474 -22.617 2.370 1.000 0.960 351 LEU A CA 1
ATOM 5471 C C . LEU A 1 351 ? 12.225 -23.946 2.292 1.000 0.960 351 LEU A C 1
ATOM 5472 O O . LEU A 1 351 ? 13.456 -23.992 2.353 1.000 0.960 351 LEU A O 1
ATOM 5488 N N . THR A 1 352 ? 11.497 -25.038 2.085 1.000 0.940 352 THR A N 1
ATOM 5489 C CA . THR A 1 352 ? 12.109 -26.307 1.681 1.000 0.940 352 THR A CA 1
ATOM 5490 C C . THR A 1 352 ? 12.695 -26.211 0.271 1.000 0.940 352 THR A C 1
ATOM 5491 O O . THR A 1 352 ? 12.256 -25.402 -0.546 1.000 0.940 352 THR A O 1
ATOM 5502 N N . GLY A 1 353 ? 13.650 -27.081 -0.069 1.000 0.940 353 GLY A N 1
ATOM 5503 C CA . GLY A 1 353 ? 14.167 -27.167 -1.438 1.000 0.940 353 GLY A CA 1
ATOM 5504 C C . GLY A 1 353 ? 13.082 -27.431 -2.495 1.000 0.940 353 GLY A C 1
ATOM 5505 O O . GLY A 1 353 ? 13.203 -26.963 -3.625 1.000 0.940 353 GLY A O 1
ATOM 5509 N N . GLU A 1 354 ? 12.001 -28.139 -2.148 1.000 0.900 354 GLU A N 1
ATOM 5510 C CA . GLU A 1 354 ? 10.833 -28.309 -3.027 1.000 0.900 354 GLU A CA 1
ATOM 5511 C C . GLU A 1 354 ? 10.052 -27.002 -3.221 1.000 0.900 354 GLU A C 1
ATOM 5512 O O . GLU A 1 354 ? 9.792 -26.625 -4.363 1.000 0.900 354 GLU A O 1
ATOM 5524 N N . GLU A 1 355 ? 9.738 -26.283 -2.140 1.000 0.900 355 GLU A N 1
ATOM 5525 C CA . GLU A 1 355 ? 9.002 -25.013 -2.206 1.000 0.900 355 GLU A CA 1
ATOM 5526 C C . GLU A 1 355 ? 9.802 -23.922 -2.919 1.000 0.900 355 GLU A C 1
ATOM 5527 O O . GLU A 1 355 ? 9.264 -23.182 -3.746 1.000 0.900 355 GLU A O 1
ATOM 5539 N N . LEU A 1 356 ? 11.107 -23.854 -2.650 1.000 0.950 356 LEU A N 1
ATOM 5540 C CA . LEU A 1 356 ? 12.035 -22.971 -3.344 1.000 0.950 356 LEU A CA 1
ATOM 5541 C C . LEU A 1 356 ? 12.065 -23.285 -4.845 1.000 0.950 356 LEU A C 1
ATOM 5542 O O . LEU A 1 356 ? 11.954 -22.373 -5.665 1.000 0.950 356 LEU A O 1
ATOM 5558 N N . LYS A 1 357 ? 12.170 -24.569 -5.221 1.000 0.890 357 LYS A N 1
ATOM 5559 C CA . LYS A 1 357 ? 12.153 -24.984 -6.630 1.000 0.890 357 LYS A CA 1
ATOM 5560 C C . LYS A 1 357 ? 10.850 -24.588 -7.317 1.000 0.890 357 LYS A C 1
ATOM 5561 O O . LYS A 1 357 ? 10.899 -24.057 -8.424 1.000 0.890 357 LYS A O 1
ATOM 5580 N N . GLU A 1 358 ? 9.704 -24.845 -6.694 1.000 0.820 358 GLU A N 1
ATOM 5581 C CA . GLU A 1 358 ? 8.401 -24.459 -7.244 1.000 0.820 358 GLU A CA 1
ATOM 5582 C C . GLU A 1 358 ? 8.287 -22.934 -7.395 1.000 0.820 358 GLU A C 1
ATOM 5583 O O . GLU A 1 358 ? 7.865 -22.451 -8.446 1.000 0.820 358 GLU A O 1
ATOM 5595 N N . THR A 1 359 ? 8.760 -22.177 -6.401 1.000 0.910 359 THR A N 1
ATOM 5596 C CA . THR A 1 359 ? 8.794 -20.706 -6.421 1.000 0.910 359 THR A CA 1
ATOM 5597 C C . THR A 1 359 ? 9.655 -20.173 -7.569 1.000 0.910 359 THR A C 1
ATOM 5598 O O . THR A 1 359 ? 9.201 -19.315 -8.324 1.000 0.910 359 THR A O 1
ATOM 5609 N N . ILE A 1 360 ? 10.865 -20.711 -7.764 1.000 0.920 360 ILE A N 1
ATOM 5610 C CA . ILE A 1 360 ? 11.774 -20.312 -8.851 1.000 0.920 360 ILE A CA 1
ATOM 5611 C C . ILE A 1 360 ? 11.196 -20.686 -10.225 1.000 0.920 360 ILE A C 1
ATOM 5612 O O . ILE A 1 360 ? 11.243 -19.876 -11.149 1.000 0.920 360 ILE A O 1
ATOM 5628 N N . VAL A 1 361 ? 10.599 -21.877 -10.371 1.000 0.820 361 VAL A N 1
ATOM 5629 C CA . VAL A 1 361 ? 9.908 -22.282 -11.612 1.000 0.820 361 VAL A CA 1
ATOM 5630 C C . VAL A 1 361 ? 8.762 -21.323 -11.936 1.000 0.820 361 VAL A C 1
ATOM 5631 O O . VAL A 1 361 ? 8.595 -20.939 -13.093 1.000 0.820 361 VAL A O 1
ATOM 5644 N N . HIS A 1 362 ? 7.987 -20.915 -10.930 1.000 0.800 362 HIS A N 1
ATOM 5645 C CA . HIS A 1 362 ? 6.901 -19.957 -11.111 1.000 0.800 362 HIS A CA 1
ATOM 5646 C C . HIS A 1 362 ? 7.419 -18.572 -11.523 1.000 0.800 362 HIS A C 1
ATOM 5647 O O . HIS A 1 362 ? 6.921 -17.991 -12.491 1.000 0.800 362 HIS A O 1
ATOM 5661 N N . ALA A 1 363 ? 8.455 -18.084 -10.835 1.000 0.890 363 ALA A N 1
ATOM 5662 C CA . ALA A 1 363 ? 9.098 -16.800 -11.102 1.000 0.890 363 ALA A CA 1
ATOM 5663 C C . ALA A 1 363 ? 9.694 -16.710 -12.516 1.000 0.890 363 ALA A C 1
ATOM 5664 O O . ALA A 1 363 ? 9.615 -15.660 -13.143 1.000 0.890 363 ALA A O 1
ATOM 5671 N N . ALA A 1 364 ? 10.244 -17.814 -13.031 1.000 0.840 364 ALA A N 1
ATOM 5672 C CA . ALA A 1 364 ? 10.866 -17.889 -14.354 1.000 0.840 364 ALA A CA 1
ATOM 5673 C C . ALA A 1 364 ? 9.867 -18.047 -15.520 1.000 0.840 364 ALA A C 1
ATOM 5674 O O . ALA A 1 364 ? 10.274 -18.185 -16.677 1.000 0.840 364 ALA A O 1
ATOM 5681 N N . SER A 1 365 ? 8.561 -18.091 -15.246 1.000 0.780 365 SER A N 1
ATOM 5682 C CA . SER A 1 365 ? 7.550 -18.164 -16.302 1.000 0.780 365 SER A CA 1
ATOM 5683 C C . SER A 1 365 ? 7.397 -16.820 -17.022 1.000 0.780 365 SER A C 1
ATOM 5684 O O . SER A 1 365 ? 7.396 -15.762 -16.399 1.000 0.780 365 SER A O 1
ATOM 5692 N N . GLU A 1 366 ? 7.182 -16.854 -18.340 1.000 0.770 366 GLU A N 1
ATOM 5693 C CA . GLU A 1 366 ? 7.005 -15.642 -19.157 1.000 0.770 366 GLU A CA 1
ATOM 5694 C C . GLU A 1 366 ? 5.814 -14.789 -18.679 1.000 0.770 366 GLU A C 1
ATOM 5695 O O . GLU A 1 366 ? 5.876 -13.564 -18.725 1.000 0.770 366 GLU A O 1
ATOM 5707 N N . GLN A 1 367 ? 4.748 -15.415 -18.156 1.000 0.740 367 GLN A N 1
ATOM 5708 C CA . GLN A 1 367 ? 3.631 -14.682 -17.549 1.000 0.740 367 GLN A CA 1
ATOM 5709 C C . GLN A 1 367 ? 4.046 -13.897 -16.310 1.000 0.740 367 GLN A C 1
ATOM 5710 O O . GLN A 1 367 ? 3.563 -12.782 -16.136 1.000 0.740 367 GLN A O 1
ATOM 5724 N N . MET A 1 368 ? 4.894 -14.473 -15.454 1.000 0.820 368 MET A N 1
ATOM 5725 C CA . MET A 1 368 ? 5.354 -13.777 -14.260 1.000 0.820 368 MET A CA 1
ATOM 5726 C C . MET A 1 368 ? 6.306 -12.644 -14.636 1.000 0.820 368 MET A C 1
ATOM 5727 O O . MET A 1 368 ? 6.113 -11.530 -14.167 1.000 0.820 368 MET A O 1
ATOM 5741 N N . GLU A 1 369 ? 7.259 -12.875 -15.544 1.000 0.880 369 GLU A N 1
ATOM 5742 C CA . GLU A 1 369 ? 8.191 -11.825 -15.982 1.000 0.880 369 GLU A CA 1
ATOM 5743 C C . GLU A 1 369 ? 7.476 -10.639 -16.644 1.000 0.880 369 GLU A C 1
ATOM 5744 O O . GLU A 1 369 ? 7.836 -9.485 -16.415 1.000 0.880 369 GLU A O 1
ATOM 5756 N N . GLN A 1 370 ? 6.446 -10.908 -17.451 1.000 0.880 370 GLN A N 1
ATOM 5757 C CA . GLN A 1 370 ? 5.662 -9.888 -18.158 1.000 0.880 370 GLN A CA 1
ATOM 5758 C C . GLN A 1 370 ? 4.539 -9.281 -17.304 1.000 0.880 370 GLN A C 1
ATOM 5759 O O . GLN A 1 370 ? 3.809 -8.405 -17.780 1.000 0.880 370 GLN A O 1
ATOM 5773 N N . LEU A 1 371 ? 4.358 -9.746 -16.064 1.000 0.840 371 LEU A N 1
ATOM 5774 C CA . LEU A 1 371 ? 3.260 -9.311 -15.216 1.000 0.840 371 LEU A CA 1
ATOM 5775 C C . LEU A 1 371 ? 3.386 -7.815 -14.919 1.000 0.840 371 LEU A C 1
ATOM 5776 O O . LEU A 1 371 ? 4.355 -7.369 -14.309 1.000 0.840 371 LEU A O 1
ATOM 5792 N N . ARG A 1 372 ? 2.378 -7.037 -15.320 1.000 0.900 372 ARG A N 1
ATOM 5793 C CA . ARG A 1 372 ? 2.250 -5.631 -14.922 1.000 0.900 372 ARG A CA 1
ATOM 5794 C C . ARG A 1 372 ? 1.547 -5.551 -13.577 1.000 0.900 372 ARG A C 1
ATOM 5795 O O . ARG A 1 372 ? 0.439 -6.066 -13.438 1.000 0.900 372 ARG A O 1
ATOM 5816 N N . ILE A 1 373 ? 2.190 -4.913 -12.606 1.000 0.830 373 ILE A N 1
ATOM 5817 C CA . ILE A 1 373 ? 1.742 -4.879 -11.210 1.000 0.830 373 ILE A CA 1
ATOM 5818 C C . ILE A 1 373 ? 1.479 -3.434 -10.812 1.000 0.830 373 ILE A C 1
ATOM 5819 O O . ILE A 1 373 ? 2.242 -2.537 -11.157 1.000 0.830 373 ILE A O 1
ATOM 5835 N N . LYS A 1 374 ? 0.405 -3.222 -10.052 1.000 0.790 374 LYS A N 1
ATOM 5836 C CA . LYS A 1 374 ? 0.161 -1.992 -9.298 1.000 0.790 374 LYS A CA 1
ATOM 5837 C C . LYS A 1 374 ? -0.229 -2.361 -7.867 1.000 0.790 374 LYS A C 1
ATOM 5838 O O . LYS A 1 374 ? -0.979 -3.316 -7.678 1.000 0.790 374 LYS A O 1
ATOM 5857 N N . GLY A 1 375 ? 0.249 -1.595 -6.887 1.000 0.810 375 GLY A N 1
ATOM 5858 C CA . GLY A 1 375 ? -0.016 -1.831 -5.463 1.000 0.810 375 GLY A CA 1
ATOM 5859 C C . GLY A 1 375 ? 1.038 -2.715 -4.791 1.000 0.810 375 GLY A C 1
ATOM 5860 O O . GLY A 1 375 ? 2.120 -2.905 -5.336 1.000 0.810 375 GLY A O 1
ATOM 5864 N N . LEU A 1 376 ? 0.732 -3.233 -3.595 1.000 0.850 376 LEU A N 1
ATOM 5865 C CA . LEU A 1 376 ? 1.662 -4.033 -2.772 1.000 0.850 376 LEU A CA 1
ATOM 5866 C C . LEU A 1 376 ? 2.989 -3.303 -2.473 1.000 0.850 376 LEU A C 1
ATOM 5867 O O . LEU A 1 376 ? 4.052 -3.901 -2.561 1.000 0.850 376 LEU A O 1
ATOM 5883 N N . GLY A 1 377 ? 2.947 -1.983 -2.255 1.000 0.910 377 GLY A N 1
ATOM 5884 C CA . GLY A 1 377 ? 4.155 -1.147 -2.126 1.000 0.910 377 GLY A CA 1
ATOM 5885 C C . GLY A 1 377 ? 4.938 -0.934 -3.434 1.000 0.910 377 GLY A C 1
ATOM 5886 O O . GLY A 1 377 ? 5.723 0.003 -3.545 1.000 0.910 377 GLY A O 1
ATOM 5890 N N . PHE A 1 378 ? 4.683 -1.718 -4.484 1.000 0.940 378 PHE A N 1
ATOM 5891 C CA . PHE A 1 378 ? 5.349 -1.570 -5.773 1.000 0.940 378 PHE A CA 1
ATOM 5892 C C . PHE A 1 378 ? 4.890 -0.298 -6.501 1.000 0.940 378 PHE A C 1
ATOM 5893 O O . PHE A 1 378 ? 3.699 0.029 -6.560 1.000 0.940 378 PHE A O 1
ATOM 5910 N N . ARG A 1 379 ? 5.860 0.436 -7.055 1.000 0.940 379 ARG A N 1
ATOM 5911 C CA . ARG A 1 379 ? 5.669 1.700 -7.801 1.000 0.940 379 ARG A CA 1
ATOM 5912 C C . ARG A 1 379 ? 6.328 1.661 -9.188 1.000 0.940 379 ARG A C 1
ATOM 5913 O O . ARG A 1 379 ? 6.522 2.701 -9.803 1.000 0.940 379 ARG A O 1
ATOM 5934 N N . GLY A 1 380 ? 6.725 0.476 -9.654 1.000 0.940 380 GLY A N 1
ATOM 5935 C CA . GLY A 1 380 ? 7.222 0.272 -11.013 1.000 0.940 380 GLY A CA 1
ATOM 5936 C C . GLY A 1 380 ? 6.102 -0.086 -11.987 1.000 0.940 380 GLY A C 1
ATOM 5937 O O . GLY A 1 380 ? 4.919 0.060 -11.683 1.000 0.940 380 GLY A O 1
ATOM 5941 N N . GLU A 1 381 ? 6.474 -0.582 -13.167 1.000 0.940 381 GLU A N 1
ATOM 5942 C CA . GLU A 1 381 ? 5.504 -0.978 -14.200 1.000 0.940 381 GLU A CA 1
ATOM 5943 C C . GLU A 1 381 ? 5.323 -2.490 -14.340 1.000 0.940 381 GLU A C 1
ATOM 5944 O O . GLU A 1 381 ? 4.211 -2.967 -14.579 1.000 0.940 381 GLU A O 1
ATOM 5956 N N . VAL A 1 382 ? 6.414 -3.250 -14.248 1.000 0.950 382 VAL A N 1
ATOM 5957 C CA . VAL A 1 382 ? 6.458 -4.674 -14.594 1.000 0.950 382 VAL A CA 1
ATOM 5958 C C . VAL A 1 382 ? 7.254 -5.442 -13.549 1.000 0.950 382 VAL A C 1
ATOM 5959 O O . VAL A 1 382 ? 8.178 -4.889 -12.965 1.000 0.950 382 VAL A O 1
ATOM 5972 N N . MET A 1 383 ? 6.919 -6.712 -13.325 1.000 0.950 383 MET A N 1
ATOM 5973 C CA . MET A 1 383 ? 7.709 -7.608 -12.483 1.000 0.950 383 MET A CA 1
ATOM 5974 C C . MET A 1 383 ? 9.148 -7.701 -13.007 1.000 0.950 383 MET A C 1
ATOM 5975 O O . MET A 1 383 ? 10.097 -7.446 -12.265 1.000 0.950 383 MET A O 1
ATOM 5989 N N . GLY A 1 384 ? 9.300 -8.003 -14.300 1.000 0.960 384 GLY A N 1
ATOM 5990 C CA . GLY A 1 384 ? 10.590 -8.282 -14.913 1.000 0.960 384 GLY A CA 1
ATOM 5991 C C . GLY A 1 384 ? 11.140 -9.654 -14.516 1.000 0.960 384 GLY A C 1
ATOM 5992 O O . GLY A 1 384 ? 10.538 -10.404 -13.748 1.000 0.960 384 GLY A O 1
ATOM 5996 N N . LYS A 1 385 ? 12.308 -9.981 -15.062 1.000 0.950 385 LYS A N 1
ATOM 5997 C CA . LYS A 1 385 ? 13.075 -11.182 -14.762 1.000 0.950 385 LYS A CA 1
ATOM 5998 C C . LYS A 1 385 ? 13.429 -11.235 -13.281 1.000 0.950 385 LYS A C 1
ATOM 5999 O O . LYS A 1 385 ? 13.812 -10.229 -12.688 1.000 0.950 385 LYS A O 1
ATOM 6018 N N . MET A 1 386 ? 13.330 -12.419 -12.694 1.000 0.960 386 MET A N 1
ATOM 6019 C CA . MET A 1 386 ? 13.800 -12.650 -11.334 1.000 0.960 386 MET A CA 1
ATOM 6020 C C . MET A 1 386 ? 15.320 -12.846 -11.324 1.000 0.960 386 MET A C 1
ATOM 6021 O O . MET A 1 386 ? 15.864 -13.602 -12.132 1.000 0.960 386 MET A O 1
ATOM 6035 N N . VAL A 1 387 ? 15.992 -12.169 -10.401 1.000 0.970 387 VAL A N 1
ATOM 6036 C CA . VAL A 1 387 ? 17.435 -12.229 -10.165 1.000 0.970 387 VAL A CA 1
ATOM 6037 C C . VAL A 1 387 ? 17.672 -12.788 -8.769 1.000 0.970 387 VAL A C 1
ATOM 6038 O O . VAL A 1 387 ? 16.888 -12.555 -7.846 1.000 0.970 387 VAL A O 1
ATOM 6051 N N . TYR A 1 388 ? 18.748 -13.554 -8.622 1.000 0.970 388 TYR A N 1
ATOM 6052 C CA . TYR A 1 388 ? 19.046 -14.294 -7.404 1.000 0.970 388 TYR A CA 1
ATOM 6053 C C . TYR A 1 388 ? 20.487 -14.056 -6.961 1.000 0.970 388 TYR A C 1
ATOM 6054 O O . TYR A 1 388 ? 21.375 -13.889 -7.796 1.000 0.970 388 TYR A O 1
ATOM 6072 N N . ALA A 1 389 ? 20.732 -14.113 -5.653 1.000 0.980 389 ALA A N 1
ATOM 6073 C CA . ALA A 1 389 ? 22.074 -14.289 -5.104 1.000 0.980 389 ALA A CA 1
ATOM 6074 C C . ALA A 1 389 ? 22.131 -15.575 -4.273 1.000 0.980 389 ALA A C 1
ATOM 6075 O O . ALA A 1 389 ? 21.162 -15.936 -3.611 1.000 0.980 389 ALA A O 1
ATOM 6082 N N . GLY A 1 390 ? 23.274 -16.267 -4.293 1.000 0.960 390 GLY A N 1
ATOM 6083 C CA . GLY A 1 390 ? 23.489 -17.524 -3.558 1.000 0.960 390 GLY A CA 1
ATOM 6084 C C . GLY A 1 390 ? 23.052 -18.800 -4.290 1.000 0.960 390 GLY A C 1
ATOM 6085 O O . GLY A 1 390 ? 23.521 -19.877 -3.926 1.000 0.960 390 GLY A O 1
ATOM 6089 N N . VAL A 1 391 ? 22.236 -18.696 -5.347 1.000 0.950 391 VAL A N 1
ATOM 6090 C CA . VAL A 1 391 ? 21.895 -19.819 -6.238 1.000 0.950 391 VAL A CA 1
ATOM 6091 C C . VAL A 1 391 ? 22.174 -19.514 -7.698 1.000 0.950 391 VAL A C 1
ATOM 6092 O O . VAL A 1 391 ? 22.032 -18.382 -8.151 1.000 0.950 391 VAL A O 1
ATOM 6105 N N . GLU A 1 392 ? 22.492 -20.563 -8.444 1.000 0.940 392 GLU A N 1
ATOM 6106 C CA . GLU A 1 392 ? 22.525 -20.562 -9.900 1.000 0.940 392 GLU A CA 1
ATOM 6107 C C . GLU A 1 392 ? 21.311 -21.327 -10.419 1.000 0.940 392 GLU A C 1
ATOM 6108 O O . GLU A 1 392 ? 20.997 -22.426 -9.953 1.000 0.940 392 GLU A O 1
ATOM 6120 N N . VAL A 1 393 ? 20.616 -20.741 -11.390 1.000 0.910 393 VAL A N 1
ATOM 6121 C CA . VAL A 1 393 ? 19.409 -21.318 -11.982 1.000 0.910 393 VAL A CA 1
ATOM 6122 C C . VAL A 1 393 ? 19.669 -21.577 -13.457 1.000 0.910 393 VAL A C 1
ATOM 6123 O O . VAL A 1 393 ? 19.754 -20.655 -14.267 1.000 0.910 393 VAL A O 1
ATOM 6136 N N . GLU A 1 394 ? 19.765 -22.849 -13.827 1.000 0.870 394 GLU A N 1
ATOM 6137 C CA . GLU A 1 394 ? 19.863 -23.248 -15.225 1.000 0.870 394 GLU A CA 1
ATOM 6138 C C . GLU A 1 394 ? 18.470 -23.409 -15.824 1.000 0.870 394 GLU A C 1
ATOM 6139 O O . GLU A 1 394 ? 17.592 -24.079 -15.265 1.000 0.870 394 GLU A O 1
ATOM 6151 N N . THR A 1 395 ? 18.283 -22.838 -17.009 1.000 0.810 395 THR A N 1
ATOM 6152 C CA . THR A 1 395 ? 17.033 -22.942 -17.757 1.000 0.810 395 THR A CA 1
ATOM 6153 C C . THR A 1 395 ? 17.271 -23.478 -19.161 1.000 0.810 395 THR A C 1
ATOM 6154 O O . THR A 1 395 ? 18.324 -23.271 -19.767 1.000 0.810 395 THR A O 1
ATOM 6165 N N . LYS A 1 396 ? 16.278 -24.184 -19.706 1.000 0.780 396 LYS A N 1
ATOM 6166 C CA . LYS A 1 396 ? 16.302 -24.687 -21.079 1.000 0.780 396 LYS A CA 1
ATOM 6167 C C . LYS A 1 396 ? 14.930 -24.559 -21.717 1.000 0.780 396 LYS A C 1
ATOM 6168 O O . LYS A 1 396 ? 13.934 -25.019 -21.164 1.000 0.780 396 LYS A O 1
ATOM 6187 N N . ARG A 1 397 ? 14.884 -23.974 -22.914 1.000 0.740 397 ARG A N 1
ATOM 6188 C CA . ARG A 1 397 ? 13.675 -23.977 -23.740 1.000 0.740 397 ARG A CA 1
ATOM 6189 C C . ARG A 1 397 ? 13.542 -25.336 -24.424 1.000 0.740 397 ARG A C 1
ATOM 6190 O O . ARG A 1 397 ? 14.467 -25.759 -25.120 1.000 0.740 397 ARG A O 1
ATOM 6211 N N . LEU A 1 398 ? 12.438 -26.033 -24.174 1.000 0.660 398 LEU A N 1
ATOM 6212 C CA . LEU A 1 398 ? 12.169 -27.355 -24.745 1.000 0.660 398 LEU A CA 1
ATOM 6213 C C . LEU A 1 398 ? 11.223 -27.257 -25.950 1.000 0.660 398 LEU A C 1
ATOM 6214 O O . LEU A 1 398 ? 10.753 -26.179 -26.316 1.000 0.660 398 LEU A O 1
ATOM 6230 N N . ASP A 1 399 ? 10.945 -28.405 -26.569 1.000 0.590 399 ASP A N 1
ATOM 6231 C CA . ASP A 1 399 ? 10.117 -28.519 -27.779 1.000 0.590 399 ASP A CA 1
ATOM 6232 C C . ASP A 1 399 ? 8.656 -28.092 -27.569 1.000 0.590 399 ASP A C 1
ATOM 6233 O O . ASP A 1 399 ? 7.930 -27.841 -28.529 1.000 0.590 399 ASP A O 1
ATOM 6242 N N . ASP A 1 400 ? 8.207 -27.995 -26.318 1.000 0.570 400 ASP A N 1
ATOM 6243 C CA . ASP A 1 400 ? 6.896 -27.448 -25.968 1.000 0.570 400 ASP A CA 1
ATOM 6244 C C . ASP A 1 400 ? 6.834 -25.910 -26.052 1.000 0.570 400 ASP A C 1
ATOM 6245 O O . ASP A 1 400 ? 5.758 -25.333 -25.890 1.000 0.570 400 ASP A O 1
ATOM 6254 N N . GLY A 1 401 ? 7.961 -25.249 -26.337 1.000 0.580 401 GLY A N 1
ATOM 6255 C CA . GLY A 1 401 ? 8.084 -23.798 -26.464 1.000 0.580 401 GLY A CA 1
ATOM 6256 C C . GLY A 1 401 ? 8.233 -23.062 -25.131 1.000 0.580 401 GLY A C 1
ATOM 6257 O O . GLY A 1 401 ? 8.412 -21.839 -25.147 1.000 0.580 401 GLY A O 1
ATOM 6261 N N . ILE A 1 402 ? 8.206 -23.788 -24.010 1.000 0.590 402 ILE A N 1
ATOM 6262 C CA . ILE A 1 402 ? 8.256 -23.251 -22.651 1.000 0.590 402 ILE A CA 1
ATOM 6263 C C . ILE A 1 402 ? 9.698 -23.309 -22.136 1.000 0.590 402 ILE A C 1
ATOM 6264 O O . ILE A 1 402 ? 10.468 -24.219 -22.458 1.000 0.590 402 ILE A O 1
ATOM 6280 N N . THR A 1 403 ? 10.081 -22.313 -21.343 1.000 0.640 403 THR A N 1
ATOM 6281 C CA . THR A 1 403 ? 11.345 -22.313 -20.604 1.000 0.640 403 THR A CA 1
ATOM 6282 C C . THR A 1 403 ? 11.189 -23.155 -19.342 1.000 0.640 403 THR A C 1
ATOM 6283 O O . THR A 1 403 ? 10.331 -22.879 -18.510 1.000 0.640 403 THR A O 1
ATOM 6294 N N . HIS A 1 404 ? 12.019 -24.183 -19.191 1.000 0.690 404 HIS A N 1
ATOM 6295 C CA . HIS A 1 404 ? 12.029 -25.050 -18.015 1.000 0.690 404 HIS A CA 1
ATOM 6296 C C . HIS A 1 404 ? 13.240 -24.749 -17.151 1.000 0.690 404 HIS A C 1
ATOM 6297 O O . HIS A 1 404 ? 14.352 -24.671 -17.672 1.000 0.690 404 HIS A O 1
ATOM 6311 N N . VAL A 1 405 ? 13.046 -24.658 -15.837 1.000 0.780 405 VAL A N 1
ATOM 6312 C CA . VAL A 1 405 ? 14.156 -24.684 -14.879 1.000 0.780 405 VAL A CA 1
ATOM 6313 C C . VAL A 1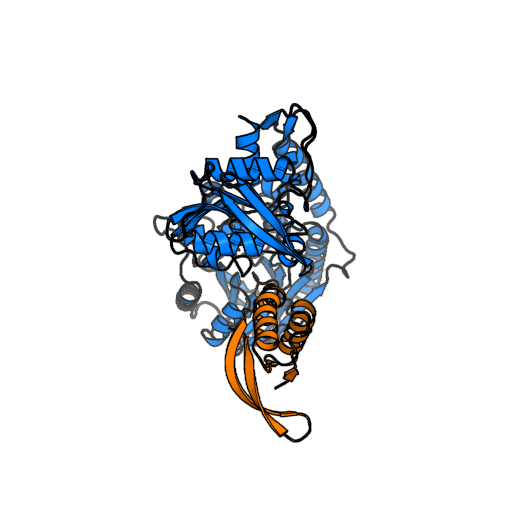 405 ? 14.656 -26.118 -14.777 1.000 0.780 405 VAL A C 1
ATOM 6314 O O . VAL A 1 405 ? 13.952 -27.009 -14.295 1.000 0.780 405 VAL A O 1
ATOM 6327 N N . THR A 1 406 ? 15.864 -26.357 -15.272 1.000 0.800 406 THR A N 1
ATOM 6328 C CA . THR A 1 406 ? 16.447 -27.699 -15.352 1.000 0.800 406 THR A CA 1
ATOM 6329 C C . THR A 1 406 ? 17.260 -28.043 -14.120 1.000 0.800 406 THR A C 1
ATOM 6330 O O . THR A 1 406 ? 17.261 -29.202 -13.702 1.000 0.800 406 THR A O 1
ATOM 6341 N N . ARG A 1 407 ? 17.933 -27.052 -13.531 1.000 0.860 407 ARG A N 1
ATOM 6342 C CA . ARG A 1 407 ? 18.814 -27.243 -12.381 1.000 0.860 407 ARG A CA 1
ATOM 6343 C C . ARG A 1 407 ? 18.850 -25.987 -11.516 1.000 0.860 407 ARG A C 1
ATOM 6344 O O . ARG A 1 407 ? 18.775 -24.884 -12.047 1.000 0.860 407 ARG A O 1
ATOM 6365 N N . ILE A 1 408 ? 18.937 -26.174 -10.202 1.000 0.920 408 ILE A N 1
ATOM 6366 C CA . ILE A 1 408 ? 19.145 -25.097 -9.230 1.000 0.920 408 ILE A CA 1
ATOM 6367 C C . ILE A 1 408 ? 20.249 -25.564 -8.286 1.000 0.920 408 ILE A C 1
ATOM 6368 O O . ILE A 1 408 ? 20.091 -26.599 -7.631 1.000 0.920 408 ILE A O 1
ATOM 6384 N N . THR A 1 409 ? 21.348 -24.819 -8.231 1.000 0.950 409 THR A N 1
ATOM 6385 C CA . THR A 1 409 ? 22.533 -25.156 -7.437 1.000 0.950 409 THR A CA 1
ATOM 6386 C C . THR A 1 409 ? 22.861 -24.056 -6.439 1.000 0.950 409 THR A C 1
ATOM 6387 O O . THR A 1 409 ? 22.762 -22.874 -6.750 1.000 0.950 409 THR A O 1
ATOM 6398 N N . LEU A 1 410 ? 23.283 -24.450 -5.241 1.000 0.940 410 LEU A N 1
ATOM 6399 C CA . LEU A 1 410 ? 23.803 -23.578 -4.194 1.000 0.940 410 LEU A CA 1
ATOM 6400 C C . LEU A 1 410 ? 25.227 -24.033 -3.870 1.000 0.940 410 LEU A C 1
ATOM 6401 O O . LEU A 1 410 ? 25.438 -25.189 -3.512 1.000 0.940 410 LEU A O 1
ATOM 6417 N N . ASN A 1 411 ? 26.215 -23.147 -4.020 1.000 0.910 411 ASN A N 1
ATOM 6418 C CA . ASN A 1 411 ? 27.642 -23.475 -3.859 1.000 0.910 411 ASN A CA 1
ATOM 6419 C C . ASN A 1 411 ? 28.106 -24.692 -4.696 1.000 0.910 411 ASN A C 1
ATOM 6420 O O . ASN A 1 411 ? 28.920 -25.496 -4.247 1.000 0.910 411 ASN A O 1
ATOM 6431 N N . GLY A 1 412 ? 27.579 -24.840 -5.916 1.000 0.910 412 GLY A N 1
ATOM 6432 C CA . GLY A 1 412 ? 27.908 -25.943 -6.829 1.000 0.910 412 GLY A CA 1
ATOM 6433 C C . GLY A 1 412 ? 27.210 -27.278 -6.530 1.000 0.910 412 GLY A C 1
ATOM 6434 O O . GLY A 1 412 ? 27.343 -28.215 -7.319 1.000 0.910 412 GLY A O 1
ATOM 6438 N N . GLU A 1 413 ? 26.441 -27.370 -5.444 1.000 0.940 413 GLU A N 1
ATOM 6439 C CA . GLU A 1 413 ? 25.652 -28.550 -5.082 1.000 0.940 413 GLU A CA 1
ATOM 6440 C C . GLU A 1 413 ? 24.169 -28.335 -5.402 1.000 0.940 413 GLU A C 1
ATOM 6441 O O . GLU A 1 413 ? 23.652 -27.225 -5.295 1.000 0.940 413 GLU A O 1
ATOM 6453 N N . ASP A 1 414 ? 23.466 -29.392 -5.810 1.000 0.940 414 ASP A N 1
ATOM 6454 C CA . ASP A 1 414 ? 22.026 -29.315 -6.076 1.000 0.940 414 ASP A CA 1
ATOM 6455 C C . ASP A 1 414 ? 21.240 -29.059 -4.784 1.000 0.940 414 ASP A C 1
ATOM 6456 O O . ASP A 1 414 ? 21.547 -29.631 -3.735 1.000 0.940 414 ASP A O 1
ATOM 6465 N N . ILE A 1 415 ? 20.184 -28.243 -4.863 1.000 0.940 415 ILE A N 1
ATOM 6466 C CA . ILE A 1 415 ? 19.299 -28.034 -3.711 1.000 0.940 415 ILE A CA 1
ATOM 6467 C C . ILE A 1 415 ? 18.635 -29.350 -3.266 1.000 0.940 415 ILE A C 1
ATOM 6468 O O . ILE A 1 415 ? 18.129 -30.142 -4.066 1.000 0.940 415 ILE A O 1
ATOM 6484 N N . GLU A 1 416 ? 18.611 -29.579 -1.956 1.000 0.940 416 GLU A N 1
ATOM 6485 C CA . GLU A 1 416 ? 18.076 -30.783 -1.334 1.000 0.940 416 GLU A CA 1
ATOM 6486 C C . GLU A 1 416 ? 16.588 -30.608 -1.018 1.000 0.940 416 GLU A C 1
ATOM 6487 O O . GLU A 1 416 ? 16.184 -29.702 -0.290 1.000 0.940 416 GLU A O 1
ATOM 6499 N N . LYS A 1 417 ? 15.761 -31.532 -1.515 1.000 0.910 417 LYS A N 1
ATOM 6500 C CA . LYS A 1 417 ? 14.293 -31.429 -1.518 1.000 0.910 417 LYS A CA 1
ATOM 6501 C C . LYS A 1 417 ? 13.657 -31.037 -0.171 1.000 0.910 417 LYS A C 1
ATOM 6502 O O . LYS A 1 417 ? 12.751 -30.214 -0.145 1.000 0.910 417 LYS A O 1
ATOM 6521 N N . HIS A 1 418 ? 14.111 -31.634 0.931 1.000 0.930 418 HIS A N 1
ATOM 6522 C CA . HIS A 1 418 ? 13.527 -31.451 2.269 1.000 0.930 418 HIS A CA 1
ATOM 6523 C C . HIS A 1 418 ? 14.361 -30.553 3.188 1.000 0.930 418 HIS A C 1
ATOM 6524 O O . HIS A 1 418 ? 13.966 -30.305 4.328 1.000 0.930 418 HIS A O 1
ATOM 6538 N N . LYS A 1 419 ? 15.524 -30.091 2.719 1.000 0.960 419 LYS A N 1
ATOM 6539 C CA . LYS A 1 419 ? 16.358 -29.163 3.474 1.000 0.960 419 LYS A CA 1
ATOM 6540 C C . LYS A 1 419 ? 15.702 -27.789 3.471 1.000 0.960 419 LYS A C 1
ATOM 6541 O O . LYS A 1 419 ? 15.113 -27.391 2.471 1.000 0.960 419 LYS A O 1
ATOM 6560 N N . GLN A 1 420 ? 15.794 -27.109 4.607 1.000 0.970 420 GLN A N 1
ATOM 6561 C CA . GLN A 1 420 ? 15.314 -25.744 4.789 1.000 0.970 420 GLN A CA 1
ATOM 6562 C C . GLN A 1 420 ? 16.396 -24.761 4.346 1.000 0.970 420 GLN A C 1
ATOM 6563 O O . GLN A 1 420 ? 17.548 -24.908 4.755 1.000 0.970 420 GLN A O 1
ATOM 6577 N N . TYR A 1 421 ? 16.002 -23.767 3.560 1.000 0.970 421 TYR A N 1
ATOM 6578 C CA . TYR A 1 421 ? 16.847 -22.683 3.074 1.000 0.970 421 TYR A CA 1
ATOM 6579 C C . TYR A 1 421 ? 16.272 -21.352 3.536 1.000 0.970 421 TYR A C 1
ATOM 6580 O O . TYR A 1 421 ? 15.060 -21.138 3.476 1.000 0.970 421 TYR A O 1
ATOM 6598 N N . SER A 1 422 ? 17.144 -20.468 4.003 1.000 0.980 422 SER A N 1
ATOM 6599 C CA . SER A 1 422 ? 16.784 -19.084 4.292 1.000 0.980 422 SER A CA 1
ATOM 6600 C C . SER A 1 422 ? 16.835 -18.262 3.004 1.000 0.980 422 SER A C 1
ATOM 6601 O O . SER A 1 422 ? 17.818 -18.312 2.261 1.000 0.980 422 SER A O 1
ATOM 6609 N N . VAL A 1 423 ? 15.753 -17.542 2.713 1.000 0.990 423 VAL A N 1
ATOM 6610 C CA . VAL A 1 423 ? 15.584 -16.790 1.468 1.000 0.990 423 VAL A CA 1
ATOM 6611 C C . VAL A 1 423 ? 15.167 -15.366 1.790 1.000 0.990 423 VAL A C 1
ATOM 6612 O O . VAL A 1 423 ? 14.078 -15.145 2.318 1.000 0.990 423 VAL A O 1
ATOM 6625 N N . ALA A 1 424 ? 16.015 -14.402 1.455 1.000 0.990 424 ALA A N 1
ATOM 6626 C CA . ALA A 1 424 ? 15.658 -12.998 1.526 1.000 0.990 424 ALA A CA 1
ATOM 6627 C C . ALA A 1 424 ? 14.856 -12.586 0.286 1.000 0.990 424 ALA A C 1
ATOM 6628 O O . ALA A 1 424 ? 15.251 -12.833 -0.856 1.000 0.990 424 ALA A O 1
ATOM 6635 N N . VAL A 1 425 ? 13.711 -11.968 0.519 1.000 0.980 425 VAL A N 1
ATOM 6636 C CA . VAL A 1 425 ? 12.728 -11.575 -0.485 1.000 0.980 425 VAL A CA 1
ATOM 6637 C C . VAL A 1 425 ? 12.249 -10.155 -0.212 1.000 0.980 425 VAL A C 1
ATOM 6638 O O . VAL A 1 425 ? 12.596 -9.533 0.793 1.000 0.980 425 VAL A O 1
ATOM 6651 N N . LEU A 1 426 ? 11.429 -9.650 -1.121 1.000 0.980 426 LEU A N 1
ATOM 6652 C CA . LEU A 1 426 ? 10.703 -8.406 -0.943 1.000 0.980 426 LEU A CA 1
ATOM 6653 C C . LEU A 1 426 ? 9.395 -8.667 -0.195 1.000 0.980 426 LEU A C 1
ATOM 6654 O O . LEU A 1 426 ? 8.723 -9.667 -0.473 1.000 0.980 426 LEU A O 1
ATOM 6670 N N . ASP A 1 427 ? 8.988 -7.757 0.691 1.000 0.950 427 ASP A N 1
ATOM 6671 C CA . ASP A 1 427 ? 7.707 -7.874 1.395 1.000 0.950 427 ASP A CA 1
ATOM 6672 C C . ASP A 1 427 ? 6.516 -8.069 0.441 1.000 0.950 427 ASP A C 1
ATOM 6673 O O . ASP A 1 427 ? 5.635 -8.876 0.737 1.000 0.950 427 ASP A O 1
ATOM 6682 N N . MET A 1 428 ? 6.539 -7.477 -0.758 1.000 0.930 428 MET A N 1
ATOM 6683 C CA . MET A 1 428 ? 5.496 -7.626 -1.769 1.000 0.930 428 MET A CA 1
ATOM 6684 C C . MET A 1 428 ? 5.299 -9.085 -2.204 1.000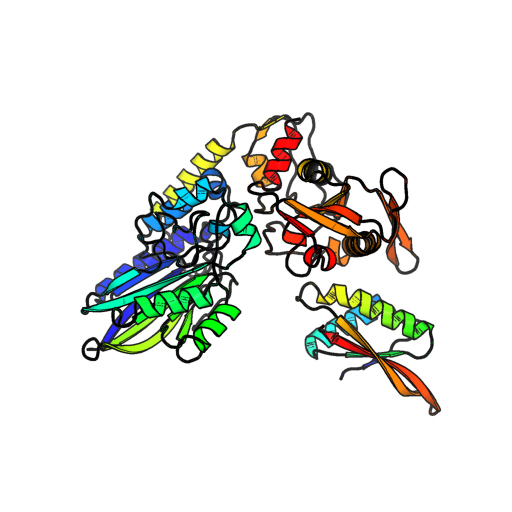 0.930 428 MET A C 1
ATOM 6685 O O . MET A 1 428 ? 4.197 -9.463 -2.594 1.000 0.930 428 MET A O 1
ATOM 6699 N N . PHE A 1 429 ? 6.329 -9.938 -2.103 1.000 0.950 429 PHE A N 1
ATOM 6700 C CA . PHE A 1 429 ? 6.224 -11.378 -2.382 1.000 0.950 429 PHE A CA 1
ATOM 6701 C C . PHE A 1 429 ? 5.563 -12.150 -1.240 1.000 0.950 429 PHE A C 1
ATOM 6702 O O . PHE A 1 429 ? 5.050 -13.248 -1.453 1.000 0.950 429 PHE A O 1
ATOM 6719 N N . THR A 1 430 ? 5.535 -11.565 -0.043 1.000 0.910 430 THR A N 1
ATOM 6720 C CA . THR A 1 430 ? 4.804 -12.084 1.120 1.000 0.910 430 THR A CA 1
ATOM 6721 C C . THR A 1 430 ? 3.339 -11.660 1.135 1.000 0.910 430 THR A C 1
ATOM 6722 O O . THR A 1 430 ? 2.593 -12.103 2.006 1.000 0.910 430 THR A O 1
ATOM 6733 N N . LEU A 1 431 ? 2.917 -10.829 0.177 1.000 0.820 431 LEU A N 1
ATOM 6734 C CA . LEU A 1 431 ? 1.575 -10.271 0.088 1.000 0.820 431 LEU A CA 1
ATOM 6735 C C . LEU A 1 431 ? 0.825 -10.782 -1.147 1.000 0.820 431 LEU A C 1
ATOM 6736 O O . LEU A 1 431 ? 1.392 -11.242 -2.143 1.000 0.820 431 LEU A O 1
ATOM 6752 N N . GLY A 1 432 ? -0.501 -10.677 -1.087 1.000 0.670 432 GLY A N 1
ATOM 6753 C CA . GLY A 1 432 ? -1.370 -10.981 -2.216 1.000 0.670 432 GLY A CA 1
ATOM 6754 C C . GLY A 1 432 ? -1.228 -12.425 -2.698 1.000 0.670 432 GLY A C 1
ATOM 6755 O O . GLY A 1 432 ? -1.360 -13.375 -1.923 1.000 0.670 432 GLY A O 1
ATOM 6759 N N . LYS A 1 433 ? -1.043 -12.610 -4.009 1.000 0.720 433 LYS A N 1
ATOM 6760 C CA . LYS A 1 433 ? -0.999 -13.943 -4.640 1.000 0.720 433 LYS A CA 1
ATOM 6761 C C . LYS A 1 433 ? 0.185 -14.144 -5.585 1.000 0.720 433 LYS A C 1
ATOM 6762 O O . LYS A 1 433 ? 0.163 -15.091 -6.361 1.000 0.720 433 LYS A O 1
ATOM 6781 N N . LEU A 1 434 ? 1.198 -13.278 -5.518 1.000 0.810 434 LEU A N 1
ATOM 6782 C CA . LEU A 1 434 ? 2.367 -13.353 -6.399 1.000 0.810 434 LEU A CA 1
ATOM 6783 C C . LEU A 1 434 ? 3.162 -14.643 -6.172 1.000 0.810 434 LEU A C 1
ATOM 6784 O O . LEU A 1 434 ? 3.461 -15.357 -7.121 1.000 0.810 434 LEU A O 1
ATOM 6800 N N . PHE A 1 435 ? 3.445 -14.971 -4.909 1.000 0.880 435 PHE A N 1
ATOM 6801 C CA . PHE A 1 435 ? 4.198 -16.166 -4.535 1.000 0.880 435 PHE A CA 1
ATOM 6802 C C . PHE A 1 435 ? 3.556 -16.852 -3.321 1.000 0.880 435 PHE A C 1
ATOM 6803 O O . PHE A 1 435 ? 3.933 -16.573 -2.183 1.000 0.880 435 PHE A O 1
ATOM 6820 N N . PRO A 1 436 ? 2.581 -17.762 -3.528 1.000 0.810 436 PRO A N 1
ATOM 6821 C CA . PRO A 1 436 ? 1.829 -18.387 -2.437 1.000 0.810 436 PRO A CA 1
ATOM 6822 C C . PRO A 1 436 ? 2.708 -19.087 -1.398 1.000 0.810 436 PRO A C 1
ATOM 6823 O O . PRO A 1 436 ? 2.451 -18.954 -0.212 1.000 0.810 436 PRO A O 1
ATOM 6834 N N . LEU A 1 437 ? 3.772 -19.773 -1.825 1.000 0.870 437 LEU A N 1
ATOM 6835 C CA . LEU A 1 437 ? 4.686 -20.470 -0.913 1.000 0.870 437 LEU A CA 1
ATOM 6836 C C . LEU A 1 437 ? 5.527 -19.507 -0.062 1.000 0.870 437 LEU A C 1
ATOM 6837 O O . LEU A 1 437 ? 5.831 -19.821 1.081 1.000 0.870 437 LEU A O 1
ATOM 6853 N N . ILE A 1 438 ? 5.849 -18.315 -0.578 1.000 0.940 438 ILE A N 1
ATOM 6854 C CA . ILE A 1 438 ? 6.501 -17.254 0.205 1.000 0.940 438 ILE A CA 1
ATOM 6855 C C . ILE A 1 438 ? 5.492 -16.634 1.183 1.000 0.940 438 ILE A C 1
ATOM 6856 O O . ILE A 1 438 ? 5.775 -16.493 2.372 1.000 0.940 438 ILE A O 1
ATOM 6872 N N . ARG A 1 439 ? 4.288 -16.289 0.708 1.000 0.880 439 ARG A N 1
ATOM 6873 C CA . ARG A 1 439 ? 3.208 -15.751 1.550 1.000 0.880 439 ARG A CA 1
ATOM 6874 C C . ARG A 1 439 ? 2.808 -16.713 2.665 1.000 0.880 439 ARG A C 1
ATOM 6875 O O . ARG A 1 439 ? 2.526 -16.258 3.767 1.000 0.880 439 ARG A O 1
ATOM 6896 N N . ASP A 1 440 ? 2.771 -18.010 2.402 1.000 0.860 440 ASP A N 1
ATOM 6897 C CA . ASP A 1 440 ? 2.301 -19.013 3.360 1.000 0.860 440 ASP A CA 1
ATOM 6898 C C . ASP A 1 440 ? 3.454 -19.639 4.170 1.000 0.860 440 ASP A C 1
ATOM 6899 O O . ASP A 1 440 ? 3.209 -20.520 4.995 1.000 0.860 440 ASP A O 1
ATOM 6908 N N . ALA A 1 441 ? 4.699 -19.177 3.976 1.000 0.920 441 ALA A N 1
ATOM 6909 C CA . ALA A 1 441 ? 5.857 -19.627 4.744 1.000 0.920 441 ALA A CA 1
ATOM 6910 C C . ALA A 1 441 ? 5.618 -19.449 6.253 1.000 0.920 441 ALA A C 1
ATOM 6911 O O . ALA A 1 441 ? 5.187 -18.387 6.712 1.000 0.920 441 ALA A O 1
ATOM 6918 N N . ALA A 1 442 ? 5.906 -20.499 7.026 1.000 0.880 442 ALA A N 1
ATOM 6919 C CA . ALA A 1 442 ? 5.616 -20.540 8.460 1.000 0.880 442 ALA A CA 1
ATOM 6920 C C . ALA A 1 442 ? 6.475 -19.562 9.276 1.000 0.880 442 ALA A C 1
ATOM 6921 O O . ALA A 1 442 ? 6.009 -19.004 10.266 1.000 0.880 442 ALA A O 1
ATOM 6928 N N . GLU A 1 443 ? 7.726 -19.366 8.859 1.000 0.920 443 GLU A N 1
ATOM 6929 C CA . GLU A 1 443 ? 8.669 -18.432 9.471 1.000 0.920 443 GLU A CA 1
ATOM 6930 C C . GLU A 1 443 ? 8.913 -17.270 8.504 1.000 0.920 443 GLU A C 1
ATOM 6931 O O . GLU A 1 443 ? 9.330 -17.488 7.361 1.000 0.920 443 GLU A O 1
ATOM 6943 N N . LYS A 1 444 ? 8.660 -16.044 8.979 1.000 0.940 444 LYS A N 1
ATOM 6944 C CA . LYS A 1 444 ? 8.967 -14.794 8.278 1.000 0.940 444 LYS A CA 1
ATOM 6945 C C . LYS A 1 444 ? 9.554 -13.788 9.250 1.000 0.940 444 LYS A C 1
ATOM 6946 O O . LYS A 1 444 ? 9.004 -13.573 10.330 1.000 0.940 444 LYS A O 1
ATOM 6965 N N . GLU A 1 445 ? 10.617 -13.131 8.830 1.000 0.960 445 GLU A N 1
ATOM 6966 C CA . GLU A 1 445 ? 11.252 -12.054 9.566 1.000 0.960 445 GLU A CA 1
ATOM 6967 C C . GLU A 1 445 ? 11.309 -10.805 8.694 1.000 0.960 445 GLU A C 1
ATOM 6968 O O . GLU A 1 445 ? 12.029 -10.761 7.702 1.000 0.960 445 GLU A O 1
ATOM 6980 N N . TYR A 1 446 ? 10.527 -9.796 9.068 1.000 0.960 446 TYR A N 1
ATOM 6981 C CA . TYR A 1 446 ? 10.559 -8.478 8.441 1.000 0.960 446 TYR A CA 1
ATOM 6982 C C . TYR A 1 446 ? 11.731 -7.668 9.012 1.000 0.960 446 TYR A C 1
ATOM 6983 O O . TYR A 1 446 ? 11.870 -7.578 10.239 1.000 0.960 446 TYR A O 1
ATOM 7001 N N . PHE A 1 447 ? 12.541 -7.078 8.130 1.000 0.980 447 PHE A N 1
ATOM 7002 C CA . PHE A 1 447 ? 13.628 -6.158 8.473 1.000 0.980 447 PHE A CA 1
ATOM 7003 C C . PHE A 1 447 ? 13.143 -4.737 8.214 1.000 0.980 447 PHE A C 1
ATOM 7004 O O . PHE A 1 447 ? 12.793 -4.384 7.091 1.000 0.980 447 PHE A O 1
ATOM 7021 N N . MET A 1 448 ? 13.051 -3.954 9.279 1.000 0.960 448 MET A N 1
ATOM 7022 C CA . MET A 1 448 ? 12.458 -2.623 9.283 1.000 0.960 448 MET A CA 1
ATOM 7023 C C . MET A 1 448 ? 13.258 -1.738 10.244 1.000 0.960 448 MET A C 1
ATOM 7024 O O . MET A 1 448 ? 13.737 -2.257 11.258 1.000 0.960 448 MET A O 1
ATOM 7038 N N . PRO A 1 449 ? 13.345 -0.418 9.996 1.000 0.970 449 PRO A N 1
ATOM 7039 C CA . PRO A 1 449 ? 12.531 0.370 9.060 1.000 0.970 449 PRO A CA 1
ATOM 7040 C C . PRO A 1 449 ? 13.084 0.500 7.628 1.000 0.970 449 PRO A C 1
ATOM 7041 O O . PRO A 1 449 ? 12.542 1.279 6.847 1.000 0.970 449 PRO A O 1
ATOM 7052 N N . GLU A 1 450 ? 14.149 -0.215 7.270 1.000 0.980 450 GLU A N 1
ATOM 7053 C CA . GLU A 1 450 ? 14.855 -0.030 5.999 1.000 0.980 450 GLU A CA 1
ATOM 7054 C C . GLU A 1 450 ? 14.033 -0.444 4.777 1.000 0.980 450 GLU A C 1
ATOM 7055 O O . GLU A 1 450 ? 13.379 -1.489 4.751 1.000 0.980 450 GLU A O 1
ATOM 7067 N N . PHE A 1 451 ? 14.140 0.350 3.715 1.000 0.980 451 PHE A N 1
ATOM 7068 C CA . PHE A 1 451 ? 13.666 0.009 2.383 1.000 0.980 451 PHE A CA 1
ATOM 7069 C C . PHE A 1 451 ? 14.801 -0.484 1.486 1.000 0.980 451 PHE A C 1
ATOM 7070 O O . PHE A 1 451 ? 15.987 -0.316 1.768 1.000 0.980 451 PHE A O 1
ATOM 7087 N N . LEU A 1 452 ? 14.445 -1.041 0.326 1.000 0.980 452 LEU A N 1
ATOM 7088 C CA . LEU A 1 452 ? 15.416 -1.515 -0.673 1.000 0.980 452 LEU A CA 1
ATOM 7089 C C . LEU A 1 452 ? 16.465 -0.458 -1.064 1.000 0.980 452 LEU A C 1
ATOM 7090 O O . LEU A 1 452 ? 17.623 -0.797 -1.309 1.000 0.980 452 LEU A O 1
ATOM 7106 N N . ARG A 1 453 ? 16.081 0.825 -1.115 1.000 0.980 453 ARG A N 1
ATOM 7107 C CA . ARG A 1 453 ? 17.004 1.933 -1.420 1.000 0.980 453 ARG A CA 1
ATOM 7108 C C . ARG A 1 453 ? 18.059 2.154 -0.336 1.000 0.980 453 ARG A C 1
ATOM 7109 O O . ARG A 1 453 ? 19.175 2.539 -0.670 1.000 0.980 453 ARG A O 1
ATOM 7130 N N . ASP A 1 454 ? 17.738 1.865 0.924 1.000 0.980 454 ASP A N 1
ATOM 7131 C CA . ASP A 1 454 ? 18.689 1.951 2.035 1.000 0.980 454 ASP A CA 1
ATOM 7132 C C . ASP A 1 454 ? 19.726 0.828 1.927 1.000 0.980 454 ASP A C 1
ATOM 7133 O O . ASP A 1 454 ? 20.921 1.064 2.099 1.000 0.980 454 ASP A O 1
ATOM 7142 N N . LEU A 1 455 ? 19.291 -0.371 1.516 1.000 0.980 455 LEU A N 1
ATOM 7143 C CA . LEU A 1 455 ? 20.185 -1.488 1.200 1.000 0.980 455 LEU A CA 1
ATOM 7144 C C . LEU A 1 455 ? 21.094 -1.172 0.002 1.000 0.980 455 LEU A C 1
ATOM 7145 O O . LEU A 1 455 ? 22.280 -1.500 0.037 1.000 0.980 455 LEU A O 1
ATOM 7161 N N . LEU A 1 456 ? 20.574 -0.516 -1.044 1.000 0.980 456 LEU A N 1
ATOM 7162 C CA . LEU A 1 456 ? 21.394 -0.036 -2.164 1.000 0.980 456 LEU A CA 1
ATOM 7163 C C . LEU A 1 456 ? 22.440 0.983 -1.696 1.000 0.980 456 LEU A C 1
ATOM 7164 O O . LEU A 1 456 ? 23.609 0.839 -2.050 1.000 0.980 456 LEU A O 1
ATOM 7180 N N . ALA A 1 457 ? 22.044 1.977 -0.892 1.000 0.980 457 ALA A N 1
ATOM 7181 C CA . ALA A 1 457 ? 22.957 2.981 -0.342 1.000 0.980 457 ALA A CA 1
ATOM 7182 C C . ALA A 1 457 ? 24.069 2.323 0.480 1.000 0.980 457 ALA A C 1
ATOM 7183 O O . ALA A 1 457 ? 25.250 2.575 0.250 1.000 0.980 457 ALA A O 1
ATOM 7190 N N . TRP A 1 458 ? 23.678 1.438 1.399 1.000 0.980 458 TRP A N 1
ATOM 7191 C CA . TRP A 1 458 ? 24.596 0.688 2.241 1.000 0.980 458 TRP A CA 1
ATOM 7192 C C . TRP A 1 458 ? 25.571 -0.153 1.416 1.000 0.980 458 TRP A C 1
ATOM 7193 O O . TRP A 1 458 ? 26.766 -0.138 1.701 1.000 0.980 458 TRP A O 1
ATOM 7214 N N . LYS A 1 459 ? 25.097 -0.851 0.375 1.000 0.970 459 LYS A N 1
ATOM 7215 C CA . LYS A 1 459 ? 25.947 -1.738 -0.427 1.000 0.970 459 LYS A CA 1
ATOM 7216 C C . LYS A 1 459 ? 26.886 -0.989 -1.369 1.000 0.970 459 LYS A C 1
ATOM 7217 O O . LYS A 1 459 ? 28.018 -1.422 -1.546 1.000 0.970 459 LYS A O 1
ATOM 7236 N N . LEU A 1 460 ? 26.431 0.116 -1.960 1.000 0.960 460 LEU A N 1
ATOM 7237 C CA . LEU A 1 460 ? 27.253 0.975 -2.821 1.000 0.960 460 LEU A CA 1
ATOM 7238 C C . LEU A 1 460 ? 28.336 1.734 -2.042 1.000 0.960 460 LEU A C 1
ATOM 7239 O O . LEU A 1 460 ? 29.314 2.172 -2.641 1.000 0.960 460 LEU A O 1
ATOM 7255 N N . ALA A 1 461 ? 28.151 1.917 -0.732 1.000 0.950 461 ALA A N 1
ATOM 7256 C CA . ALA A 1 461 ? 29.110 2.586 0.142 1.000 0.950 461 ALA A CA 1
ATOM 7257 C C . ALA A 1 461 ? 30.256 1.676 0.641 1.000 0.950 461 ALA A C 1
ATOM 7258 O O . ALA A 1 461 ? 31.152 2.173 1.327 1.000 0.950 461 ALA A O 1
ATOM 7265 N N . GLN A 1 462 ? 30.218 0.369 0.347 1.000 0.920 462 GLN A N 1
ATOM 7266 C CA . GLN A 1 462 ? 31.278 -0.603 0.673 1.000 0.920 462 GLN A CA 1
ATOM 7267 C C . GLN A 1 462 ? 32.369 -0.617 -0.395 1.000 0.920 462 GLN A C 1
ATOM 7268 O O . GLN A 1 462 ? 33.553 -0.778 -0.015 1.000 0.920 462 GLN A O 1
ATOM 7283 N N . MET B 2 1 ? -22.466 -25.990 -17.074 1.000 0.710 1 MET B N 1
ATOM 7284 C CA . MET B 2 1 ? -20.994 -25.999 -16.988 1.000 0.710 1 MET B CA 1
ATOM 7285 C C . MET B 2 1 ? -20.454 -26.105 -18.395 1.000 0.710 1 MET B C 1
ATOM 7286 O O . MET B 2 1 ? -21.018 -26.858 -19.182 1.000 0.710 1 MET B O 1
ATOM 7302 N N . GLU B 2 2 ? -19.456 -25.306 -18.737 1.000 0.840 2 GLU B N 1
ATOM 7303 C CA . GLU B 2 2 ? -18.910 -25.267 -20.093 1.000 0.840 2 GLU B CA 1
ATOM 7304 C C . GLU B 2 2 ? -17.804 -26.317 -20.246 1.000 0.840 2 GLU B C 1
ATOM 7305 O O . GLU B 2 2 ? -17.024 -26.523 -19.318 1.000 0.840 2 GLU B O 1
ATOM 7317 N N . ILE B 2 3 ? -17.785 -27.028 -21.379 1.000 0.900 3 ILE B N 1
ATOM 7318 C CA . ILE B 2 3 ? -16.934 -28.208 -21.583 1.000 0.900 3 ILE B CA 1
ATOM 7319 C C . ILE B 2 3 ? -15.839 -27.895 -22.599 1.000 0.900 3 ILE B C 1
ATOM 7320 O O . ILE B 2 3 ? -16.120 -27.576 -23.754 1.000 0.900 3 ILE B O 1
ATOM 7336 N N . LEU B 2 4 ? -14.589 -28.098 -22.199 1.000 0.930 4 LEU B N 1
ATOM 7337 C CA . LEU B 2 4 ? -13.412 -28.023 -23.053 1.000 0.930 4 LEU B CA 1
ATOM 7338 C C . LEU B 2 4 ? -12.915 -29.435 -23.365 1.000 0.930 4 LEU B C 1
ATOM 7339 O O . LEU B 2 4 ? -12.443 -30.157 -22.488 1.000 0.930 4 LEU B O 1
ATOM 7355 N N . LYS B 2 5 ? -12.997 -29.843 -24.633 1.000 0.900 5 LYS B N 1
ATOM 7356 C CA . LYS B 2 5 ? -12.474 -31.140 -25.083 1.000 0.900 5 LYS B CA 1
ATOM 7357 C C . LYS B 2 5 ? -10.988 -31.029 -25.416 1.000 0.900 5 LYS B C 1
ATOM 7358 O O . LYS B 2 5 ? -10.590 -30.222 -26.255 1.000 0.900 5 LYS B O 1
ATOM 7377 N N . VAL B 2 6 ? -10.176 -31.877 -24.796 1.000 0.930 6 VAL B N 1
ATOM 7378 C CA . VAL B 2 6 ? -8.722 -31.920 -24.968 1.000 0.930 6 VAL B CA 1
ATOM 7379 C C . VAL B 2 6 ? -8.326 -33.232 -25.629 1.000 0.930 6 VAL B C 1
ATOM 7380 O O . VAL B 2 6 ? -8.804 -34.309 -25.281 1.000 0.930 6 VAL B O 1
ATOM 7393 N N . SER B 2 7 ? -7.428 -33.138 -26.603 1.000 0.880 7 SER B N 1
ATOM 7394 C CA . SER B 2 7 ? -6.818 -34.278 -27.279 1.000 0.880 7 SER B CA 1
ATOM 7395 C C . SER B 2 7 ? -5.325 -34.340 -26.965 1.000 0.880 7 SER B C 1
ATOM 7396 O O . SER B 2 7 ? -4.731 -33.361 -26.516 1.000 0.880 7 SER B O 1
ATOM 7404 N N . ALA B 2 8 ? -4.677 -35.459 -27.291 1.000 0.890 8 ALA B N 1
ATOM 7405 C CA . ALA B 2 8 ? -3.222 -35.582 -27.174 1.000 0.890 8 ALA B CA 1
ATOM 7406 C C . ALA B 2 8 ? -2.443 -34.576 -28.048 1.000 0.890 8 ALA B C 1
ATOM 7407 O O . ALA B 2 8 ? -1.258 -34.365 -27.819 1.000 0.890 8 ALA B O 1
ATOM 7414 N N . LYS B 2 9 ? -3.099 -33.964 -29.046 1.000 0.870 9 LYS B N 1
ATOM 7415 C CA . LYS B 2 9 ? -2.519 -32.946 -29.934 1.000 0.870 9 LYS B CA 1
ATOM 7416 C C . LYS B 2 9 ? -2.868 -31.512 -29.518 1.000 0.870 9 LYS B C 1
ATOM 7417 O O . LYS B 2 9 ? -2.428 -30.572 -30.171 1.000 0.870 9 LYS B O 1
ATOM 7436 N N . SER B 2 10 ? -3.684 -31.327 -28.479 1.000 0.890 10 SER B N 1
ATOM 7437 C CA . SER B 2 10 ? -4.074 -29.998 -28.010 1.000 0.890 10 SER B CA 1
ATOM 7438 C C . SER B 2 10 ? -2.886 -29.296 -27.345 1.000 0.890 10 SER B C 1
ATOM 7439 O O . SER B 2 10 ? -2.141 -29.905 -26.574 1.000 0.890 10 SER B O 1
ATOM 7447 N N . SER B 2 11 ? -2.723 -28.004 -27.627 1.000 0.840 11 SER B N 1
ATOM 7448 C CA . SER B 2 11 ? -1.725 -27.158 -26.966 1.000 0.840 11 SER B CA 1
ATOM 7449 C C . SER B 2 11 ? -2.177 -26.842 -25.536 1.000 0.840 11 SER B C 1
ATOM 7450 O O . SER B 2 11 ? -3.261 -26.272 -25.383 1.000 0.840 11 SER B O 1
ATOM 7458 N N . PRO B 2 12 ? -1.382 -27.152 -24.493 1.000 0.870 12 PRO B N 1
ATOM 7459 C CA . PRO B 2 12 ? -1.733 -26.824 -23.116 1.000 0.870 12 PRO B CA 1
ATOM 7460 C C . PRO B 2 12 ? -1.957 -25.324 -22.931 1.000 0.870 12 PRO B C 1
ATOM 7461 O O . PRO B 2 12 ? -2.904 -24.948 -22.257 1.000 0.870 12 PRO B O 1
ATOM 7472 N N . ASN B 2 13 ? -1.172 -24.476 -23.608 1.000 0.810 13 ASN B N 1
ATOM 7473 C CA . ASN B 2 13 ? -1.336 -23.020 -23.577 1.000 0.810 13 ASN B CA 1
ATOM 7474 C C . ASN B 2 13 ? -2.674 -22.566 -24.174 1.000 0.810 13 ASN B C 1
ATOM 7475 O O . ASN B 2 13 ? -3.382 -21.770 -23.563 1.000 0.810 13 ASN B O 1
ATOM 7486 N N . SER B 2 14 ? -3.060 -23.094 -25.342 1.000 0.840 14 SER B N 1
ATOM 7487 C CA . SER B 2 14 ? -4.345 -22.734 -25.962 1.000 0.840 14 SER B CA 1
ATOM 7488 C C . SER B 2 14 ? -5.533 -23.200 -25.116 1.000 0.840 14 SER B C 1
ATOM 7489 O O . SER B 2 14 ? -6.513 -22.472 -24.984 1.000 0.840 14 SER B O 1
ATOM 7497 N N . VAL B 2 15 ? -5.436 -24.390 -24.511 1.000 0.900 15 VAL B N 1
ATOM 7498 C CA . VAL B 2 15 ? -6.468 -24.913 -23.600 1.000 0.900 15 VAL B CA 1
ATOM 7499 C C . VAL B 2 15 ? -6.517 -24.099 -22.309 1.000 0.900 15 VAL B C 1
ATOM 7500 O O . VAL B 2 15 ? -7.605 -23.764 -21.863 1.000 0.900 15 VAL B O 1
ATOM 7513 N N . ALA B 2 16 ? -5.370 -23.749 -21.727 1.000 0.880 16 ALA B N 1
ATOM 7514 C CA . ALA B 2 16 ? -5.281 -22.944 -20.513 1.000 0.880 16 ALA B CA 1
ATOM 7515 C C . ALA B 2 16 ? -5.881 -21.546 -20.707 1.000 0.880 16 ALA B C 1
ATOM 7516 O O . ALA B 2 16 ? -6.603 -21.068 -19.838 1.000 0.880 16 ALA B O 1
ATOM 7523 N N . GLY B 2 17 ? -5.644 -20.919 -21.865 1.000 0.840 17 GLY B N 1
ATOM 7524 C CA . GLY B 2 17 ? -6.274 -19.648 -22.224 1.000 0.840 17 GLY B CA 1
ATOM 7525 C C . GLY B 2 17 ? -7.796 -19.769 -22.345 1.000 0.840 17 GLY B C 1
ATOM 7526 O O . GLY B 2 17 ? -8.522 -18.962 -21.768 1.000 0.840 17 GLY B O 1
ATOM 7530 N N . ALA B 2 18 ? -8.286 -20.815 -23.022 1.000 0.880 18 ALA B N 1
ATOM 7531 C CA . ALA B 2 18 ? -9.721 -21.097 -23.095 1.000 0.880 18 ALA B CA 1
ATOM 7532 C C . ALA B 2 18 ? -10.325 -21.364 -21.703 1.000 0.880 18 ALA B C 1
ATOM 7533 O O . ALA B 2 18 ? -11.389 -20.840 -21.386 1.000 0.880 18 ALA B O 1
ATOM 7540 N N . LEU B 2 19 ? -9.623 -22.119 -20.851 1.000 0.910 19 LEU B N 1
ATOM 7541 C CA . LEU B 2 19 ? -10.023 -22.401 -19.473 1.000 0.910 19 LEU B CA 1
ATOM 7542 C C . LEU B 2 19 ? -10.117 -21.115 -18.646 1.000 0.910 19 LEU B C 1
ATOM 7543 O O . LEU B 2 19 ? -11.131 -20.896 -17.993 1.000 0.910 19 LEU B O 1
ATOM 7559 N N . ALA B 2 20 ? -9.104 -20.249 -18.700 1.000 0.860 20 ALA B N 1
ATOM 7560 C CA . ALA B 2 20 ? -9.109 -18.977 -17.986 1.000 0.860 20 ALA B CA 1
ATOM 7561 C C . ALA B 2 20 ? -10.264 -18.067 -18.436 1.000 0.860 20 ALA B C 1
ATOM 7562 O O . ALA B 2 20 ? -10.899 -17.439 -17.592 1.000 0.860 20 ALA B O 1
ATOM 7569 N N . GLY B 2 21 ? -10.574 -18.033 -19.739 1.000 0.850 21 GLY B N 1
ATOM 7570 C CA . GLY B 2 21 ? -11.724 -17.299 -20.278 1.000 0.850 21 GLY B CA 1
ATOM 7571 C C . GLY B 2 21 ? -13.057 -17.824 -19.743 1.000 0.850 21 GLY B C 1
ATOM 7572 O O . GLY B 2 21 ? -13.845 -17.056 -19.194 1.000 0.850 21 GLY B O 1
ATOM 7576 N N . VAL B 2 22 ? -13.270 -19.142 -19.809 1.000 0.890 22 VAL B N 1
ATOM 7577 C CA . VAL B 2 22 ? -14.479 -19.784 -19.268 1.000 0.890 22 VAL B CA 1
ATOM 7578 C C . VAL B 2 22 ? -14.602 -19.556 -17.763 1.000 0.890 22 VAL B C 1
ATOM 7579 O O . VAL B 2 22 ? -15.690 -19.256 -17.283 1.000 0.890 22 VAL B O 1
ATOM 7592 N N . LEU B 2 23 ? -13.507 -19.662 -17.006 1.000 0.870 23 LEU B N 1
ATOM 7593 C CA . LEU B 2 23 ? -13.513 -19.406 -15.564 1.000 0.870 23 LEU B CA 1
ATOM 7594 C C . LEU B 2 23 ? -13.916 -17.964 -15.251 1.000 0.870 23 LEU B C 1
ATOM 7595 O O . LEU B 2 23 ? -14.690 -17.745 -14.324 1.000 0.870 23 LEU B O 1
ATOM 7611 N N . ARG B 2 24 ? -13.459 -16.995 -16.052 1.000 0.780 24 ARG B N 1
ATOM 7612 C CA . ARG B 2 24 ? -13.823 -15.581 -15.895 1.000 0.780 24 ARG B CA 1
ATOM 7613 C C . ARG B 2 24 ? -15.307 -15.316 -16.186 1.000 0.780 24 ARG B C 1
ATOM 7614 O O . ARG B 2 24 ? -15.905 -14.480 -15.522 1.000 0.780 24 ARG B O 1
ATOM 7635 N N . GLU B 2 25 ? -15.904 -16.025 -17.147 1.000 0.790 25 GLU B N 1
ATOM 7636 C CA . GLU B 2 25 ? -17.310 -15.830 -17.548 1.000 0.790 25 GLU B CA 1
ATOM 7637 C C . GLU B 2 25 ? -18.323 -16.692 -16.777 1.000 0.790 25 GLU B C 1
ATOM 7638 O O . GLU B 2 25 ? -19.477 -16.299 -16.604 1.000 0.790 25 GLU B O 1
ATOM 7650 N N . ARG B 2 26 ? -17.933 -17.904 -16.372 1.000 0.830 26 ARG B N 1
ATOM 7651 C CA . ARG B 2 26 ? -18.834 -18.936 -15.829 1.000 0.830 26 ARG B CA 1
ATOM 7652 C C . ARG B 2 26 ? -18.497 -19.353 -14.400 1.000 0.830 26 ARG B C 1
ATOM 7653 O O . ARG B 2 26 ? -19.255 -20.129 -13.826 1.000 0.830 26 ARG B O 1
ATOM 7674 N N . GLY B 2 27 ? -17.360 -18.916 -13.855 1.000 0.820 27 GLY B N 1
ATOM 7675 C CA . GLY B 2 27 ? -16.869 -19.287 -12.524 1.000 0.820 27 GLY B CA 1
ATOM 7676 C C . GLY B 2 27 ? -16.334 -20.717 -12.409 1.000 0.820 27 GLY B C 1
ATOM 7677 O O . GLY B 2 27 ? -15.639 -21.017 -11.450 1.000 0.820 27 GLY B O 1
ATOM 7681 N N . ALA B 2 28 ? -16.619 -21.602 -13.367 1.000 0.890 28 ALA B N 1
ATOM 7682 C CA . ALA B 2 28 ? -16.144 -22.981 -13.377 1.000 0.890 28 ALA B CA 1
ATOM 7683 C C . ALA B 2 28 ? -16.180 -23.571 -14.796 1.000 0.890 28 ALA B C 1
ATOM 7684 O O . ALA B 2 28 ? -16.985 -23.161 -15.640 1.000 0.890 28 ALA B O 1
ATOM 7691 N N . ALA B 2 29 ? -15.346 -24.576 -15.052 1.000 0.930 29 ALA B N 1
ATOM 7692 C CA . ALA B 2 29 ? -15.254 -25.258 -16.340 1.000 0.930 29 ALA B CA 1
ATOM 7693 C C . ALA B 2 29 ? -15.071 -26.769 -16.161 1.000 0.930 29 ALA B C 1
ATOM 7694 O O . ALA B 2 29 ? -14.551 -27.230 -15.151 1.000 0.930 29 ALA B O 1
ATOM 7701 N N . GLU B 2 30 ? -15.446 -27.550 -17.168 1.000 0.930 30 GLU B N 1
ATOM 7702 C CA . GLU B 2 30 ? -15.132 -28.976 -17.235 1.000 0.930 30 GLU B CA 1
ATOM 7703 C C . GLU B 2 30 ? -14.161 -29.227 -18.393 1.000 0.930 30 GLU B C 1
ATOM 7704 O O . GLU B 2 30 ? -14.445 -28.877 -19.535 1.000 0.930 30 GLU B O 1
ATOM 7716 N N . ILE B 2 31 ? -13.018 -29.858 -18.131 1.000 0.950 31 ILE B N 1
ATOM 7717 C CA . ILE B 2 31 ? -12.099 -30.313 -19.180 1.000 0.950 31 ILE B CA 1
ATOM 7718 C C . ILE B 2 31 ? -12.279 -31.818 -19.389 1.000 0.950 31 ILE B C 1
ATOM 7719 O O . ILE B 2 31 ? -12.072 -32.581 -18.454 1.000 0.950 31 ILE B O 1
ATOM 7735 N N . GLN B 2 32 ? -12.605 -32.268 -20.604 1.000 0.930 32 GLN B N 1
ATOM 7736 C CA . GLN B 2 32 ? -12.764 -33.688 -20.959 1.000 0.930 32 GLN B CA 1
ATOM 7737 C C . GLN B 2 32 ? -11.585 -34.209 -21.787 1.000 0.930 32 GLN B C 1
ATOM 7738 O O . GLN B 2 32 ? -11.213 -33.607 -22.796 1.000 0.930 32 GLN B O 1
ATOM 7752 N N . ALA B 2 33 ? -11.037 -35.363 -21.402 1.000 0.930 33 ALA B N 1
ATOM 7753 C CA . ALA B 2 33 ? -9.892 -35.992 -22.051 1.000 0.930 33 ALA B CA 1
ATOM 7754 C C . ALA B 2 33 ? -10.048 -37.520 -22.168 1.000 0.930 33 ALA B C 1
ATOM 7755 O O . ALA B 2 33 ? -10.406 -38.200 -21.204 1.000 0.930 33 ALA B O 1
ATOM 7762 N N . ILE B 2 34 ? -9.713 -38.076 -23.340 1.000 0.860 34 ILE B N 1
ATOM 7763 C CA . ILE B 2 34 ? -9.633 -39.531 -23.563 1.000 0.860 34 ILE B CA 1
ATOM 7764 C C . ILE B 2 34 ? -8.192 -39.945 -23.824 1.000 0.860 34 ILE B C 1
ATOM 7765 O O . ILE B 2 34 ? -7.546 -39.486 -24.768 1.000 0.860 34 ILE B O 1
ATOM 7781 N N . GLY B 2 35 ? -7.723 -40.886 -23.012 1.000 0.880 35 GLY B N 1
ATOM 7782 C CA . GLY B 2 35 ? -6.375 -41.428 -23.101 1.000 0.880 35 GLY B CA 1
ATOM 7783 C C . GLY B 2 35 ? -5.326 -40.544 -22.423 1.000 0.880 35 GLY B C 1
ATOM 7784 O O . GLY B 2 35 ? -5.500 -39.340 -22.227 1.000 0.880 35 GLY B O 1
ATOM 7788 N N . ALA B 2 36 ? -4.201 -41.167 -22.072 1.000 0.880 36 ALA B N 1
ATOM 7789 C CA . ALA B 2 36 ? -3.156 -40.558 -21.249 1.000 0.880 36 ALA B CA 1
ATOM 7790 C C . ALA B 2 36 ? -2.569 -39.274 -21.855 1.000 0.880 36 ALA B C 1
ATOM 7791 O O . ALA B 2 36 ? -2.353 -38.302 -21.138 1.000 0.880 36 ALA B O 1
ATOM 7798 N N . GLY B 2 37 ? -2.355 -39.247 -23.177 1.000 0.910 37 GLY B N 1
ATOM 7799 C CA . GLY B 2 37 ? -1.845 -38.062 -23.865 1.000 0.910 37 GLY B CA 1
ATOM 7800 C C . GLY B 2 37 ? -2.774 -36.860 -23.702 1.000 0.910 37 GLY B C 1
ATOM 7801 O O . GLY B 2 37 ? -2.315 -35.784 -23.346 1.000 0.910 37 GLY B O 1
ATOM 7805 N N . ALA B 2 38 ? -4.083 -37.048 -23.889 1.000 0.910 38 ALA B N 1
ATOM 7806 C CA . ALA B 2 38 ? -5.059 -35.976 -23.715 1.000 0.910 38 ALA B CA 1
ATOM 7807 C C . ALA B 2 38 ? -5.139 -35.496 -22.258 1.000 0.910 38 ALA B C 1
ATOM 7808 O O . ALA B 2 38 ? -5.133 -34.293 -22.013 1.000 0.910 38 ALA B O 1
ATOM 7815 N N . LEU B 2 39 ? -5.162 -36.421 -21.292 1.000 0.920 39 LEU B N 1
ATOM 7816 C CA . LEU B 2 39 ? -5.229 -36.068 -19.872 1.000 0.920 39 LEU B CA 1
ATOM 7817 C C . LEU B 2 39 ? -3.974 -35.313 -19.419 1.000 0.920 39 LEU B C 1
ATOM 7818 O O . LEU B 2 39 ? -4.081 -34.344 -18.677 1.000 0.920 39 LEU B O 1
ATOM 7834 N N . ASN B 2 40 ? -2.797 -35.699 -19.916 1.000 0.910 40 ASN B N 1
ATOM 7835 C CA . ASN B 2 40 ? -1.553 -34.978 -19.654 1.000 0.910 40 ASN B CA 1
ATOM 7836 C C . ASN B 2 40 ? -1.636 -33.523 -20.135 1.000 0.910 40 ASN B C 1
ATOM 7837 O O . ASN B 2 40 ? -1.290 -32.604 -19.399 1.000 0.910 40 ASN B O 1
ATOM 7848 N N . GLN B 2 41 ? -2.152 -33.294 -21.346 1.000 0.890 41 GLN B N 1
ATOM 7849 C CA . GLN B 2 41 ? -2.343 -31.933 -21.849 1.000 0.890 41 GLN B CA 1
ATOM 7850 C C . GLN B 2 41 ? -3.389 -31.165 -21.032 1.000 0.890 41 GLN B C 1
ATOM 7851 O O . GLN B 2 41 ? -3.196 -29.980 -20.780 1.000 0.890 41 GLN B O 1
ATOM 7865 N N . ALA B 2 42 ? -4.456 -31.831 -20.579 1.000 0.920 42 ALA B N 1
ATOM 7866 C CA . ALA B 2 42 ? -5.486 -31.229 -19.735 1.000 0.920 42 ALA B CA 1
ATOM 7867 C C . ALA B 2 42 ? -4.927 -30.784 -18.373 1.000 0.920 42 ALA B C 1
ATOM 7868 O O . ALA B 2 42 ? -5.129 -29.641 -17.976 1.000 0.920 42 ALA B O 1
ATOM 7875 N N . VAL B 2 43 ? -4.164 -31.641 -17.690 1.000 0.900 43 VAL B N 1
ATOM 7876 C CA . VAL B 2 43 ? -3.542 -31.315 -16.394 1.000 0.900 43 VAL B CA 1
ATOM 7877 C C . VAL B 2 43 ? -2.523 -30.187 -16.545 1.000 0.900 43 VAL B C 1
ATOM 7878 O O . VAL B 2 43 ? -2.550 -29.227 -15.777 1.000 0.900 43 VAL B O 1
ATOM 7891 N N . LYS B 2 44 ? -1.671 -30.251 -17.576 1.000 0.840 44 LYS B N 1
ATOM 7892 C CA . LYS B 2 44 ? -0.754 -29.151 -17.903 1.000 0.840 44 LYS B CA 1
ATOM 7893 C C . LYS B 2 44 ? -1.510 -27.845 -18.149 1.000 0.840 44 LYS B C 1
ATOM 7894 O O . LYS B 2 44 ? -1.078 -26.805 -17.671 1.000 0.840 44 LYS B O 1
ATOM 7913 N N . ALA B 2 45 ? -2.642 -27.892 -18.853 1.000 0.890 45 ALA B N 1
ATOM 7914 C CA . ALA B 2 45 ? -3.459 -26.711 -19.102 1.000 0.890 45 ALA B CA 1
ATOM 7915 C C . ALA B 2 45 ? -4.035 -26.107 -17.812 1.000 0.890 45 ALA B C 1
ATOM 7916 O O . ALA B 2 45 ? -4.046 -24.890 -17.684 1.000 0.890 45 ALA B O 1
ATOM 7923 N N . VAL B 2 46 ? -4.455 -26.922 -16.836 1.000 0.890 46 VAL B N 1
ATOM 7924 C CA . VAL B 2 46 ? -4.897 -26.422 -15.518 1.000 0.890 46 VAL B CA 1
ATOM 7925 C C . VAL B 2 46 ? -3.747 -25.732 -14.786 1.000 0.890 46 VAL B C 1
ATOM 7926 O O . VAL B 2 46 ? -3.919 -24.616 -14.304 1.000 0.890 46 VAL B O 1
ATOM 7939 N N . ALA B 2 47 ? -2.564 -26.354 -14.749 1.000 0.810 47 ALA B N 1
ATOM 7940 C CA . ALA B 2 47 ? -1.388 -25.773 -14.100 1.000 0.810 47 ALA B CA 1
ATOM 7941 C C . ALA B 2 47 ? -1.002 -24.415 -14.713 1.000 0.810 47 ALA B C 1
ATOM 7942 O O . ALA B 2 47 ? -0.732 -23.467 -13.981 1.000 0.810 47 ALA B O 1
ATOM 7949 N N . ILE B 2 48 ? -1.052 -24.297 -16.044 1.000 0.810 48 ILE B N 1
ATOM 7950 C CA . ILE B 2 48 ? -0.818 -23.028 -16.748 1.000 0.810 48 ILE B CA 1
ATOM 7951 C C . ILE B 2 48 ? -1.952 -22.027 -16.464 1.000 0.810 48 ILE B C 1
ATOM 7952 O O . ILE B 2 48 ? -1.694 -20.847 -16.238 1.000 0.810 48 ILE B O 1
ATOM 7968 N N . ALA B 2 49 ? -3.211 -22.477 -16.434 1.000 0.850 49 ALA B N 1
ATOM 7969 C CA . ALA B 2 49 ? -4.363 -21.616 -16.173 1.000 0.850 49 ALA B CA 1
ATOM 7970 C C . ALA B 2 49 ? -4.345 -20.983 -14.782 1.000 0.850 49 ALA B C 1
ATOM 7971 O O . ALA B 2 49 ? -4.790 -19.845 -14.661 1.000 0.850 49 ALA B O 1
ATOM 7978 N N . ARG B 2 50 ? -3.767 -21.654 -13.772 1.000 0.820 50 ARG B N 1
ATOM 7979 C CA . ARG B 2 50 ? -3.514 -21.047 -12.453 1.000 0.820 50 ARG B CA 1
ATOM 7980 C C . ARG B 2 50 ? -2.749 -19.729 -12.593 1.000 0.820 50 ARG B C 1
ATOM 7981 O O . ARG B 2 50 ? -3.156 -18.731 -12.013 1.000 0.820 50 ARG B O 1
ATOM 8002 N N . GLY B 2 51 ? -1.725 -19.685 -13.451 1.000 0.690 51 GLY B N 1
ATOM 8003 C CA . GLY B 2 51 ? -0.986 -18.456 -13.760 1.000 0.690 51 GLY B CA 1
ATOM 8004 C C . GLY B 2 51 ? -1.829 -17.385 -14.465 1.000 0.690 51 GLY B C 1
ATOM 8005 O O . GLY B 2 51 ? -1.660 -16.201 -14.192 1.000 0.690 51 GLY B O 1
ATOM 8009 N N . PHE B 2 52 ? -2.782 -17.773 -15.321 1.000 0.690 52 PHE B N 1
ATOM 8010 C CA . PHE B 2 52 ? -3.688 -16.822 -15.987 1.000 0.690 52 PHE B CA 1
ATOM 8011 C C . PHE B 2 52 ? -4.719 -16.183 -15.047 1.000 0.690 52 PHE B C 1
ATOM 8012 O O . PHE B 2 52 ? -5.216 -15.094 -15.349 1.000 0.690 52 PHE B O 1
ATOM 8029 N N . VAL B 2 53 ? -5.069 -16.850 -13.945 1.000 0.710 53 VAL B N 1
ATOM 8030 C CA . VAL B 2 53 ? -6.085 -16.368 -12.995 1.000 0.710 53 VAL B CA 1
ATOM 8031 C C . VAL B 2 53 ? -5.496 -15.807 -11.694 1.000 0.710 53 VAL B C 1
ATOM 8032 O O . VAL B 2 53 ? -6.178 -15.047 -11.001 1.000 0.710 53 VAL B O 1
ATOM 8045 N N . ALA B 2 54 ? -4.226 -16.091 -11.388 1.000 0.640 54 ALA B N 1
ATOM 8046 C CA . ALA B 2 54 ? -3.549 -15.577 -10.197 1.000 0.640 54 ALA B CA 1
ATOM 8047 C C . ALA B 2 54 ? -3.586 -14.037 -10.072 1.000 0.640 54 ALA B C 1
ATOM 8048 O O . ALA B 2 54 ? -3.879 -13.559 -8.973 1.000 0.640 54 ALA B O 1
ATOM 8055 N N . PRO B 2 55 ? -3.409 -13.241 -11.154 1.000 0.530 55 PRO B N 1
ATOM 8056 C CA . PRO B 2 55 ? -3.493 -11.779 -11.078 1.000 0.530 55 PRO B CA 1
ATOM 8057 C C . PRO B 2 55 ? -4.869 -11.260 -10.647 1.000 0.530 55 PRO B C 1
ATOM 8058 O O . PRO B 2 55 ? -4.960 -10.204 -10.034 1.000 0.530 55 PRO B O 1
ATOM 8069 N N . SER B 2 56 ? -5.940 -12.008 -10.936 1.000 0.540 56 SER B N 1
ATOM 8070 C CA . SER B 2 56 ? -7.303 -11.695 -10.478 1.000 0.540 56 SER B CA 1
ATOM 8071 C C . SER B 2 56 ? -7.591 -12.187 -9.059 1.000 0.540 56 SER B C 1
ATOM 8072 O O . SER B 2 56 ? -8.740 -12.210 -8.631 1.000 0.540 56 SER B O 1
ATOM 8080 N N . GLY B 2 57 ? -6.569 -12.629 -8.326 1.000 0.530 57 GLY B N 1
ATOM 8081 C CA . GLY B 2 57 ? -6.761 -13.132 -6.981 1.000 0.530 57 GLY B CA 1
ATOM 8082 C C . GLY B 2 57 ? -7.465 -14.491 -6.953 1.000 0.530 57 GLY B C 1
ATOM 8083 O O . GLY B 2 57 ? -8.152 -14.782 -5.982 1.000 0.530 57 GLY B O 1
ATOM 8087 N N . VAL B 2 58 ? -7.315 -15.346 -7.965 1.000 0.650 58 VAL B N 1
ATOM 8088 C CA . VAL B 2 58 ? -7.928 -16.688 -7.994 1.000 0.650 58 VAL B CA 1
ATOM 8089 C C . VAL B 2 58 ? -6.831 -17.744 -8.092 1.000 0.650 58 VAL B C 1
ATOM 8090 O O . VAL B 2 58 ? -5.892 -17.585 -8.862 1.000 0.650 58 VAL B O 1
ATOM 8103 N N . ASP B 2 59 ? -6.944 -18.819 -7.315 1.000 0.770 59 ASP B N 1
ATOM 8104 C CA . ASP B 2 59 ? -6.191 -20.057 -7.547 1.000 0.770 59 ASP B CA 1
ATOM 8105 C C . ASP B 2 59 ? -7.172 -21.143 -8.008 1.000 0.770 59 ASP B C 1
ATOM 8106 O O . ASP B 2 59 ? -8.371 -21.003 -7.785 1.000 0.770 59 ASP B O 1
ATOM 8115 N N . LEU B 2 60 ? -6.698 -22.199 -8.669 1.000 0.830 60 LEU B N 1
ATOM 8116 C CA . LEU B 2 60 ? -7.557 -23.255 -9.210 1.000 0.830 60 LEU B CA 1
ATOM 8117 C C . LEU B 2 60 ? -7.302 -24.588 -8.531 1.000 0.830 60 LEU B C 1
ATOM 8118 O O . LEU B 2 60 ? -6.158 -25.024 -8.386 1.000 0.830 60 LEU B O 1
ATOM 8134 N N . ILE B 2 61 ? -8.393 -25.280 -8.229 1.000 0.880 61 ILE B N 1
ATOM 8135 C CA . ILE B 2 61 ? -8.392 -26.716 -7.977 1.000 0.880 61 ILE B CA 1
ATOM 8136 C C . ILE B 2 61 ? -8.983 -27.437 -9.185 1.000 0.880 61 ILE B C 1
ATOM 8137 O O . ILE B 2 61 ? -9.719 -26.856 -9.985 1.000 0.880 61 ILE B O 1
ATOM 8153 N N . CYS B 2 62 ? -8.654 -28.718 -9.334 1.000 0.900 62 CYS B N 1
ATOM 8154 C CA . CYS B 2 62 ? -9.367 -29.569 -10.271 1.000 0.900 62 CYS B CA 1
ATOM 8155 C C . CYS B 2 62 ? -9.774 -30.888 -9.620 1.000 0.900 62 CYS B C 1
ATOM 8156 O O . CYS B 2 62 ? -8.981 -31.528 -8.930 1.000 0.900 62 CYS B O 1
ATOM 8164 N N . ILE B 2 63 ? -11.021 -31.288 -9.851 1.000 0.890 63 ILE B N 1
ATOM 8165 C CA . ILE B 2 63 ? -11.608 -32.515 -9.328 1.000 0.890 63 ILE B CA 1
ATOM 8166 C C . ILE B 2 63 ? -11.740 -33.497 -10.495 1.000 0.890 63 ILE B C 1
ATOM 8167 O O . ILE B 2 63 ? -12.564 -33.285 -11.393 1.000 0.890 63 ILE B O 1
ATOM 8183 N N . PRO B 2 64 ? -10.929 -34.565 -10.535 1.000 0.900 64 PRO B N 1
ATOM 8184 C CA . PRO B 2 64 ? -11.051 -35.580 -11.563 1.000 0.900 64 PRO B CA 1
ATOM 8185 C C . PRO B 2 64 ? -12.296 -36.438 -11.323 1.000 0.900 64 PRO B C 1
ATOM 8186 O O . PRO B 2 64 ? -12.621 -36.791 -10.192 1.000 0.900 64 PRO B O 1
ATOM 8197 N N . ALA B 2 65 ? -12.965 -36.836 -12.399 1.000 0.860 65 ALA B N 1
ATOM 8198 C CA . ALA B 2 65 ? -14.039 -37.819 -12.368 1.000 0.860 65 ALA B CA 1
ATOM 8199 C C . ALA B 2 65 ? -14.085 -38.604 -13.683 1.000 0.860 65 ALA B C 1
ATOM 8200 O O . ALA B 2 65 ? -13.635 -38.126 -14.725 1.000 0.860 65 ALA B O 1
ATOM 8207 N N . PHE B 2 66 ? -14.653 -39.809 -13.654 1.000 0.840 66 PHE B N 1
ATOM 8208 C CA . PHE B 2 66 ? -15.011 -40.505 -14.887 1.000 0.840 66 PHE B CA 1
ATOM 8209 C C . PHE B 2 66 ? -16.224 -39.833 -15.527 1.000 0.840 66 PHE B C 1
ATOM 8210 O O . PHE B 2 66 ? -17.110 -39.321 -14.840 1.000 0.840 66 PHE B O 1
ATOM 8227 N N . THR B 2 67 ? -16.258 -39.830 -16.852 1.000 0.860 67 THR B N 1
ATOM 8228 C CA . THR B 2 67 ? -17.443 -39.448 -17.613 1.000 0.860 67 THR B CA 1
ATOM 8229 C C . THR B 2 67 ? -17.541 -40.322 -18.844 1.000 0.860 67 THR B C 1
ATOM 8230 O O . THR B 2 67 ? -16.530 -40.592 -19.489 1.000 0.860 67 THR B O 1
ATOM 8241 N N . ASP B 2 68 ? -18.751 -40.727 -19.196 1.000 0.810 68 ASP B N 1
ATOM 8242 C CA . ASP B 2 68 ? -18.987 -41.422 -20.453 1.000 0.810 68 ASP B CA 1
ATOM 8243 C C . ASP B 2 68 ? -19.326 -40.403 -21.530 1.000 0.810 68 ASP B C 1
ATOM 8244 O O . ASP B 2 68 ? -20.073 -39.444 -21.309 1.000 0.810 68 ASP B O 1
ATOM 8253 N N . ILE B 2 69 ? -18.719 -40.583 -22.695 1.000 0.800 69 ILE B N 1
ATOM 8254 C CA . ILE B 2 69 ? -18.947 -39.736 -23.856 1.000 0.800 69 ILE B CA 1
ATOM 8255 C C . ILE B 2 69 ? -19.072 -40.580 -25.112 1.000 0.800 69 ILE B C 1
ATOM 8256 O O . ILE B 2 69 ? -18.472 -41.647 -25.240 1.000 0.800 69 ILE B O 1
ATOM 8272 N N . GLN B 2 70 ? -19.855 -40.077 -26.063 1.000 0.770 70 GLN B N 1
ATOM 8273 C CA . GLN B 2 70 ? -20.026 -40.725 -27.355 1.000 0.770 70 GLN B CA 1
ATOM 8274 C C . GLN B 2 70 ? -18.988 -40.232 -28.361 1.000 0.770 70 GLN B C 1
ATOM 8275 O O . GLN B 2 70 ? -18.892 -39.030 -28.633 1.000 0.770 70 GLN B O 1
ATOM 8289 N N . ILE B 2 71 ? -18.250 -41.183 -28.938 1.000 0.680 71 ILE B N 1
ATOM 8290 C CA . ILE B 2 71 ? -17.345 -40.970 -30.071 1.000 0.680 71 ILE B CA 1
ATOM 8291 C C . ILE B 2 71 ? -17.645 -42.000 -31.151 1.000 0.680 71 ILE B C 1
ATOM 8292 O O . ILE B 2 71 ? -17.657 -43.196 -30.881 1.000 0.680 71 ILE B O 1
ATOM 8308 N N . ASP B 2 72 ? -17.884 -41.524 -32.376 1.000 0.720 72 ASP B N 1
ATOM 8309 C CA . ASP B 2 72 ? -18.200 -42.351 -33.550 1.000 0.720 72 ASP B CA 1
ATOM 8310 C C . ASP B 2 72 ? -19.340 -43.360 -33.309 1.000 0.720 72 ASP B C 1
ATOM 8311 O O . ASP B 2 72 ? -19.380 -44.438 -33.893 1.000 0.720 72 ASP B O 1
ATOM 8320 N N . GLY B 2 73 ? -20.283 -42.997 -32.430 1.000 0.750 73 GLY B N 1
ATOM 8321 C CA . GLY B 2 73 ? -21.414 -43.837 -32.031 1.000 0.750 73 GLY B CA 1
ATOM 8322 C C . GLY B 2 73 ? -21.096 -44.909 -30.981 1.000 0.750 73 GLY B C 1
ATOM 8323 O O . GLY B 2 73 ? -22.029 -45.523 -30.470 1.000 0.750 73 GLY B O 1
ATOM 8327 N N . GLU B 2 74 ? -19.832 -45.117 -30.608 1.000 0.780 74 GLU B N 1
ATOM 8328 C CA . GLU B 2 74 ? -19.455 -45.983 -29.490 1.000 0.780 74 GLU B CA 1
ATOM 8329 C C . GLU B 2 74 ? -19.334 -45.184 -28.189 1.000 0.780 74 GLU B C 1
ATOM 8330 O O . GLU B 2 74 ? -18.838 -44.053 -28.147 1.000 0.780 74 GLU B O 1
ATOM 8342 N N . GLU B 2 75 ? -19.772 -45.801 -27.098 1.000 0.760 75 GLU B N 1
ATOM 8343 C CA . GLU B 2 75 ? -19.573 -45.258 -25.763 1.000 0.760 75 GLU B CA 1
ATOM 8344 C C . GLU B 2 75 ? -18.117 -45.475 -25.341 1.000 0.760 75 GLU B C 1
ATOM 8345 O O . GLU B 2 75 ? -17.550 -46.569 -25.467 1.000 0.760 75 GLU B O 1
ATOM 8357 N N . ARG B 2 76 ? -17.479 -44.396 -24.892 1.000 0.780 76 ARG B N 1
ATOM 8358 C CA . ARG B 2 76 ? -16.098 -44.398 -24.424 1.000 0.780 76 ARG B CA 1
ATOM 8359 C C . ARG B 2 76 ? -16.034 -43.691 -23.086 1.000 0.780 76 ARG B C 1
ATOM 8360 O O . ARG B 2 76 ? -16.441 -42.538 -22.956 1.000 0.780 76 ARG B O 1
ATOM 8381 N N . THR B 2 77 ? -15.428 -44.364 -22.122 1.000 0.810 77 THR B N 1
ATOM 8382 C CA . THR B 2 77 ? -15.106 -43.747 -20.845 1.000 0.810 77 THR B CA 1
ATOM 8383 C C . THR B 2 77 ? -13.940 -42.779 -21.020 1.000 0.810 77 THR B C 1
ATOM 8384 O O . THR B 2 77 ? -12.888 -43.109 -21.576 1.000 0.810 77 THR B O 1
ATOM 8395 N N . ALA B 2 78 ? -14.145 -41.570 -20.526 1.000 0.880 78 ALA B N 1
ATOM 8396 C CA . ALA B 2 78 ? -13.192 -40.482 -20.483 1.000 0.880 78 ALA B CA 1
ATOM 8397 C C . ALA B 2 78 ? -12.922 -40.075 -19.033 1.000 0.880 78 ALA B C 1
ATOM 8398 O O . ALA B 2 78 ? -13.638 -40.464 -18.106 1.000 0.880 78 ALA B O 1
ATOM 8405 N N . ILE B 2 79 ? -11.894 -39.252 -18.844 1.000 0.920 79 ILE B N 1
ATOM 8406 C CA . ILE B 2 79 ? -11.726 -38.490 -17.609 1.000 0.920 79 ILE B CA 1
ATOM 8407 C C . ILE B 2 79 ? -12.174 -37.065 -17.875 1.000 0.920 79 ILE B C 1
ATOM 8408 O O . ILE B 2 79 ? -11.790 -36.452 -18.874 1.000 0.920 79 ILE B O 1
ATOM 8424 N N . LYS B 2 80 ? -12.968 -36.536 -16.954 1.000 0.910 80 LYS B N 1
ATOM 8425 C CA . LYS B 2 80 ? -13.214 -35.109 -16.836 1.000 0.910 80 LYS B CA 1
ATOM 8426 C C . LYS B 2 80 ? -12.453 -34.530 -15.649 1.000 0.910 80 LYS B C 1
ATOM 8427 O O . LYS B 2 80 ? -12.299 -35.197 -14.630 1.000 0.910 80 LYS B O 1
ATOM 8446 N N . LEU B 2 81 ? -11.999 -33.293 -15.781 1.000 0.940 81 LEU B N 1
ATOM 8447 C CA . LEU B 2 81 ? -11.457 -32.466 -14.711 1.000 0.940 81 LEU B CA 1
ATOM 8448 C C . LEU B 2 81 ? -12.424 -31.302 -14.503 1.000 0.940 81 LEU B C 1
ATOM 8449 O O . LEU B 2 81 ? -12.586 -30.471 -15.396 1.000 0.940 81 LEU B O 1
ATOM 8465 N N . ILE B 2 82 ? -13.080 -31.256 -13.351 1.000 0.930 82 ILE B N 1
ATOM 8466 C CA . ILE B 2 82 ? -13.924 -30.130 -12.952 1.000 0.930 82 ILE B CA 1
ATOM 8467 C C . ILE B 2 82 ? -12.996 -29.078 -12.359 1.000 0.930 82 ILE B C 1
ATOM 8468 O O . ILE B 2 82 ? -12.344 -29.357 -11.362 1.000 0.930 82 ILE B O 1
ATOM 8484 N N . VAL B 2 83 ? -12.880 -27.919 -12.997 1.000 0.930 83 VAL B N 1
ATOM 8485 C CA . VAL B 2 83 ? -11.958 -26.852 -12.600 1.000 0.930 83 VAL B CA 1
ATOM 8486 C C . VAL B 2 83 ? -12.757 -25.688 -12.040 1.000 0.930 83 VAL B C 1
ATOM 8487 O O . VAL B 2 83 ? -13.657 -25.174 -12.709 1.000 0.930 83 VAL B O 1
ATOM 8500 N N . GLU B 2 84 ? -12.402 -25.265 -10.835 1.000 0.910 84 GLU B N 1
ATOM 8501 C CA . GLU B 2 84 ? -13.082 -24.203 -10.098 1.000 0.910 84 GLU B CA 1
ATOM 8502 C C . GLU B 2 84 ? -12.085 -23.402 -9.238 1.000 0.910 84 GLU B C 1
ATOM 8503 O O . GLU B 2 84 ? -10.997 -23.911 -8.931 1.000 0.910 84 GLU B O 1
ATOM 8515 N N . PRO B 2 85 ? -12.410 -22.139 -8.896 1.000 0.810 85 PRO B N 1
ATOM 8516 C CA . PRO B 2 85 ? -11.679 -21.349 -7.916 1.000 0.810 85 PRO B CA 1
ATOM 8517 C C . PRO B 2 85 ? -11.505 -22.096 -6.594 1.000 0.810 85 PRO B C 1
ATOM 8518 O O . PRO B 2 85 ? -12.433 -22.752 -6.125 1.000 0.810 85 PRO B O 1
ATOM 8529 N N . ARG B 2 86 ? -10.312 -21.979 -6.015 1.000 0.790 86 ARG B N 1
ATOM 8530 C CA . ARG B 2 86 ? -9.968 -22.523 -4.701 1.000 0.790 86 ARG B CA 1
ATOM 8531 C C . ARG B 2 86 ? -10.549 -21.697 -3.560 1.000 0.790 86 ARG B C 1
ATOM 8532 O O . ARG B 2 86 ? -10.461 -20.450 -3.649 1.000 0.790 86 ARG B O 1
#

Radius of gyration: 27.01 Å; Cα contacts (8 Å, |Δi|>4): 1279; chains: 2; bounding box: 69×78×61 Å

Foldseek 3Di:
DKAKEKEKEDEALQPLCVLLQLVLVVLVVVCVVCVVVVYHYAYEYLENLHHLLDLLCVLQVCLLSLVSCVVSVHQEYEYECRLQQQGALVCSLCNCVPHPHQYAAQFKAFPVRHDRPRHDQKDWDQDPLRFIEIEGEHYACPQVRNVLRRMGGDDGLVSVVVVCVVCVPVHLAYEYSYNHADVVVLVSCQVPVVHAEYAYYNHQDQPAWFDAHVNHTYHYARHSNQKMKMKMWIADSVVSHTPDIIMHIDGSVPRDGGNPVSVVSVVVSVVVSCVSQQDFLFFAQAKFFADQADDGRLQQLLQVLLCVVVVFLKEKAHSQQFAGIDGGTTDTSVNLSVRHVFSKFKKKFKDFLQLVQVQLQLQQWPCQQADADDDLSDDGGGRGHMHMDQKDWDWDQDPVRTIGGPFIDGPNHGGDRGDMTIYMYIVSCLDDVSRVSNVVGPDMDTDDDDDSSVSVSVSNND/DAEAEFELPDALCVLLVVQLVCCVVPQKYKYKYDDDSRVVSVVSNLVVNQVVCVVVVWGKDWDKDWDWDDDPNDIDIIIMIIIHTD

Secondary structure (DSSP, 8-state):
-EEEEEEEEE---TT-TTSHHHHHHHHHHHHHHHHHTT-EEEEEE-S----TTSHHHHHHTTHHHHHHHHHTT-SEE---HHHHHSS-HHHHHHHTTT-SS-EE-SSEEETTSPPPTTEESEEEEE-TTS-EEEEEEEE---HHHHHHTTEEE--HHHHHHHHHHHHTTT-SEEEEEEES-HHHHHHHHHH-TT--EEE--SS--B-TT-EEETTEEEE-B-STTSEEEEEEEEEETTTTEEEEEEEEEEETTS-----HHHHHHHHHHHHHHHHHH--EEEEESS-B---SSS--HHHHHHHHHHHHHTT-SEEEEEGGG--S-B-SEEEEHHHHHHH------EEEEEEEHHHHHHHHHHHTSHHHHT-B--BTTB-SSB---EEEESEEEEEEE-TTS-EEEEEEEETTEEPPTT-EEEEEEEGGGGSTTS-HHHHT-S-EEE--S--HHHHHHHHHT-/-EEEEE-TTS-HHHHHHHHHHHHHHHS-EEEEE-SHHHHHHHHHHHHHHHHHHGGGT--EEEEEEEEEEEETTEEEEEEEEEEEE-

Nearest PDB structures (foldseek):
  2ek0-assembly1_A  TM=9.787E-01  e=4.770E-13  Thermus thermophilus
  3toe-assembly1_B  TM=5.940E-01  e=3.935E-03  Methanothermobacter thermautotrophicus str. Delta H
  1y9x-assembly1_B  TM=6.271E-01  e=8.015E-03  Saccharolobus shibatae
  8xao-assembly1_B  TM=6.056E-01  e=1.531E-02  Sulfolobus acidocaldarius DSM 639
  4ft2-assembly1_A  TM=3.907E-01  e=2.171E-01  Zea mays

Solvent-accessible surface area: 24491 Å² total; per-residue (Å²): 149,151,54,78,5,35,0,4,1,5,4,0,1,8,0,40,16,127,28,0,4,41,0,6,25,12,0,66,75,43,54,125,75,17,132,97,107,64,29,24,23,2,1,1,1,0,0,2,4,2,0,12,46,25,43,2,0,20,3,27,55,0,78,2,2,3,36,2,3,13,99,3,124,11,26,0,1,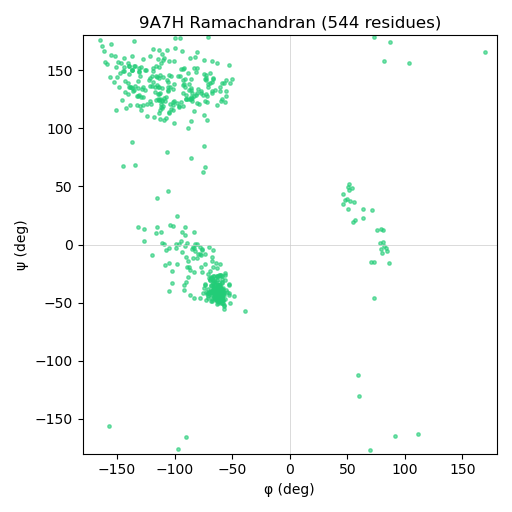1,0,0,21,8,1,0,28,11,0,18,68,110,36,0,37,28,0,11,103,69,28,132,14,35,1,0,0,4,0,0,42,30,108,126,51,86,74,11,113,26,10,55,32,52,60,54,60,92,10,156,40,48,1,16,0,0,1,1,0,1,0,15,32,81,107,77,22,0,83,100,7,20,6,58,7,51,61,7,58,114,8,0,90,110,5,10,125,88,0,130,83,99,19,40,0,17,0,0,0,0,0,11,1,15,138,78,0,48,56,4,0,108,53,5,77,83,1,28,0,0,0,0,0,36,58,50,77,56,24,112,126,19,61,100,22,74,45,0,3,0,2,0,1,37,52,60,4,70,44,0,0,11,0,36,0,17,0,31,25,115,131,113,47,47,72,54,46,79,11,56,36,43,40,0,85,128,57,134,23,73,15,80,118,7,80,61,14,16,98,90,33,68,160,70,2,88,123,121,12,62,86,67,40,15,144,26,108,115,61,8,99,29,91,72,93,94,106,13,81,1,0,46,46,0,0,113,0,0,57,83,72,7,163,11,63,0,0,2,0,0,0,1,0,0,56,10,63,3,140,54,18,97,2,26,98,51,36,3,8,127,0,0,10,0,12,0,8,0,0,15,1,108,2,30,2,81,57,2,101,93,5,0,69,54,1,23,33,128,71,11,36,98,30,189,12,201,35,62,20,4,58,14,102,10,0,1,72,9,3,30,1,30,15,121,42,95,72,127,173,82,162,78,39,64,64,64,18,72,106,8,10,33,140,60,131,74,28,97,112,148,103,82,8,28,1,0,0,0,18,0,0,5,76,37,84,17,3,44,51,0,71,94,13,110,96,76,85,29,43,26,50,46,2,0,9,55,0,0,21,84,41,24,66,139,135,71,87,31,157,10,56,67,201,26,52,25,68,78,16,0,33,46,0,8,36,15,13,183,140,159,38,20,0,15,0,13,3,66,48,88,35,2,48,71,29,0,74,90,0,10,63,33,0,90,20,65,7,24,88,71,32,43,32,9,67,48,81,88,35,156,25,90,31,141,79,150,68,97,126,117,84,3,50,46,6,37,0,53,60,217

Sequence (548 aa):
MKEKLRLYHTNDLHSHFENWPKIVDYIEQKRKEHQSDGEETLVFDIGDHLDRFQFVTEATFGKANVDLLNRLHIDGAAIGNNEGITLPHEELAALYDHAEFPVIVSNLFDKNGNRPSWAVPYHIKSLKNGMSIAFLGVTVPYYPVYDKLGWTVTDALESIKETILEVKGQADIIVLLSHLGILDDQAVAEAVPEIDVILESHTHHLLEDGQVVNGVLLASAEKYGHYVGCVEITVDSVQRSINSKTASVQNMAEWTGESAETKAFLNEKEREAEEKLSDAVAELAQDAEVKWFEESELPLLLAYALKEWCETDISMVNSGVILGPLKAGPVTKLDLHRICPHPINPVAVRLTGEELKETIVHAASEQMEQLRIKGLGFRGEVMGKMVYAGVEVETKRLDDGITHVTRITLNGEDIEKHKQYSVAVLDMFTLGKLFPLIRDAAEKEYFMPEFLRDLLAWKLAQMEILKVSAKSSPNSVAGALAGVLRERGAAEIQAIGAGALNQAVKAVAIARGFVAPSGVDLICIPAFTDIQIDGEERTAIKLIVEPR